Protein AF-A0A421G1N0-F1 (afdb_monomer_lite)

InterPro domains:
  IPR002778 Signal recognition particle, SRP19 subunit [PF01922] (341-433)
  IPR002778 Signal recognition particle, SRP19 subunit [PTHR17453] (336-474)
  IPR003961 Fibronectin type III [PF00041] (2-80)
  IPR003961 Fibronectin type III [PS50853] (1-88)
  IPR003961 Fibronectin type III [PS50853] (94-219)
  IPR003961 Fibronectin type III [SM00060] (5-75)
  IPR003961 Fibronectin type III [SM00060] (92-202)
  IPR003961 Fibronectin type III [cd00063] (2-83)
  IPR013783 Immunoglobulin-like fold [G3DSA:2.60.40.10] (1-87)
  IPR013783 Immunoglobulin-like fold [G3DSA:2.60.40.10] (88-213)
  IPR036116 Fibronectin type III superfamily [SSF49265] (2-119)
  IPR036116 Fibronectin type III superfamily [SSF49265] (90-201)
  IPR036521 Signal recognition particle, subunit SRP19-like superfamily [G3DSA:3.30.56.30] (330-445)
  IPR036521 Signal recognition particle, subunit SRP19-like superfamily [SSF69695] (334-436)

Sequence (477 aa):
MLTVLWAPPSDDGGDTISGHVVQWDVAGGFDSLALAASTTVTVSDPTQSSYTITGLTLGTLYYVRVFAKNRGGQGTPQTSTPASLVPTITNPGKPHTLTVVPTTAAGELRVTWKAPTIPFHGLPCAGTLQAPAICPIVGALDMVFGGVGFEKYLVQYSEQSDFSNPIEFFSAGLAVTVLLTGLVSGKTYYVQVLTQNIQGLRSYFYVVTMVRKGRTKDNIAGERYDSNAVQMAEQTPSRTRPHPGNFNPADLMGMLGGGGGGGGGMPDMSQMMEMMQGMGGMPGMGGMPGMGGMPGMGGMGGMPGMPGMPGVMPPMEPMRPKIIYAYGLAEGTATNTFFTFYPNYINKKKTVQEGRRISKDQACEDPISDEMSEVCTYFKLPHVLEPAKKYPRDWLVSGRIRVRLVKDDGTPENADIPNRKVLMVKMAELIPKLQSRKLRLEKEAEEARQAASAAAAATSGTASSGGKKKGKKKGRR

Radius of gyration: 31.84 Å; chains: 1; bounding box: 90×97×84 Å

Foldseek 3Di:
DDKDFADDDPDPPPFQFQWKKKWKALDLVLDDPDPPGIDMDTGRPRQKGMADDDPDDAPGKMFMWMFTQGPVGTDDIDTDALRIDGQDQAAAAEWADWDWADDPDFQKIKIFTHDGQAAPVQDANIGDNVDRDHADDDPQFRCNRRRAHWDWKKKWKDLDPLPPPTDIDTDDDPDRMDMGGPHDGPGWMFIKMWTAGPVRHIDIDGQGDTDDDDDDDDPDDDDDDPPPSDPPPPDDDDDDDDDDDDDDPPPPDDDDDDDDDDDDDDDDPVVVVVVPPPDDDDDDDDDDDDDDDDDDDDDDDDDDDDDDDPPPPPPDDRDDPQKAFQADDDPPPDLVVFDKDFLQCQALPDDVVLPHVDDSVLGAHDDAAVLLSVLCVVQRWGKMKRQADADPSGRVGGIMMTTDQADPVRAGPGPCCNDDHSSSSSSRVCSVVDPVNVVVVVVVVVVVVVVVVVVVVVVVVPPPDDDDDDDDDDDDD

pLDDT: mean 72.84, std 24.28, range [23.95, 98.44]

Organism: NCBI:txid325452

Structure (mmCIF, N/CA/C/O backbone):
data_AF-A0A421G1N0-F1
#
_entry.id   AF-A0A421G1N0-F1
#
loop_
_atom_site.group_PDB
_atom_site.id
_atom_site.type_symbol
_atom_site.label_atom_id
_atom_site.label_alt_id
_atom_site.label_comp_id
_atom_site.label_asym_id
_atom_site.label_entity_id
_atom_site.label_seq_id
_atom_site.pdbx_PDB_ins_code
_atom_site.Cartn_x
_atom_site.Cartn_y
_atom_site.Cartn_z
_atom_site.occupancy
_atom_site.B_iso_or_equiv
_atom_site.auth_seq_id
_atom_site.auth_comp_id
_atom_site.auth_asym_id
_atom_site.auth_atom_id
_atom_site.pdbx_PDB_model_num
ATOM 1 N N . MET A 1 1 ? 15.160 -0.281 -0.864 1.00 87.25 1 MET A N 1
ATOM 2 C CA . MET A 1 1 ? 14.935 -1.444 -1.755 1.00 87.25 1 MET A CA 1
ATOM 3 C C . MET A 1 1 ? 13.923 -1.073 -2.825 1.00 87.25 1 MET A C 1
ATOM 5 O O . MET A 1 1 ? 13.168 -0.132 -2.601 1.00 87.25 1 MET A O 1
ATOM 9 N N . LEU A 1 2 ? 13.882 -1.808 -3.934 1.00 92.31 2 LEU A N 1
ATOM 10 C CA . LEU A 1 2 ? 12.792 -1.772 -4.917 1.00 92.31 2 LEU A CA 1
ATOM 11 C C . LEU A 1 2 ? 12.354 -3.208 -5.205 1.00 92.31 2 LEU A C 1
ATOM 13 O O . LEU A 1 2 ? 13.203 -4.089 -5.237 1.00 92.31 2 LEU A O 1
ATOM 17 N N . THR A 1 3 ? 11.066 -3.449 -5.433 1.00 93.81 3 THR A N 1
ATOM 18 C CA . THR A 1 3 ? 10.554 -4.781 -5.789 1.00 93.81 3 THR A CA 1
ATOM 19 C C . THR A 1 3 ? 9.889 -4.710 -7.151 1.00 93.81 3 THR A C 1
ATOM 21 O O . THR A 1 3 ? 9.022 -3.864 -7.364 1.00 93.81 3 THR A O 1
ATOM 24 N N . VAL A 1 4 ? 10.298 -5.587 -8.065 1.00 95.50 4 VAL A N 1
ATOM 25 C CA . VAL A 1 4 ? 9.695 -5.727 -9.393 1.00 95.50 4 VAL A CA 1
ATOM 26 C C . VAL A 1 4 ? 8.908 -7.032 -9.454 1.00 95.50 4 VAL A C 1
ATOM 28 O O . VAL A 1 4 ? 9.372 -8.054 -8.958 1.00 95.50 4 VAL A O 1
ATOM 31 N N . LEU A 1 5 ? 7.710 -6.980 -10.034 1.00 95.25 5 LEU A N 1
ATOM 32 C CA . LEU A 1 5 ? 6.853 -8.125 -10.344 1.00 95.25 5 LEU A CA 1
ATOM 33 C C . LEU A 1 5 ? 6.705 -8.189 -11.868 1.00 95.25 5 LEU A C 1
ATOM 35 O O . LEU A 1 5 ? 6.581 -7.149 -12.519 1.00 95.25 5 LEU A O 1
ATOM 39 N N . TRP A 1 6 ? 6.695 -9.389 -12.429 1.00 94.75 6 TRP A N 1
ATOM 40 C CA . TRP A 1 6 ? 6.470 -9.632 -13.847 1.00 94.75 6 TRP A CA 1
ATOM 41 C C . TRP A 1 6 ? 5.483 -10.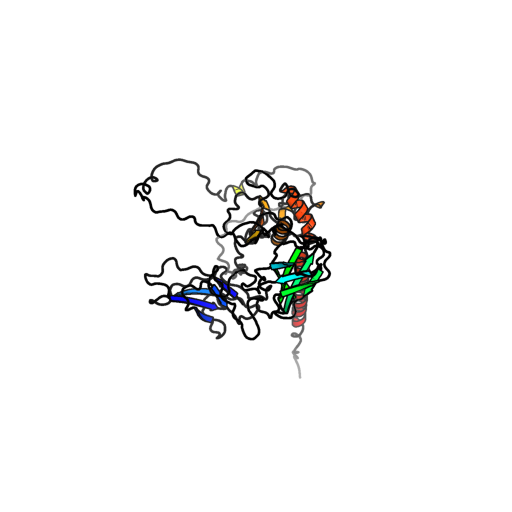784 -14.056 1.00 94.75 6 TRP A C 1
ATOM 43 O O . TRP A 1 6 ? 5.254 -11.606 -13.173 1.00 94.75 6 TRP A O 1
ATOM 53 N N . ALA A 1 7 ? 4.878 -10.820 -15.240 1.00 91.94 7 ALA A N 1
ATOM 54 C CA . ALA A 1 7 ? 4.104 -11.958 -15.721 1.00 91.94 7 ALA A CA 1
ATOM 55 C C . ALA A 1 7 ? 4.965 -12.789 -16.691 1.00 91.94 7 ALA A C 1
ATOM 57 O O . ALA A 1 7 ? 5.939 -12.254 -17.233 1.00 91.94 7 ALA A O 1
ATOM 58 N N . PRO A 1 8 ? 4.617 -14.064 -16.938 1.00 87.94 8 PRO A N 1
ATOM 59 C CA . PRO A 1 8 ? 5.240 -14.841 -18.004 1.00 87.94 8 PRO A CA 1
ATOM 60 C C . PRO A 1 8 ? 5.134 -14.123 -19.362 1.00 87.94 8 PRO A C 1
ATOM 62 O O . PRO A 1 8 ? 4.147 -13.413 -19.596 1.00 87.94 8 PRO A O 1
ATOM 65 N N . PRO A 1 9 ? 6.118 -14.290 -20.264 1.00 91.81 9 PRO A N 1
ATOM 66 C CA . PRO A 1 9 ? 6.039 -13.711 -21.599 1.00 91.81 9 PRO A CA 1
ATOM 67 C C . PRO A 1 9 ? 4.873 -14.322 -22.392 1.00 91.81 9 PRO A C 1
ATOM 69 O O . PRO A 1 9 ? 4.50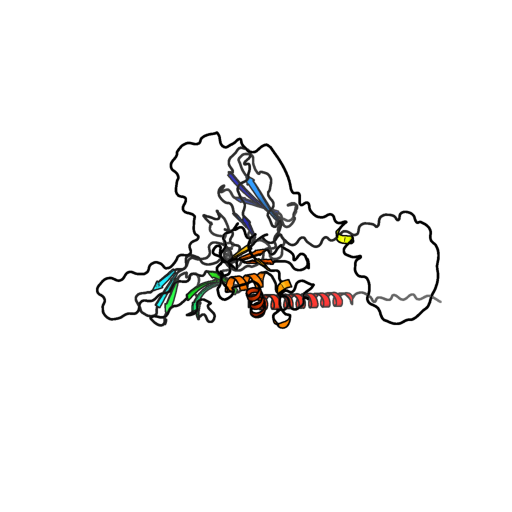2 -15.475 -22.184 1.00 91.81 9 PRO A O 1
ATOM 72 N N . SER A 1 10 ? 4.291 -13.545 -23.311 1.00 92.06 10 SER A N 1
ATOM 73 C CA . SER A 1 10 ? 3.203 -14.011 -24.188 1.00 92.06 10 SER A CA 1
ATOM 74 C C . SER A 1 10 ? 3.659 -15.024 -25.239 1.00 92.06 10 SER A C 1
ATOM 76 O O . SER A 1 10 ? 2.832 -15.733 -25.801 1.00 92.06 10 SER A O 1
ATOM 78 N N . ASP A 1 11 ? 4.959 -15.044 -25.520 1.00 91.88 11 ASP A N 1
ATOM 79 C CA . ASP A 1 11 ? 5.629 -15.952 -26.439 1.00 91.88 11 ASP A CA 1
ATOM 80 C C . ASP A 1 11 ? 6.989 -16.308 -25.824 1.00 91.88 11 ASP A C 1
ATOM 82 O O . ASP A 1 11 ? 7.748 -15.417 -25.429 1.00 91.88 11 ASP A O 1
ATOM 86 N N . ASP A 1 12 ? 7.266 -17.601 -25.689 1.00 92.62 12 ASP A N 1
ATOM 87 C CA . ASP A 1 12 ? 8.524 -18.127 -25.162 1.00 92.62 12 ASP A CA 1
ATOM 88 C C . ASP A 1 12 ? 9.519 -18.487 -26.275 1.00 92.62 12 ASP A C 1
ATOM 90 O O . ASP A 1 12 ? 10.581 -19.038 -25.995 1.00 92.62 12 ASP A O 1
ATOM 94 N N . GLY A 1 13 ? 9.209 -18.172 -27.536 1.00 92.56 13 GLY A N 1
ATOM 95 C CA . GLY A 1 13 ? 10.069 -18.466 -28.677 1.00 92.56 13 GLY A CA 1
ATOM 96 C C . GLY A 1 13 ? 10.185 -19.960 -28.989 1.00 92.56 13 GLY A C 1
ATOM 97 O O . GLY A 1 13 ? 11.120 -20.351 -29.689 1.00 92.56 13 GLY A O 1
ATOM 98 N N . GLY A 1 14 ? 9.270 -20.790 -28.475 1.00 93.94 14 GLY A N 1
ATOM 99 C CA . GLY A 1 14 ? 9.208 -22.231 -28.732 1.00 93.94 14 GLY A CA 1
ATOM 100 C C . GLY A 1 14 ? 9.988 -23.104 -27.746 1.00 93.94 14 GLY A C 1
ATOM 101 O O . GLY A 1 14 ? 9.997 -24.322 -27.918 1.00 93.94 14 GLY A O 1
ATOM 102 N N . ASP A 1 15 ? 10.611 -22.513 -26.722 1.00 95.06 15 ASP A N 1
ATOM 103 C CA . ASP A 1 15 ? 11.334 -23.219 -25.661 1.00 95.06 15 ASP A CA 1
ATOM 104 C C . ASP A 1 15 ? 10.909 -22.693 -24.284 1.00 95.06 15 ASP A C 1
ATOM 106 O O . ASP A 1 15 ? 10.960 -21.488 -24.022 1.00 95.06 15 ASP A O 1
ATOM 110 N N . THR A 1 16 ? 10.593 -23.612 -23.367 1.00 95.69 16 THR A N 1
ATOM 111 C CA . THR A 1 16 ? 10.127 -23.284 -22.015 1.00 95.69 16 THR A CA 1
ATOM 112 C C . THR A 1 16 ? 11.077 -22.329 -21.292 1.00 95.69 16 THR A C 1
ATOM 114 O O . THR A 1 16 ? 12.301 -22.511 -21.277 1.00 95.69 16 THR A O 1
ATOM 117 N N . ILE A 1 17 ? 10.500 -21.339 -20.609 1.00 96.50 17 ILE A N 1
ATOM 118 C CA . ILE A 1 17 ? 11.251 -20.404 -19.772 1.00 96.50 17 ILE A CA 1
ATOM 119 C C . ILE A 1 17 ? 12.019 -21.157 -18.679 1.00 96.50 17 ILE A C 1
ATOM 121 O O . ILE A 1 17 ? 11.466 -21.943 -17.914 1.00 96.50 17 ILE A O 1
ATOM 125 N N . SER A 1 18 ? 13.319 -20.885 -18.613 1.00 96.06 18 SER A N 1
ATOM 126 C CA . SER A 1 18 ? 14.278 -21.456 -17.659 1.00 96.06 18 SER A CA 1
ATOM 127 C C . SER A 1 18 ? 14.599 -20.518 -16.492 1.00 96.06 18 SER A C 1
ATOM 129 O O . SER A 1 18 ? 15.252 -20.926 -15.538 1.00 96.06 18 SER A O 1
ATOM 131 N N . GLY A 1 19 ? 14.172 -19.258 -16.574 1.00 96.06 19 GLY A N 1
ATOM 132 C CA . GLY A 1 19 ? 14.395 -18.248 -15.551 1.00 96.06 19 GLY A CA 1
ATOM 133 C C . GLY A 1 19 ? 14.206 -16.839 -16.096 1.00 96.06 19 GLY A C 1
ATOM 134 O O . GLY A 1 19 ? 13.784 -16.638 -17.237 1.00 96.06 19 GLY A O 1
ATOM 135 N N . HIS A 1 20 ? 14.566 -15.859 -15.279 1.00 96.88 20 HIS A N 1
ATOM 136 C CA . HIS A 1 20 ? 14.481 -14.445 -15.616 1.00 96.88 20 HIS A CA 1
ATOM 137 C C . HIS A 1 20 ? 15.794 -13.740 -15.289 1.00 96.88 20 HIS A C 1
ATOM 139 O O . HIS A 1 20 ? 16.589 -14.199 -14.471 1.00 96.88 20 HIS A O 1
ATOM 145 N N . VAL A 1 21 ? 16.037 -12.609 -15.933 1.00 97.25 21 VAL A N 1
ATOM 146 C CA . VAL A 1 21 ? 17.175 -11.742 -15.642 1.00 97.25 21 VAL A CA 1
ATOM 147 C C . VAL A 1 21 ? 16.627 -10.374 -15.278 1.00 97.25 21 VAL A C 1
ATOM 149 O O . VAL A 1 21 ? 15.918 -9.763 -16.070 1.00 97.25 21 VAL A O 1
ATOM 152 N N . VAL A 1 22 ? 16.926 -9.905 -14.071 1.00 97.25 22 VAL A N 1
ATOM 153 C CA . VAL A 1 22 ? 16.527 -8.580 -13.588 1.00 97.25 22 VAL A CA 1
ATOM 154 C C . VAL A 1 22 ? 17.731 -7.664 -13.705 1.00 97.25 22 VAL A C 1
ATOM 156 O O . VAL A 1 22 ? 18.779 -7.947 -13.124 1.00 97.25 22 VAL A O 1
ATOM 159 N N . GLN A 1 23 ? 17.581 -6.570 -14.441 1.00 96.00 23 GLN A N 1
ATOM 160 C CA . GLN A 1 23 ? 18.608 -5.548 -14.583 1.00 96.00 23 GLN A CA 1
ATOM 161 C C . GLN A 1 23 ? 18.090 -4.219 -14.049 1.00 96.00 23 GLN A C 1
ATOM 163 O O . GLN A 1 23 ? 16.935 -3.854 -14.284 1.00 96.00 23 GLN A O 1
ATOM 168 N N . TRP A 1 24 ? 18.954 -3.482 -13.363 1.00 95.19 24 TRP A N 1
ATOM 169 C CA . TRP A 1 24 ? 18.662 -2.128 -12.924 1.00 95.19 24 TRP A CA 1
ATOM 170 C C . TRP A 1 24 ? 19.817 -1.183 -13.206 1.00 95.19 24 TRP A C 1
ATOM 172 O O . TRP A 1 24 ? 20.976 -1.599 -13.249 1.00 95.19 24 TRP A O 1
ATOM 182 N N . ASP A 1 25 ? 19.461 0.080 -13.418 1.00 93.94 25 ASP A N 1
ATOM 183 C CA . ASP A 1 25 ? 20.400 1.144 -13.737 1.00 93.94 25 ASP A CA 1
ATOM 184 C C . ASP A 1 25 ? 19.960 2.500 -13.166 1.00 93.94 25 ASP A C 1
ATOM 186 O O . ASP A 1 25 ? 18.777 2.709 -12.924 1.00 93.94 25 ASP A O 1
ATOM 190 N N . VAL A 1 26 ? 20.878 3.439 -12.946 1.00 90.44 26 VAL A N 1
ATOM 191 C CA . VAL A 1 26 ? 20.551 4.856 -12.680 1.00 90.44 26 VAL A CA 1
ATOM 192 C C . VAL A 1 26 ? 20.289 5.641 -13.973 1.00 90.44 26 VAL A C 1
ATOM 194 O O . VAL A 1 26 ? 19.723 6.734 -13.931 1.00 90.44 26 VAL A O 1
ATOM 197 N N . ALA A 1 27 ? 20.677 5.086 -15.126 1.00 88.56 27 ALA A N 1
ATOM 198 C CA . ALA A 1 27 ? 20.418 5.631 -16.453 1.00 88.56 27 ALA A CA 1
ATOM 199 C C . ALA A 1 27 ? 19.334 4.822 -17.183 1.00 88.56 27 ALA A C 1
ATOM 201 O O . ALA A 1 27 ? 19.416 3.602 -17.286 1.00 88.56 27 ALA A O 1
ATOM 202 N N . GLY A 1 28 ? 18.341 5.498 -17.768 1.00 88.38 28 GLY A N 1
ATOM 203 C CA . GLY A 1 28 ? 17.257 4.828 -18.503 1.00 88.38 28 GLY A CA 1
ATOM 204 C C . GLY A 1 28 ? 17.710 4.075 -19.762 1.00 88.38 28 GLY A C 1
ATOM 205 O O . GLY A 1 28 ? 16.980 3.213 -20.247 1.00 88.38 28 GLY A O 1
ATOM 206 N N . GLY A 1 29 ? 18.912 4.374 -20.269 1.00 88.25 29 GLY A N 1
ATOM 207 C CA . GLY A 1 29 ? 19.559 3.652 -21.367 1.00 88.25 29 GLY A CA 1
ATOM 208 C C . GLY A 1 29 ? 20.182 2.312 -20.961 1.00 88.25 29 GLY A C 1
ATOM 209 O O . GLY A 1 29 ? 20.498 1.512 -21.840 1.00 88.25 29 GLY A O 1
ATOM 210 N N . PHE A 1 30 ? 20.299 2.028 -19.657 1.00 91.38 30 PHE A N 1
ATOM 211 C CA . PHE A 1 30 ? 21.023 0.869 -19.116 1.00 91.38 30 PHE A CA 1
ATOM 212 C C . PHE A 1 30 ? 22.492 0.795 -19.582 1.00 91.38 30 PHE A C 1
ATOM 214 O O . PHE A 1 30 ? 23.016 -0.287 -19.850 1.00 91.38 30 PHE A O 1
ATOM 221 N N . ASP A 1 31 ? 23.129 1.957 -19.728 1.00 87.56 31 ASP A N 1
ATOM 222 C CA . ASP A 1 31 ? 24.461 2.178 -20.302 1.00 87.56 31 ASP A CA 1
ATOM 223 C C . ASP A 1 31 ? 25.395 2.950 -19.353 1.00 87.56 31 ASP A C 1
ATOM 225 O O . ASP A 1 31 ? 26.421 3.495 -19.773 1.00 87.56 31 ASP A O 1
ATOM 229 N N . SER A 1 32 ? 25.061 3.014 -18.061 1.00 83.19 32 SER A N 1
ATOM 230 C CA . SER A 1 32 ? 25.914 3.711 -17.105 1.00 83.19 32 SER A CA 1
ATOM 231 C C . SER A 1 32 ? 27.252 2.985 -16.923 1.00 83.19 32 SER A C 1
ATOM 233 O O . SER A 1 32 ? 27.335 1.769 -16.768 1.00 83.19 32 SER A O 1
ATOM 235 N N . LEU A 1 33 ? 28.338 3.761 -16.919 1.00 75.00 33 LEU A N 1
ATOM 236 C CA . LEU A 1 33 ? 29.705 3.235 -16.821 1.00 75.00 33 LEU A CA 1
ATOM 237 C C . LEU A 1 33 ? 30.193 3.070 -15.372 1.00 75.00 33 LEU A C 1
ATOM 239 O O . LEU A 1 33 ? 31.324 2.645 -15.139 1.00 75.00 33 LEU A O 1
ATOM 243 N N . ALA A 1 34 ? 29.373 3.430 -14.382 1.00 68.19 34 ALA A N 1
ATOM 244 C CA . ALA A 1 34 ? 29.735 3.290 -12.978 1.00 68.19 34 ALA A CA 1
ATOM 245 C C . ALA A 1 34 ? 29.438 1.866 -12.478 1.00 68.19 34 ALA A C 1
ATOM 247 O O . ALA A 1 34 ? 28.340 1.348 -12.650 1.00 68.19 34 ALA A O 1
ATOM 248 N N . LEU A 1 35 ? 30.405 1.260 -11.780 1.00 55.41 35 LEU A N 1
ATOM 249 C CA . LEU A 1 35 ? 30.350 -0.113 -11.245 1.00 55.41 35 LEU A CA 1
ATOM 250 C C . LEU A 1 35 ? 29.168 -0.406 -10.296 1.00 55.41 35 LEU A C 1
ATOM 252 O O . LEU A 1 35 ? 28.851 -1.567 -10.069 1.00 55.41 35 LEU A O 1
ATOM 256 N N . ALA A 1 36 ? 28.529 0.624 -9.733 1.00 55.47 36 ALA A N 1
ATOM 257 C CA . ALA A 1 36 ? 27.355 0.505 -8.859 1.00 55.47 36 ALA A CA 1
ATOM 258 C C . ALA A 1 36 ? 26.044 0.950 -9.534 1.00 55.47 36 ALA A C 1
ATOM 260 O O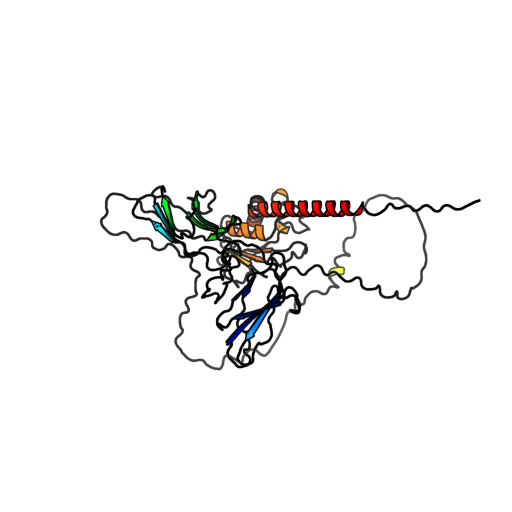 . ALA A 1 36 ? 25.002 1.022 -8.879 1.00 55.47 36 ALA A O 1
ATOM 261 N N . ALA A 1 37 ? 26.112 1.309 -10.816 1.00 63.00 37 ALA A N 1
ATOM 262 C CA . ALA A 1 37 ? 25.014 1.907 -11.542 1.00 63.00 37 ALA A CA 1
ATOM 263 C C . ALA A 1 37 ? 24.295 0.866 -12.402 1.00 63.00 37 ALA A C 1
ATOM 265 O O . ALA A 1 37 ? 23.121 0.675 -12.136 1.00 63.00 37 ALA A O 1
ATOM 266 N N . SER A 1 38 ? 24.970 0.115 -13.284 1.00 76.75 38 SER A N 1
ATOM 267 C CA . SER A 1 38 ? 24.349 -0.972 -14.066 1.00 76.75 38 SER A CA 1
ATOM 268 C C . SER A 1 38 ? 24.629 -2.351 -13.467 1.00 76.75 38 SER A C 1
ATOM 270 O O . SER A 1 38 ? 25.758 -2.843 -13.522 1.00 76.75 38 SER A O 1
ATOM 272 N N . THR A 1 39 ? 23.602 -3.008 -12.924 1.00 87.50 39 THR A N 1
ATOM 273 C CA . THR A 1 39 ? 23.745 -4.328 -12.286 1.00 87.50 39 THR A CA 1
ATOM 274 C C . THR A 1 39 ? 22.663 -5.286 -12.762 1.00 87.50 39 THR A C 1
ATOM 276 O O . THR A 1 39 ? 21.544 -4.889 -13.080 1.00 87.50 39 THR A O 1
ATOM 279 N N . THR A 1 40 ? 23.008 -6.573 -12.823 1.00 91.94 40 THR A N 1
ATOM 280 C CA . THR A 1 40 ? 22.123 -7.644 -13.281 1.00 91.94 40 THR A CA 1
ATOM 281 C C . THR A 1 40 ? 22.139 -8.821 -12.311 1.00 91.94 40 THR A C 1
ATOM 283 O O . THR A 1 40 ? 23.197 -9.202 -11.812 1.00 91.94 40 THR A O 1
ATOM 286 N N . VAL A 1 41 ? 20.978 -9.436 -12.089 1.00 94.88 41 VAL A N 1
ATOM 287 C CA . VAL A 1 41 ? 20.823 -10.698 -11.355 1.00 94.88 41 VAL A CA 1
ATOM 288 C C . VAL A 1 41 ? 20.043 -11.694 -12.203 1.00 94.88 41 VAL A C 1
ATOM 290 O O . VAL A 1 41 ? 19.033 -11.352 -12.814 1.00 94.88 41 VAL A O 1
ATOM 293 N N . THR A 1 42 ? 20.506 -12.945 -12.223 1.00 95.50 42 THR A N 1
ATOM 294 C CA . THR A 1 42 ? 19.759 -14.061 -12.816 1.00 95.50 42 THR A CA 1
ATOM 295 C C . THR A 1 42 ? 18.919 -14.743 -11.743 1.00 95.50 42 THR A C 1
ATOM 297 O O . THR A 1 42 ? 19.445 -15.199 -10.730 1.00 95.50 42 THR A O 1
ATOM 300 N N . VAL A 1 43 ? 17.619 -14.833 -11.993 1.00 94.88 43 VAL A N 1
ATOM 301 C CA . VAL A 1 43 ? 16.641 -15.588 -11.214 1.00 94.88 43 VAL A CA 1
ATOM 302 C C . VAL A 1 43 ? 16.429 -16.925 -11.920 1.00 94.88 43 VAL A C 1
ATOM 304 O O . VAL A 1 43 ? 15.755 -16.994 -12.945 1.00 94.88 43 VAL A O 1
ATOM 307 N N . SER A 1 44 ? 17.056 -17.980 -11.403 1.00 93.25 44 SER A N 1
ATOM 308 C CA . SER A 1 44 ? 17.057 -19.310 -12.034 1.00 93.25 44 SER A CA 1
ATOM 309 C C . SER A 1 44 ? 15.798 -20.137 -11.767 1.00 93.25 44 SER A C 1
ATOM 311 O O . SER A 1 44 ? 15.644 -21.198 -12.358 1.00 93.25 44 SER A O 1
ATOM 313 N N . ASP A 1 45 ? 14.920 -19.692 -10.867 1.00 91.44 45 ASP A N 1
ATOM 314 C CA . ASP A 1 45 ? 13.609 -20.309 -10.684 1.00 91.44 45 ASP A CA 1
ATOM 315 C C . ASP A 1 45 ? 12.662 -19.795 -11.786 1.00 91.44 45 ASP A C 1
ATOM 317 O O . ASP A 1 45 ? 12.340 -18.601 -11.799 1.00 91.44 45 ASP A O 1
ATOM 321 N N . PRO A 1 46 ? 12.211 -20.654 -12.719 1.00 90.50 46 PRO A N 1
ATOM 322 C CA . PRO A 1 46 ? 11.323 -20.237 -13.802 1.00 90.50 46 PRO A CA 1
ATOM 323 C C . PRO A 1 46 ? 9.923 -19.854 -13.310 1.00 90.50 46 PRO A C 1
ATOM 325 O O . PRO A 1 46 ? 9.200 -19.160 -14.022 1.00 90.50 46 PRO A O 1
ATOM 328 N N . THR A 1 47 ? 9.536 -20.291 -12.110 1.00 89.50 47 THR A N 1
ATOM 329 C CA . THR A 1 47 ? 8.225 -19.995 -11.520 1.00 89.50 47 THR A CA 1
ATOM 330 C C . THR A 1 47 ? 8.211 -18.675 -10.758 1.00 89.50 47 THR A C 1
ATOM 332 O O . THR A 1 47 ? 7.141 -18.105 -10.546 1.00 89.50 47 THR A O 1
ATOM 335 N N . GLN A 1 48 ? 9.382 -18.159 -10.372 1.00 93.19 48 GLN A N 1
ATOM 336 C CA . GLN A 1 48 ? 9.493 -16.891 -9.667 1.00 93.19 48 GLN A CA 1
ATOM 337 C C . GLN A 1 48 ? 9.078 -15.733 -10.577 1.00 93.19 48 GLN A C 1
ATOM 339 O O . GLN A 1 48 ? 9.579 -15.573 -11.692 1.00 93.19 48 GLN A O 1
ATOM 344 N N . SER A 1 49 ? 8.174 -14.905 -10.059 1.00 92.50 49 SER A N 1
ATOM 345 C CA . SER A 1 49 ? 7.560 -13.796 -10.785 1.00 92.50 49 SER A CA 1
ATOM 346 C C . SER A 1 49 ? 7.843 -12.437 -10.145 1.00 92.50 49 SER A C 1
ATOM 348 O O . SER A 1 49 ? 7.311 -11.428 -10.598 1.00 92.50 49 SER A O 1
ATOM 350 N N . SER A 1 50 ? 8.639 -12.384 -9.074 1.00 95.25 50 SER A N 1
ATOM 351 C CA . SER A 1 50 ? 9.051 -11.139 -8.427 1.00 95.25 50 SER A CA 1
ATOM 352 C C . SER A 1 50 ? 10.492 -11.170 -7.937 1.00 95.25 50 SER A C 1
ATOM 354 O O . SER A 1 50 ? 11.070 -12.235 -7.730 1.00 95.25 50 SER A O 1
ATOM 356 N N . TYR A 1 51 ? 11.086 -9.995 -7.735 1.00 94.44 51 TYR A N 1
ATOM 357 C CA . TYR A 1 51 ? 12.424 -9.857 -7.168 1.00 94.44 51 TYR A CA 1
ATOM 358 C C . TYR A 1 51 ? 12.596 -8.520 -6.443 1.00 94.44 51 TYR A C 1
ATOM 360 O O . TYR A 1 51 ? 12.302 -7.459 -7.003 1.00 94.44 51 TYR A O 1
ATOM 368 N N . THR A 1 52 ? 13.122 -8.559 -5.218 1.00 93.31 52 THR A N 1
ATOM 369 C CA . THR A 1 52 ? 13.537 -7.366 -4.470 1.00 93.31 52 THR A CA 1
ATOM 370 C C . THR A 1 52 ? 15.009 -7.050 -4.702 1.00 93.31 52 THR A C 1
ATOM 372 O O . THR A 1 52 ? 15.906 -7.786 -4.297 1.00 93.31 52 THR A O 1
ATOM 375 N N . ILE A 1 53 ? 15.252 -5.883 -5.286 1.00 93.12 53 ILE A N 1
ATOM 376 C CA . ILE A 1 53 ? 16.565 -5.277 -5.463 1.00 93.12 53 ILE A CA 1
ATOM 377 C C . ILE A 1 53 ? 16.970 -4.574 -4.161 1.00 93.12 53 ILE A C 1
ATOM 379 O O . ILE A 1 53 ? 16.302 -3.650 -3.670 1.00 93.12 53 ILE A O 1
ATOM 383 N N . THR A 1 54 ? 18.093 -5.013 -3.601 1.00 90.31 54 THR A N 1
ATOM 384 C CA . THR A 1 54 ? 18.661 -4.523 -2.340 1.00 90.31 54 THR A CA 1
ATOM 385 C C . THR A 1 54 ? 19.930 -3.703 -2.565 1.00 90.31 54 THR A C 1
ATOM 387 O O . THR A 1 54 ? 20.464 -3.670 -3.667 1.00 90.31 54 THR A O 1
ATOM 390 N N . GLY A 1 55 ? 20.429 -3.035 -1.517 1.00 85.19 55 GLY A N 1
ATOM 391 C CA . GLY A 1 55 ? 21.691 -2.281 -1.591 1.00 85.19 55 GLY A CA 1
ATOM 392 C C . GLY A 1 55 ? 21.636 -1.017 -2.458 1.00 85.19 55 GLY A C 1
ATOM 393 O O . GLY A 1 55 ? 22.673 -0.506 -2.856 1.00 85.19 55 GLY A O 1
ATOM 394 N N . LEU A 1 56 ? 20.433 -0.524 -2.763 1.00 87.31 56 LEU A N 1
ATOM 395 C CA . LEU A 1 56 ? 20.232 0.703 -3.532 1.00 87.31 56 LEU A CA 1
ATOM 396 C C . LEU A 1 56 ? 20.479 1.947 -2.675 1.00 87.31 56 LEU A C 1
ATOM 398 O O . LEU A 1 56 ? 20.091 1.985 -1.504 1.00 87.31 56 LEU A O 1
ATOM 402 N N . THR A 1 57 ? 21.041 2.985 -3.286 1.00 84.38 57 THR A N 1
ATOM 403 C CA . THR A 1 57 ? 21.279 4.275 -2.634 1.00 84.38 57 THR A CA 1
ATOM 404 C C . THR A 1 57 ? 19.963 5.034 -2.463 1.00 84.38 57 THR A C 1
ATOM 406 O O . THR A 1 57 ? 19.217 5.238 -3.421 1.00 84.38 57 THR A O 1
ATOM 409 N N . LEU A 1 58 ? 19.661 5.458 -1.231 1.00 80.38 58 LEU A N 1
ATOM 410 C CA . LEU A 1 58 ? 18.483 6.282 -0.946 1.00 80.38 58 LEU A CA 1
ATOM 411 C C . LEU A 1 58 ? 18.552 7.611 -1.705 1.00 80.38 58 LEU A C 1
ATOM 413 O O . LEU A 1 58 ? 19.611 8.224 -1.805 1.00 80.38 58 LEU A O 1
ATOM 417 N N . GLY A 1 59 ? 17.411 8.062 -2.227 1.00 74.69 59 GLY A N 1
ATOM 418 C CA . GLY A 1 59 ? 17.334 9.307 -2.999 1.00 74.69 59 GLY A CA 1
ATOM 419 C C . GLY A 1 59 ? 17.829 9.196 -4.448 1.00 74.69 59 GLY A C 1
ATOM 420 O O . GLY A 1 59 ? 17.622 10.125 -5.224 1.00 74.69 59 GLY A O 1
ATOM 421 N N . THR A 1 60 ? 18.427 8.070 -4.849 1.00 82.31 60 THR A N 1
ATOM 422 C CA . THR A 1 60 ? 18.868 7.835 -6.231 1.00 82.31 60 THR A CA 1
ATOM 423 C C . THR A 1 60 ? 17.749 7.221 -7.067 1.00 82.31 60 THR A C 1
ATOM 425 O O . THR A 1 60 ? 17.125 6.246 -6.666 1.00 82.31 60 THR A O 1
ATOM 428 N N . LEU A 1 61 ? 17.482 7.785 -8.244 1.00 87.81 61 LEU A N 1
ATOM 429 C CA . LEU A 1 61 ? 16.504 7.243 -9.185 1.00 87.81 61 LEU A CA 1
ATOM 430 C C . LEU A 1 61 ? 17.071 5.996 -9.878 1.00 87.81 61 LEU A C 1
ATOM 432 O O . LEU A 1 61 ? 18.177 6.052 -10.411 1.00 87.81 61 LEU A O 1
ATOM 436 N N . TYR A 1 62 ? 16.302 4.907 -9.905 1.00 90.88 62 TYR A N 1
ATOM 437 C CA . TYR A 1 62 ? 16.659 3.671 -10.603 1.00 90.88 62 TYR A CA 1
ATOM 438 C C . TYR A 1 62 ? 15.597 3.276 -11.627 1.00 90.88 62 TYR A C 1
ATOM 440 O O . TYR A 1 62 ? 14.399 3.379 -11.366 1.00 90.88 62 TYR A O 1
ATOM 448 N N . TYR A 1 63 ? 16.055 2.776 -12.766 1.00 94.75 63 TYR A N 1
ATOM 449 C CA . TYR A 1 63 ? 15.303 2.141 -13.840 1.00 94.75 63 TYR A CA 1
ATOM 450 C C . TYR A 1 63 ? 15.462 0.630 -13.721 1.00 94.75 63 TYR A C 1
ATOM 452 O O . TYR A 1 63 ? 16.540 0.150 -13.376 1.00 94.75 63 TYR A O 1
ATOM 460 N N . VAL A 1 64 ? 14.402 -0.127 -14.002 1.00 96.75 64 VAL A N 1
ATOM 461 C CA . VAL A 1 64 ? 14.418 -1.593 -13.900 1.00 96.75 64 VAL A CA 1
ATOM 462 C C . VAL A 1 64 ? 13.837 -2.200 -15.169 1.00 96.75 64 VAL A C 1
ATOM 464 O O . VAL A 1 64 ? 12.837 -1.716 -15.701 1.00 96.75 64 VAL A O 1
ATOM 467 N N . ARG A 1 65 ? 14.450 -3.278 -15.655 1.00 96.94 65 ARG A N 1
ATOM 468 C CA . ARG A 1 65 ? 13.899 -4.112 -16.725 1.00 96.94 65 ARG A CA 1
ATOM 469 C C . ARG A 1 65 ? 14.115 -5.589 -16.429 1.00 96.94 65 ARG A C 1
ATOM 471 O O . ARG A 1 65 ? 15.048 -5.957 -15.714 1.00 96.94 65 ARG A O 1
ATOM 478 N N . VAL A 1 66 ? 13.242 -6.423 -16.976 1.00 97.75 66 VAL A N 1
ATOM 479 C CA . VAL A 1 66 ? 13.290 -7.879 -16.814 1.00 97.75 66 VAL A CA 1
ATOM 480 C C . VAL A 1 66 ? 13.365 -8.538 -18.185 1.00 97.75 66 VAL A C 1
ATOM 482 O O . VAL A 1 66 ? 12.679 -8.119 -19.114 1.00 97.75 66 VAL A O 1
ATOM 485 N N . PHE A 1 67 ? 14.186 -9.575 -18.302 1.00 97.31 67 PHE A N 1
ATOM 486 C CA . PHE A 1 67 ? 14.288 -10.430 -19.478 1.00 97.31 67 PHE A CA 1
ATOM 487 C C . PHE A 1 67 ? 13.808 -11.830 -19.105 1.00 97.31 67 PHE A C 1
ATOM 489 O O . PHE A 1 67 ? 14.226 -12.372 -18.080 1.00 97.31 67 PHE A O 1
ATOM 496 N N . ALA A 1 68 ? 12.975 -12.441 -19.942 1.00 97.12 68 ALA A N 1
ATOM 497 C CA . ALA A 1 68 ? 12.737 -13.878 -19.865 1.00 97.12 68 ALA A CA 1
ATOM 498 C C . ALA A 1 68 ? 13.939 -14.619 -20.466 1.00 97.12 68 ALA A C 1
ATOM 500 O O . ALA A 1 68 ? 14.559 -14.128 -21.414 1.00 97.12 68 ALA A O 1
ATOM 501 N N . LYS A 1 69 ? 14.292 -15.779 -19.909 1.00 96.25 69 LYS A N 1
ATOM 502 C CA . LYS A 1 69 ? 15.429 -16.580 -20.368 1.00 96.25 69 LYS A CA 1
ATOM 503 C C . LYS A 1 69 ? 15.001 -18.012 -20.649 1.00 96.25 69 LYS A C 1
ATOM 505 O O . LYS A 1 69 ? 14.467 -18.678 -19.765 1.00 96.25 69 LYS A O 1
ATOM 510 N N . ASN A 1 70 ? 15.326 -18.525 -21.825 1.00 96.38 70 ASN A N 1
ATOM 511 C CA . ASN A 1 70 ? 15.190 -19.939 -22.186 1.00 96.38 70 ASN A CA 1
ATOM 512 C C . ASN A 1 70 ? 16.531 -20.469 -22.735 1.00 96.38 70 ASN A C 1
ATOM 514 O O . ASN A 1 70 ? 17.582 -19.843 -22.547 1.00 96.38 70 ASN A O 1
ATOM 518 N N . ARG A 1 71 ? 16.518 -21.626 -23.408 1.00 96.00 71 ARG A N 1
ATOM 519 C CA . ARG A 1 71 ? 17.719 -22.225 -24.015 1.00 96.00 71 ARG A CA 1
ATOM 520 C C . ARG A 1 71 ? 18.354 -21.336 -25.094 1.00 96.00 71 ARG A C 1
ATOM 522 O O . ARG A 1 71 ? 19.574 -21.368 -25.247 1.00 96.00 71 ARG A O 1
ATOM 529 N N . GLY A 1 72 ? 17.553 -20.533 -25.795 1.00 93.38 72 GLY A N 1
ATOM 530 C CA . GLY A 1 72 ? 18.007 -19.547 -26.779 1.00 93.38 72 GLY A CA 1
ATOM 531 C C . GLY A 1 72 ? 18.691 -18.318 -26.169 1.00 93.38 72 GLY A C 1
ATOM 532 O O . GLY A 1 72 ? 19.333 -17.559 -26.891 1.00 93.38 72 GLY A O 1
ATOM 533 N N . GLY A 1 73 ? 18.611 -18.133 -24.848 1.00 95.44 73 GLY A N 1
ATOM 534 C CA . GLY A 1 73 ? 19.223 -17.016 -24.133 1.00 95.44 73 GLY A CA 1
ATOM 535 C C . GLY A 1 73 ? 18.191 -16.041 -23.575 1.00 95.44 73 GLY A C 1
ATOM 536 O O . GLY A 1 73 ? 17.091 -16.437 -23.199 1.00 95.44 73 GLY A O 1
ATOM 537 N N . GLN A 1 74 ? 18.583 -14.773 -23.441 1.00 96.50 74 GLN A N 1
ATOM 538 C CA . GLN A 1 74 ? 17.699 -13.704 -22.971 1.00 96.50 74 GLN A CA 1
ATOM 539 C C . GLN A 1 74 ? 16.822 -13.211 -24.128 1.00 96.50 74 GLN A C 1
ATOM 541 O O . GLN A 1 74 ? 17.336 -12.916 -25.205 1.00 96.50 74 GLN A O 1
ATOM 546 N N . GLY A 1 75 ? 15.516 -13.105 -23.892 1.00 95.75 75 GLY A N 1
ATOM 547 C CA . GLY A 1 75 ? 14.571 -12.502 -24.830 1.00 95.75 75 GLY A CA 1
ATOM 548 C C . GLY A 1 75 ? 14.634 -10.972 -24.835 1.00 95.75 75 GLY A C 1
ATOM 549 O O . GLY A 1 75 ? 15.560 -10.356 -24.310 1.00 95.75 75 GLY A O 1
ATOM 550 N N . THR A 1 76 ? 13.618 -10.332 -25.411 1.00 95.44 76 THR A N 1
ATOM 551 C CA . THR A 1 76 ? 13.487 -8.868 -25.385 1.00 95.44 76 THR A CA 1
ATOM 552 C C . THR A 1 76 ? 13.231 -8.368 -23.954 1.00 95.44 76 THR A C 1
ATOM 554 O O . THR A 1 76 ? 12.413 -8.962 -23.247 1.00 95.44 76 THR A O 1
ATOM 557 N N . PRO A 1 77 ? 13.894 -7.284 -23.500 1.00 96.06 77 PRO A N 1
ATOM 558 C CA . PRO A 1 77 ? 13.623 -6.719 -22.185 1.00 96.06 77 PRO A CA 1
ATOM 559 C C . PRO A 1 77 ? 12.244 -6.074 -22.111 1.00 96.06 77 PRO A C 1
ATOM 561 O O . PRO A 1 77 ? 11.838 -5.354 -23.023 1.00 96.06 77 PRO A O 1
ATOM 564 N N . GLN A 1 78 ? 11.608 -6.211 -20.952 1.00 96.62 78 GLN A N 1
ATOM 565 C CA . GLN A 1 78 ? 10.452 -5.416 -20.567 1.00 96.62 78 GLN A CA 1
ATOM 566 C C . GLN A 1 78 ? 10.842 -4.430 -19.465 1.00 96.62 78 GLN A C 1
ATOM 568 O O . GLN A 1 78 ? 11.220 -4.831 -18.362 1.00 96.62 78 GLN A O 1
ATOM 573 N N . THR A 1 79 ? 10.743 -3.133 -19.756 1.00 95.75 79 THR A N 1
ATOM 574 C CA . THR A 1 79 ? 10.953 -2.068 -18.763 1.00 95.75 79 THR A CA 1
ATOM 575 C C . THR A 1 79 ? 9.788 -2.027 -17.776 1.00 95.75 79 THR A C 1
ATOM 577 O O . THR A 1 79 ? 8.630 -2.233 -18.150 1.00 95.75 79 THR A O 1
ATOM 580 N N . SER A 1 80 ? 10.084 -1.754 -16.506 1.00 94.00 80 SER A N 1
ATOM 581 C CA . SER A 1 80 ? 9.072 -1.668 -15.457 1.00 94.00 80 SER A CA 1
ATOM 582 C C . SER A 1 80 ? 8.050 -0.559 -15.722 1.00 94.00 80 SER A C 1
ATOM 584 O O . SER A 1 80 ? 8.297 0.412 -16.436 1.00 94.00 80 SER A O 1
ATOM 586 N N . THR A 1 81 ? 6.878 -0.682 -15.103 1.00 92.25 81 THR A N 1
ATOM 587 C CA . THR A 1 81 ? 5.903 0.408 -15.002 1.00 92.25 81 THR A CA 1
ATOM 588 C C . THR A 1 81 ? 5.611 0.658 -13.522 1.00 92.25 81 THR A C 1
ATOM 590 O O . THR A 1 81 ? 5.075 -0.241 -12.876 1.00 92.25 81 THR A O 1
ATOM 593 N N . PRO A 1 82 ? 5.941 1.843 -12.969 1.00 94.25 82 PRO A N 1
ATOM 594 C CA . PRO A 1 82 ? 6.622 2.977 -13.613 1.00 94.25 82 PRO A CA 1
ATOM 595 C C . PRO A 1 82 ? 8.044 2.645 -14.102 1.00 94.25 82 PRO A C 1
ATOM 597 O O . PRO A 1 82 ? 8.677 1.717 -13.604 1.00 94.25 82 PRO A O 1
ATOM 600 N N . ALA A 1 83 ? 8.536 3.408 -15.087 1.00 86.50 83 ALA A N 1
ATOM 601 C CA . ALA A 1 83 ? 9.842 3.174 -15.722 1.00 86.50 83 ALA A CA 1
ATOM 602 C C . ALA A 1 83 ? 11.029 3.383 -14.772 1.00 86.50 83 ALA A C 1
ATOM 604 O O . ALA A 1 83 ? 12.088 2.792 -14.967 1.00 86.50 83 ALA A O 1
ATOM 605 N N . SER A 1 84 ? 10.845 4.208 -13.741 1.00 89.69 84 SER A N 1
ATOM 606 C CA . SER A 1 84 ? 11.834 4.435 -12.699 1.00 89.69 84 SER A CA 1
ATOM 607 C C . SER A 1 84 ? 11.198 4.758 -11.352 1.00 89.69 84 SER A C 1
ATOM 609 O O . SER A 1 84 ? 10.059 5.232 -11.277 1.00 89.69 84 SER A O 1
ATOM 611 N N . LEU A 1 85 ? 11.944 4.481 -10.282 1.00 89.44 85 LEU A N 1
ATOM 612 C CA . LEU A 1 85 ? 11.569 4.755 -8.897 1.00 89.44 85 LEU A CA 1
ATOM 613 C C . LEU A 1 85 ? 12.786 5.170 -8.070 1.00 89.44 85 LEU A C 1
ATOM 615 O O . LEU A 1 85 ? 13.899 4.692 -8.280 1.00 89.44 85 LEU A O 1
ATOM 619 N N . VAL A 1 86 ? 12.547 6.042 -7.092 1.00 85.44 86 VAL A N 1
ATOM 620 C CA . VAL A 1 86 ? 13.518 6.369 -6.044 1.00 85.44 86 VAL A CA 1
ATOM 621 C C . VAL A 1 86 ? 13.222 5.474 -4.837 1.00 85.44 86 VAL A C 1
ATOM 623 O O . VAL A 1 86 ? 12.090 5.495 -4.348 1.00 85.44 86 VAL A O 1
ATOM 626 N N . PRO A 1 87 ? 14.185 4.681 -4.334 1.00 85.25 87 PRO A N 1
ATOM 627 C CA . PRO A 1 87 ? 13.982 3.869 -3.152 1.00 85.25 87 PRO A CA 1
ATOM 628 C C . PRO A 1 87 ? 13.862 4.779 -1.929 1.00 85.25 87 PRO A C 1
ATOM 630 O O . PRO A 1 87 ? 14.684 5.670 -1.702 1.00 85.25 87 PRO A O 1
ATOM 633 N N . THR A 1 88 ? 12.846 4.516 -1.117 1.00 83.12 88 THR A N 1
ATOM 634 C CA . THR A 1 88 ? 12.583 5.217 0.139 1.00 83.12 88 THR A CA 1
ATOM 635 C C . THR A 1 88 ? 12.505 4.225 1.291 1.00 83.12 88 THR A C 1
ATOM 637 O O . THR A 1 88 ? 12.292 3.024 1.095 1.00 83.12 88 THR A O 1
ATOM 640 N N . ILE A 1 89 ? 12.690 4.732 2.509 1.00 80.31 89 ILE A N 1
ATOM 641 C CA . ILE A 1 89 ? 12.303 3.994 3.710 1.00 80.31 89 ILE A CA 1
ATOM 642 C C . ILE A 1 89 ? 10.778 4.006 3.762 1.00 80.31 89 ILE A C 1
ATOM 644 O O . ILE A 1 89 ? 10.152 5.058 3.622 1.00 80.31 89 ILE A O 1
ATOM 648 N N . THR A 1 90 ? 10.188 2.830 3.936 1.00 84.06 90 THR A N 1
ATOM 649 C CA . THR A 1 90 ? 8.732 2.657 3.933 1.00 84.06 90 THR A CA 1
ATOM 650 C C . THR A 1 90 ? 8.269 1.977 5.209 1.00 84.06 90 THR A C 1
ATOM 652 O O . THR A 1 90 ? 9.075 1.529 6.030 1.00 84.06 90 THR A O 1
ATOM 655 N N . ASN A 1 91 ? 6.954 1.927 5.402 1.00 88.62 91 ASN A N 1
ATOM 656 C CA . ASN A 1 91 ? 6.374 1.185 6.506 1.00 88.62 91 ASN A CA 1
ATOM 657 C C . ASN A 1 91 ? 6.773 -0.300 6.410 1.00 88.62 91 ASN A C 1
ATOM 659 O O . ASN A 1 91 ? 7.004 -0.812 5.310 1.00 88.62 91 ASN A O 1
ATOM 663 N N . PRO A 1 92 ? 6.838 -1.016 7.542 1.00 92.62 92 PRO A N 1
ATOM 664 C CA . PRO A 1 92 ? 7.073 -2.449 7.511 1.00 92.62 92 PRO A CA 1
ATOM 665 C C . PRO A 1 92 ? 5.919 -3.200 6.841 1.00 92.62 92 PRO A C 1
ATOM 667 O O . PRO A 1 92 ? 4.815 -2.680 6.684 1.00 92.62 92 PRO A O 1
ATOM 670 N N . GLY A 1 93 ? 6.148 -4.453 6.473 1.00 90.00 93 GLY A N 1
ATOM 671 C CA . GLY A 1 93 ? 5.088 -5.379 6.109 1.00 90.00 93 GLY A CA 1
ATOM 672 C C . GLY A 1 93 ? 4.079 -5.550 7.246 1.00 90.00 93 GLY A C 1
ATOM 673 O O . GLY A 1 93 ? 4.342 -5.242 8.414 1.00 90.00 93 GLY A O 1
ATOM 674 N N . LYS A 1 94 ? 2.890 -6.034 6.898 1.00 88.44 94 LYS A N 1
ATOM 675 C CA . LYS A 1 94 ? 1.820 -6.282 7.869 1.00 88.44 94 LYS A CA 1
ATOM 676 C C . LYS A 1 94 ? 1.981 -7.685 8.460 1.00 88.44 94 LYS A C 1
ATOM 678 O O . LYS A 1 94 ? 2.278 -8.606 7.698 1.00 88.44 94 LYS A O 1
ATOM 683 N N . PRO A 1 95 ? 1.761 -7.880 9.776 1.00 89.81 95 PRO A N 1
ATOM 684 C CA . PRO A 1 95 ? 1.559 -9.217 10.325 1.00 89.81 95 PRO A CA 1
ATOM 685 C C . PRO A 1 95 ? 0.434 -9.930 9.575 1.00 89.81 95 PRO A C 1
ATOM 687 O O . PRO A 1 95 ? -0.380 -9.287 8.916 1.00 89.81 95 PRO A O 1
ATOM 690 N N . HIS A 1 96 ? 0.342 -11.245 9.702 1.00 83.94 96 HIS A N 1
ATOM 691 C CA . HIS A 1 96 ? -0.794 -11.984 9.159 1.00 83.94 96 HIS A CA 1
ATOM 692 C C . HIS A 1 96 ? -1.226 -13.098 10.106 1.00 83.94 96 HIS A C 1
ATOM 694 O O . HIS A 1 96 ? -0.530 -13.417 11.067 1.00 83.94 96 HIS A O 1
ATOM 700 N N . THR A 1 97 ? -2.392 -13.695 9.854 1.00 83.69 97 THR A N 1
ATOM 701 C CA . THR A 1 97 ? -2.901 -14.823 10.655 1.00 83.69 97 THR A CA 1
ATOM 702 C C . THR A 1 97 ? -2.998 -14.482 12.153 1.00 83.69 97 THR A C 1
ATOM 704 O O . THR A 1 97 ? -2.406 -15.149 12.996 1.00 83.69 97 THR A O 1
ATOM 707 N N . LEU A 1 98 ? -3.727 -13.414 12.487 1.00 83.75 98 LEU A N 1
ATOM 708 C CA . LEU A 1 98 ? -3.998 -13.026 13.872 1.00 83.75 98 LEU A CA 1
ATOM 709 C C . LEU A 1 98 ? -5.083 -13.930 14.473 1.00 83.75 98 LEU A C 1
ATOM 711 O O . LEU A 1 98 ? -6.190 -14.018 13.948 1.00 83.75 98 LEU A O 1
ATOM 715 N N . THR A 1 99 ? -4.766 -14.576 15.589 1.00 84.56 99 THR A N 1
ATOM 716 C CA . THR A 1 99 ? -5.675 -15.414 16.373 1.00 84.56 99 THR A CA 1
ATOM 717 C C . THR A 1 99 ? -5.759 -14.889 17.797 1.00 84.56 99 THR A C 1
ATOM 719 O O . THR A 1 99 ? -4.733 -14.708 18.456 1.00 84.56 99 THR A O 1
ATOM 722 N N . VAL A 1 100 ? -6.980 -14.683 18.282 1.00 83.75 100 VAL A N 1
ATOM 723 C CA . VAL A 1 100 ? -7.260 -14.242 19.650 1.00 83.75 100 VAL A CA 1
ATOM 724 C C . VAL A 1 100 ? -8.110 -15.311 20.313 1.00 83.75 100 VAL A C 1
ATOM 726 O O . VAL A 1 100 ? -9.216 -15.593 19.858 1.00 83.75 100 VAL A O 1
ATOM 729 N N . VAL A 1 101 ? -7.590 -15.934 21.368 1.00 82.62 101 VAL A N 1
ATOM 730 C CA . VAL A 1 101 ? -8.273 -17.034 22.058 1.00 82.62 101 VAL A CA 1
ATOM 731 C C . VAL A 1 101 ? -8.336 -16.793 23.565 1.00 82.62 101 VAL A C 1
ATOM 733 O O . VAL A 1 101 ? -7.393 -16.257 24.153 1.00 82.62 101 VAL A O 1
ATOM 736 N N . PRO A 1 102 ? -9.425 -17.203 24.233 1.00 78.19 102 PRO A N 1
ATOM 737 C CA . PRO A 1 102 ? -9.484 -17.194 25.684 1.00 78.19 102 PRO A CA 1
ATOM 738 C C . PRO A 1 102 ? -8.510 -18.214 26.273 1.00 78.19 102 PRO A C 1
ATOM 740 O O . PRO A 1 102 ? -8.301 -19.281 25.699 1.00 78.19 102 PRO A O 1
ATOM 743 N N . THR A 1 103 ? -7.951 -17.930 27.448 1.00 80.88 103 THR A N 1
ATOM 744 C CA . THR A 1 103 ? -7.168 -18.925 28.202 1.00 80.88 103 THR A CA 1
ATOM 745 C C . THR A 1 103 ? -8.078 -19.786 29.090 1.00 80.88 103 THR A C 1
ATOM 747 O O . THR A 1 103 ? -9.274 -19.932 28.823 1.00 80.88 103 THR A O 1
ATOM 750 N N . THR A 1 104 ? -7.557 -20.352 30.180 1.00 79.19 104 THR A N 1
ATOM 751 C CA . THR A 1 104 ? -8.336 -20.996 31.255 1.00 79.19 104 THR A CA 1
ATOM 752 C C . THR A 1 104 ? -8.602 -20.059 32.444 1.00 79.19 104 THR A C 1
ATOM 754 O O . THR A 1 104 ? -9.575 -20.270 33.169 1.00 79.19 104 THR A O 1
ATOM 757 N N . ALA A 1 105 ? -7.813 -18.992 32.626 1.00 79.06 105 ALA A N 1
ATOM 758 C CA . ALA A 1 105 ? -7.979 -18.002 33.698 1.00 79.06 105 ALA A CA 1
ATOM 759 C C . ALA A 1 105 ? -8.841 -16.819 33.242 1.00 79.06 105 ALA A C 1
ATOM 761 O O . ALA A 1 105 ? -8.677 -16.354 32.123 1.00 79.06 105 ALA A O 1
ATOM 762 N N . ALA A 1 106 ? -9.792 -16.360 34.059 1.00 75.88 106 ALA A N 1
ATOM 763 C CA . ALA A 1 106 ? -10.706 -15.279 33.677 1.00 75.88 106 ALA A CA 1
ATOM 764 C C . ALA A 1 106 ? -9.960 -13.949 33.461 1.00 75.88 106 ALA A C 1
ATOM 766 O O . ALA A 1 106 ? -8.969 -13.684 34.131 1.00 75.88 106 ALA A O 1
ATOM 767 N N . GLY A 1 107 ? -10.453 -13.115 32.540 1.00 80.25 107 GLY A N 1
ATOM 768 C CA . GLY A 1 107 ? -9.843 -11.811 32.251 1.00 80.25 107 GLY A CA 1
ATOM 769 C C . GLY A 1 107 ? -8.541 -11.869 31.448 1.00 80.25 107 GLY A C 1
ATOM 770 O O . GLY A 1 107 ? -7.779 -10.906 31.437 1.00 80.25 107 GLY A O 1
ATOM 771 N N . GLU A 1 108 ? -8.290 -12.987 30.766 1.00 85.44 108 GLU A N 1
ATOM 772 C CA . GLU A 1 108 ? -7.112 -13.167 29.921 1.00 85.44 108 GLU A CA 1
ATOM 773 C C . GLU A 1 108 ? -7.461 -13.511 28.471 1.00 85.44 108 GLU A C 1
ATOM 775 O O . GLU A 1 108 ? -8.404 -14.267 28.203 1.00 85.44 108 GLU A O 1
ATOM 780 N N . LEU A 1 109 ? -6.648 -13.023 27.537 1.00 85.50 109 LEU A N 1
ATOM 781 C CA . LEU A 1 109 ? -6.691 -13.402 26.125 1.00 85.50 109 LEU A CA 1
ATOM 782 C C . LEU A 1 109 ? -5.281 -13.699 25.626 1.00 85.50 109 LEU A C 1
ATOM 784 O O . LEU A 1 109 ? -4.363 -12.906 25.824 1.00 85.50 109 LEU A O 1
ATOM 788 N N . ARG A 1 110 ? -5.107 -14.827 24.939 1.00 87.75 110 ARG A N 1
ATOM 789 C CA . ARG A 1 110 ? -3.880 -15.130 24.203 1.00 87.75 110 ARG A CA 1
ATOM 790 C C . ARG A 1 110 ? -4.026 -14.621 22.778 1.00 87.75 110 ARG A C 1
ATOM 792 O O . ARG A 1 110 ? -4.931 -15.036 22.058 1.00 87.75 110 ARG A O 1
ATOM 799 N N . VAL A 1 111 ? -3.117 -13.739 22.394 1.00 89.56 111 VAL A N 1
ATOM 800 C CA . VAL A 1 111 ? -3.035 -13.134 21.068 1.00 89.56 111 VAL A CA 1
ATOM 801 C C . VAL A 1 111 ? -1.809 -13.708 20.379 1.00 89.56 111 VAL A C 1
ATOM 803 O O . VAL A 1 111 ? -0.701 -13.559 20.886 1.00 89.56 111 VAL A O 1
ATOM 806 N N . THR A 1 112 ? -1.996 -14.357 19.238 1.00 90.19 112 THR A N 1
ATOM 807 C CA . THR A 1 112 ? -0.922 -14.959 18.437 1.00 90.19 112 THR A CA 1
ATOM 808 C C . THR A 1 112 ? -1.048 -14.485 16.999 1.00 90.19 112 THR A C 1
ATOM 810 O O . THR A 1 112 ? -2.156 -14.379 16.483 1.00 90.19 112 THR A O 1
ATOM 813 N N . TRP A 1 113 ? 0.070 -14.186 16.348 1.00 91.25 113 TRP A N 1
ATOM 814 C CA . TRP A 1 113 ? 0.117 -13.777 14.945 1.00 91.25 113 TRP A CA 1
ATOM 815 C C . TRP A 1 113 ? 1.284 -14.450 14.224 1.00 91.25 113 TRP A C 1
ATOM 817 O O . TRP A 1 113 ? 2.098 -15.148 14.829 1.00 91.25 113 TRP A O 1
ATOM 827 N N . LYS A 1 114 ? 1.373 -14.241 12.913 1.00 89.56 114 LYS A N 1
ATOM 828 C CA . LYS A 1 114 ? 2.565 -14.522 12.114 1.00 89.56 114 LYS A CA 1
ATOM 829 C C . LYS A 1 114 ? 3.231 -13.213 11.706 1.00 89.56 114 LYS A C 1
ATOM 831 O O . LYS A 1 114 ? 2.560 -12.206 11.465 1.00 89.56 114 LYS A O 1
ATOM 836 N N . ALA A 1 115 ? 4.560 -13.241 11.669 1.00 89.44 115 ALA A N 1
ATOM 837 C CA . ALA A 1 115 ? 5.382 -12.122 11.230 1.00 89.44 115 ALA A CA 1
ATOM 838 C C . ALA A 1 115 ? 5.042 -11.712 9.785 1.00 89.44 115 ALA A C 1
ATOM 840 O O . ALA A 1 115 ? 4.535 -12.540 9.025 1.00 89.44 115 ALA A O 1
ATOM 841 N N . PRO A 1 116 ? 5.325 -10.463 9.384 1.00 89.56 116 PRO A N 1
ATOM 842 C CA . PRO A 1 116 ? 5.192 -10.060 7.997 1.00 89.56 116 PRO A CA 1
ATOM 843 C C . PRO A 1 116 ? 6.033 -10.934 7.072 1.00 89.56 116 PRO A C 1
ATOM 845 O O . PRO A 1 116 ? 7.196 -11.210 7.349 1.00 89.56 116 PRO A O 1
ATOM 848 N N . THR A 1 117 ? 5.441 -11.327 5.951 1.00 86.88 117 THR A N 1
ATOM 849 C CA . THR A 1 117 ? 6.110 -12.077 4.875 1.00 86.88 117 THR A CA 1
ATOM 850 C C . THR A 1 117 ? 6.138 -11.298 3.565 1.00 86.88 117 THR A C 1
ATOM 852 O O . THR A 1 117 ? 6.946 -11.586 2.688 1.00 86.88 117 THR A O 1
ATOM 855 N N . ILE A 1 118 ? 5.290 -10.273 3.449 1.00 89.25 118 ILE A N 1
ATOM 856 C CA . ILE A 1 118 ? 5.191 -9.398 2.286 1.00 89.25 118 ILE A CA 1
ATOM 857 C C . ILE A 1 118 ? 5.445 -7.953 2.745 1.00 89.25 118 ILE A C 1
ATOM 859 O O . ILE A 1 118 ? 4.830 -7.509 3.723 1.00 89.25 118 ILE A O 1
ATOM 863 N N . PRO A 1 119 ? 6.331 -7.204 2.063 1.00 91.00 119 PRO A N 1
ATOM 864 C CA . PRO A 1 119 ? 6.536 -5.783 2.303 1.00 91.00 119 PRO A CA 1
ATOM 865 C C . PRO A 1 119 ? 5.255 -4.953 2.195 1.00 91.00 119 PRO A C 1
ATOM 867 O O . PRO A 1 119 ? 4.261 -5.360 1.594 1.00 91.00 119 PRO A O 1
ATOM 870 N N . PHE A 1 120 ? 5.302 -3.719 2.696 1.00 89.31 120 PHE A N 1
ATOM 871 C CA . PHE A 1 120 ? 4.145 -2.819 2.711 1.00 89.31 120 PHE A CA 1
ATOM 872 C C . PHE A 1 120 ? 3.505 -2.565 1.338 1.00 89.31 120 PHE A C 1
ATOM 874 O O . PHE A 1 120 ? 2.290 -2.413 1.249 1.00 89.31 120 PHE A O 1
ATOM 881 N N . HIS A 1 121 ? 4.301 -2.562 0.265 1.00 84.94 121 HIS A N 1
ATOM 882 C CA . HIS A 1 121 ? 3.810 -2.378 -1.104 1.00 84.94 121 HIS A CA 1
ATOM 883 C C . HIS A 1 121 ? 3.043 -3.596 -1.661 1.00 84.94 121 HIS A C 1
ATOM 885 O O . HIS A 1 121 ? 2.572 -3.541 -2.791 1.00 84.94 121 HIS A O 1
ATOM 891 N N . GLY A 1 122 ? 2.937 -4.700 -0.911 1.00 88.50 122 GLY A N 1
ATOM 892 C CA . GLY A 1 122 ? 2.099 -5.853 -1.261 1.00 88.50 122 GLY A CA 1
ATOM 893 C C . GLY A 1 122 ? 2.682 -6.801 -2.312 1.00 88.50 122 GLY A C 1
ATOM 894 O O . GLY A 1 122 ? 2.014 -7.751 -2.700 1.00 88.50 122 GLY A O 1
ATOM 895 N N . LEU A 1 123 ? 3.924 -6.581 -2.757 1.00 90.56 123 LEU A N 1
ATOM 896 C CA . LEU A 1 123 ? 4.594 -7.470 -3.712 1.00 90.56 123 LEU A CA 1
ATOM 897 C C . LEU A 1 123 ? 5.538 -8.403 -2.956 1.00 90.56 123 LEU A C 1
ATOM 899 O O . LEU A 1 123 ? 6.325 -7.902 -2.151 1.00 90.56 123 LEU A O 1
ATOM 903 N N . PRO A 1 124 ? 5.510 -9.718 -3.209 1.00 91.88 124 PRO A N 1
ATOM 904 C CA . PRO A 1 124 ? 6.420 -10.649 -2.567 1.00 91.88 124 PRO A CA 1
ATOM 905 C C . PRO A 1 124 ? 7.853 -10.359 -2.998 1.00 91.88 124 PRO A C 1
ATOM 907 O O . PRO A 1 124 ? 8.103 -9.996 -4.148 1.00 91.88 124 PRO A O 1
ATOM 910 N N . CYS A 1 125 ? 8.806 -10.529 -2.087 1.00 90.69 125 CYS A N 1
ATOM 911 C CA . CYS A 1 125 ? 10.205 -10.247 -2.394 1.00 90.69 125 CYS A CA 1
ATOM 912 C C . CYS A 1 125 ? 10.812 -11.224 -3.411 1.00 90.69 125 CYS A C 1
ATOM 914 O O . CYS A 1 125 ? 11.722 -10.867 -4.158 1.00 90.69 125 CYS A O 1
ATOM 916 N N . ALA A 1 126 ? 10.309 -12.456 -3.412 1.00 90.00 126 ALA A N 1
ATOM 917 C CA . ALA A 1 126 ? 10.630 -13.526 -4.343 1.00 90.00 126 ALA A CA 1
ATOM 918 C C . ALA A 1 126 ? 9.464 -14.534 -4.369 1.00 90.00 126 ALA A C 1
ATOM 920 O O . ALA A 1 126 ? 8.516 -14.422 -3.585 1.00 90.00 126 ALA A O 1
ATOM 921 N N . GLY A 1 127 ? 9.543 -15.543 -5.235 1.00 88.06 127 GLY A N 1
ATOM 922 C CA . GLY A 1 127 ? 8.468 -16.515 -5.444 1.00 88.06 127 GLY A CA 1
ATOM 923 C C . GLY A 1 127 ? 7.316 -15.946 -6.276 1.00 88.06 127 GLY A C 1
ATOM 924 O O . GLY A 1 127 ? 7.543 -15.218 -7.245 1.00 88.06 127 GLY A O 1
ATOM 925 N N . THR A 1 128 ? 6.085 -16.304 -5.909 1.00 83.50 128 THR A N 1
ATOM 926 C CA . THR A 1 128 ? 4.852 -15.891 -6.605 1.00 83.50 128 THR A CA 1
ATOM 927 C C . THR A 1 128 ? 3.901 -15.169 -5.655 1.00 83.50 128 THR A C 1
ATOM 929 O O . THR A 1 128 ? 4.088 -15.186 -4.439 1.00 83.50 128 THR A O 1
ATOM 932 N N . LEU A 1 129 ? 2.839 -14.558 -6.189 1.00 77.25 129 LEU A N 1
ATOM 933 C CA . LEU A 1 129 ? 1.782 -13.960 -5.362 1.00 77.25 129 LEU A CA 1
ATOM 934 C C . LEU A 1 129 ? 1.071 -15.003 -4.482 1.00 77.25 129 LEU A C 1
ATOM 936 O O . LEU A 1 129 ? 0.668 -14.691 -3.367 1.00 77.25 129 LEU A O 1
ATOM 940 N N . GLN A 1 130 ? 0.935 -16.240 -4.966 1.00 82.00 130 GLN A N 1
ATOM 941 C CA . GLN A 1 130 ? 0.254 -17.334 -4.264 1.00 82.00 130 GLN A CA 1
ATOM 942 C C . GLN A 1 130 ? 1.177 -18.085 -3.296 1.00 82.00 130 GLN A C 1
ATOM 944 O O . GLN A 1 130 ? 0.707 -18.700 -2.340 1.00 82.00 130 GLN A O 1
ATOM 949 N N . ALA A 1 131 ? 2.485 -18.046 -3.545 1.00 83.25 131 ALA A N 1
ATOM 950 C CA . ALA A 1 131 ? 3.514 -18.671 -2.726 1.00 83.25 131 ALA A CA 1
ATOM 951 C C . ALA A 1 131 ? 4.693 -17.693 -2.559 1.00 83.25 131 ALA A C 1
ATOM 953 O O . ALA A 1 131 ? 5.712 -17.830 -3.246 1.00 83.25 131 ALA A O 1
ATOM 954 N N . PRO A 1 132 ? 4.547 -16.677 -1.687 1.00 86.94 132 PRO A N 1
ATOM 955 C CA . PRO A 1 132 ? 5.594 -15.697 -1.440 1.00 86.94 132 PRO A CA 1
ATOM 956 C C . PRO A 1 132 ? 6.787 -16.362 -0.748 1.00 86.94 132 PRO A C 1
ATOM 958 O O . PRO A 1 132 ? 6.631 -17.044 0.268 1.00 86.94 132 PRO A O 1
ATOM 961 N N . ALA A 1 133 ? 7.988 -16.151 -1.281 1.00 87.12 133 ALA A N 1
ATOM 962 C CA . ALA A 1 133 ? 9.221 -16.558 -0.618 1.00 87.12 133 ALA A CA 1
ATOM 963 C C . ALA A 1 133 ? 9.673 -15.498 0.401 1.00 87.12 133 ALA A C 1
ATOM 965 O O . ALA A 1 133 ? 9.268 -14.334 0.344 1.00 87.12 133 ALA A O 1
ATOM 966 N N . ILE A 1 134 ? 10.527 -15.915 1.340 1.00 84.25 134 ILE A N 1
ATOM 967 C CA . ILE A 1 134 ? 11.058 -15.044 2.396 1.00 84.25 134 ILE A CA 1
ATOM 968 C C . ILE A 1 134 ? 11.853 -13.893 1.769 1.00 84.25 134 ILE A C 1
ATOM 970 O O . ILE A 1 134 ? 12.624 -14.085 0.827 1.00 84.25 134 ILE A O 1
ATOM 974 N N . CYS A 1 135 ? 11.670 -12.690 2.309 1.00 88.19 135 CYS A N 1
ATOM 975 C CA . CYS A 1 135 ? 12.414 -11.517 1.882 1.00 88.19 135 CYS A CA 1
ATOM 976 C C . CYS A 1 135 ? 13.917 -11.640 2.160 1.00 88.19 135 CYS A C 1
ATOM 978 O O . CYS A 1 135 ? 14.318 -12.224 3.167 1.00 88.19 135 CYS A O 1
ATOM 980 N N . PRO A 1 136 ? 14.771 -11.079 1.287 1.00 87.50 136 PRO A N 1
ATOM 981 C CA . PRO A 1 136 ? 16.206 -11.122 1.503 1.00 87.50 136 PRO A CA 1
ATOM 982 C C . PRO A 1 136 ? 16.581 -10.351 2.772 1.00 87.50 136 PRO A C 1
ATOM 984 O O . PRO A 1 136 ? 16.065 -9.262 3.037 1.00 87.50 136 PRO A O 1
ATOM 987 N N . ILE A 1 137 ? 17.527 -10.911 3.523 1.00 85.56 137 ILE A N 1
ATOM 988 C CA . ILE A 1 137 ? 18.157 -10.261 4.670 1.00 85.56 137 ILE A CA 1
ATOM 989 C C . ILE A 1 137 ? 19.540 -9.789 4.223 1.00 85.56 137 ILE A C 1
ATOM 991 O O . ILE A 1 137 ? 20.368 -10.594 3.796 1.00 85.56 137 ILE A O 1
ATOM 995 N N . VAL A 1 138 ? 19.795 -8.484 4.304 1.00 79.75 138 VAL A N 1
ATOM 996 C CA . VAL A 1 138 ? 21.089 -7.883 3.952 1.00 79.75 138 VAL A CA 1
ATOM 997 C C . VAL A 1 138 ? 21.733 -7.340 5.219 1.00 79.75 138 VAL A C 1
ATOM 999 O O . VAL A 1 138 ? 21.324 -6.310 5.756 1.00 79.75 138 VAL A O 1
ATOM 1002 N N . GLY A 1 139 ? 22.734 -8.060 5.727 1.00 79.75 139 GLY A N 1
ATOM 1003 C CA . GLY A 1 139 ? 23.299 -7.787 7.048 1.00 79.75 139 GLY A CA 1
ATOM 1004 C C . GLY A 1 139 ? 22.248 -8.002 8.141 1.00 79.75 139 GLY A C 1
ATOM 1005 O O . GLY A 1 139 ? 21.695 -9.088 8.253 1.00 79.75 139 GLY A O 1
ATOM 1006 N N . ALA A 1 140 ? 21.956 -6.963 8.927 1.00 71.94 140 ALA A N 1
ATOM 1007 C CA . ALA A 1 140 ? 20.897 -6.976 9.946 1.00 71.94 140 ALA A CA 1
ATOM 1008 C C . ALA A 1 140 ? 19.550 -6.414 9.442 1.00 71.94 140 ALA A C 1
ATOM 1010 O O . ALA A 1 140 ? 18.623 -6.223 10.231 1.00 71.94 140 ALA A O 1
ATOM 1011 N N . LEU A 1 141 ? 19.443 -6.091 8.147 1.00 78.50 141 LEU A N 1
ATOM 1012 C CA . LEU A 1 141 ? 18.246 -5.496 7.558 1.00 78.50 141 LEU A CA 1
ATOM 1013 C C . LEU A 1 141 ? 17.405 -6.573 6.879 1.00 78.50 141 LEU A C 1
ATOM 1015 O O . LEU A 1 141 ? 17.802 -7.115 5.850 1.00 78.50 141 LEU A O 1
ATOM 1019 N N . ASP A 1 142 ? 16.221 -6.831 7.423 1.00 84.38 142 ASP A N 1
ATOM 1020 C CA . ASP A 1 142 ? 15.198 -7.626 6.754 1.00 84.38 142 ASP A CA 1
ATOM 1021 C C . ASP A 1 142 ? 14.308 -6.695 5.922 1.00 84.38 142 ASP A C 1
ATOM 1023 O O . ASP A 1 142 ? 13.657 -5.771 6.425 1.00 84.38 142 ASP A O 1
ATOM 1027 N N . MET A 1 143 ? 14.328 -6.922 4.609 1.00 88.19 143 MET A N 1
ATOM 1028 C CA . MET A 1 143 ? 13.641 -6.087 3.632 1.00 88.19 143 MET A CA 1
ATOM 1029 C C . MET A 1 143 ? 12.127 -6.036 3.855 1.00 88.19 143 MET A C 1
ATOM 1031 O O . MET A 1 143 ? 11.501 -5.029 3.508 1.00 88.19 143 MET A O 1
ATOM 1035 N N . VAL A 1 144 ? 11.533 -7.038 4.513 1.00 91.56 144 VAL A N 1
ATOM 1036 C CA . VAL A 1 144 ? 10.099 -7.023 4.820 1.00 91.56 144 VAL A CA 1
ATOM 1037 C C . VAL A 1 144 ? 9.705 -5.833 5.704 1.00 91.56 144 VAL A C 1
ATOM 1039 O O . VAL A 1 144 ? 8.561 -5.393 5.644 1.00 91.56 144 VAL A O 1
ATOM 1042 N N . PHE A 1 145 ? 10.636 -5.236 6.460 1.00 91.06 145 PHE A N 1
ATOM 1043 C CA . PHE A 1 145 ? 10.368 -4.104 7.359 1.00 91.06 145 PHE A CA 1
ATOM 1044 C C . PHE A 1 145 ? 10.576 -2.715 6.728 1.00 91.06 145 PHE A C 1
ATOM 1046 O O . PHE A 1 145 ? 10.697 -1.712 7.437 1.00 91.06 145 PHE A O 1
ATOM 1053 N N . GLY A 1 146 ? 10.564 -2.640 5.393 1.00 86.31 146 GLY A N 1
ATOM 1054 C CA . GLY A 1 146 ? 10.615 -1.371 4.659 1.00 86.31 146 GLY A CA 1
ATOM 1055 C C . GLY A 1 146 ? 12.036 -0.865 4.408 1.00 86.31 146 GLY A C 1
ATOM 1056 O O . GLY A 1 146 ? 12.247 0.339 4.251 1.00 86.31 146 GLY A O 1
ATOM 1057 N N . GLY A 1 147 ? 13.009 -1.783 4.368 1.00 80.50 147 GLY A N 1
ATOM 1058 C CA . GLY A 1 147 ? 14.421 -1.483 4.108 1.00 80.50 147 GLY A CA 1
ATOM 1059 C C . GLY A 1 147 ? 15.209 -0.979 5.321 1.00 80.50 147 GLY A C 1
ATOM 1060 O O . GLY A 1 147 ? 16.318 -0.478 5.154 1.00 80.50 147 GLY A O 1
ATOM 1061 N N . VAL A 1 148 ? 14.651 -1.109 6.524 1.00 83.88 148 VAL A N 1
ATOM 1062 C CA . VAL A 1 148 ? 15.294 -0.797 7.810 1.00 83.88 148 VAL A CA 1
ATOM 1063 C C . VAL A 1 148 ? 15.043 -1.937 8.805 1.00 83.88 148 VAL A C 1
ATOM 1065 O O . VAL A 1 148 ? 14.270 -2.846 8.521 1.00 83.88 148 VAL A O 1
ATOM 1068 N N . GLY A 1 149 ? 15.700 -1.914 9.966 1.00 83.44 149 GLY A N 1
ATOM 1069 C CA . GLY A 1 149 ? 15.549 -2.963 10.979 1.00 83.44 149 GLY A CA 1
ATOM 1070 C C . GLY A 1 149 ? 14.147 -3.034 11.599 1.00 83.44 149 GLY A C 1
ATOM 1071 O O . GLY A 1 149 ? 13.449 -2.025 11.726 1.00 83.44 149 GLY A O 1
ATOM 1072 N N . PHE A 1 150 ? 13.761 -4.231 12.037 1.00 88.50 150 PHE A N 1
ATOM 1073 C CA . PHE A 1 150 ? 12.610 -4.449 12.914 1.00 88.50 150 PHE A CA 1
ATOM 1074 C C . PHE A 1 150 ? 12.857 -3.833 14.296 1.00 88.50 150 PHE A C 1
ATOM 1076 O O . PHE A 1 150 ? 13.956 -3.957 14.833 1.00 88.50 150 PHE A O 1
ATOM 1083 N N . GLU A 1 151 ? 11.837 -3.206 14.885 1.00 87.69 151 GLU A N 1
ATOM 1084 C CA . GLU A 1 151 ? 11.901 -2.728 16.271 1.00 87.69 151 GLU A CA 1
ATOM 1085 C C . GLU A 1 151 ? 11.064 -3.611 17.202 1.00 87.69 151 GLU A C 1
ATOM 1087 O O . GLU A 1 151 ? 11.594 -4.174 18.159 1.00 87.69 151 GLU A O 1
ATOM 1092 N N . LYS A 1 152 ? 9.753 -3.719 16.945 1.00 88.56 152 LYS A N 1
ATOM 1093 C CA . LYS A 1 152 ? 8.804 -4.425 17.824 1.00 88.56 152 LYS A CA 1
ATOM 1094 C C . LYS A 1 152 ? 7.460 -4.682 17.150 1.00 88.56 152 LYS A C 1
ATOM 1096 O O . LYS A 1 152 ? 7.096 -3.997 16.190 1.00 88.56 152 LYS A O 1
ATOM 1101 N N . TYR A 1 153 ? 6.677 -5.595 17.726 1.00 91.81 153 TYR A N 1
ATOM 1102 C CA . TYR A 1 153 ? 5.234 -5.617 17.509 1.00 91.81 153 TYR A CA 1
ATOM 1103 C C . TYR A 1 153 ? 4.509 -4.833 18.604 1.00 91.81 153 TYR A C 1
ATOM 1105 O O . TYR A 1 153 ? 4.887 -4.874 19.778 1.00 91.81 153 TYR A O 1
ATOM 1113 N N . LEU A 1 154 ? 3.443 -4.137 18.213 1.00 89.56 154 LEU A N 1
ATOM 1114 C CA . LEU A 1 154 ? 2.486 -3.522 19.124 1.00 89.56 154 LEU A CA 1
ATOM 1115 C C . LEU A 1 154 ? 1.181 -4.300 19.040 1.00 89.56 154 LEU A C 1
ATOM 1117 O O . LEU A 1 154 ? 0.628 -4.463 17.957 1.00 89.56 154 LEU A O 1
ATOM 1121 N N . VAL A 1 155 ? 0.670 -4.744 20.175 1.00 90.25 155 VAL A N 1
ATOM 1122 C CA . VAL A 1 155 ? -0.677 -5.283 20.310 1.00 90.25 155 VAL A CA 1
ATOM 1123 C C . VAL A 1 155 ? -1.540 -4.177 20.894 1.00 90.25 155 VAL A C 1
ATOM 1125 O O . VAL A 1 155 ? -1.283 -3.700 21.994 1.00 90.25 155 VAL A O 1
ATOM 1128 N N . GLN A 1 156 ? -2.559 -3.758 20.159 1.00 89.00 156 GLN A N 1
ATOM 1129 C CA . GLN A 1 156 ? -3.543 -2.797 20.636 1.00 89.00 156 GLN A CA 1
ATOM 1130 C C . GLN A 1 156 ? -4.864 -3.505 20.878 1.00 89.00 156 GLN A C 1
ATOM 1132 O O . GLN A 1 156 ? -5.270 -4.342 20.072 1.00 89.00 156 GLN A O 1
ATOM 1137 N N . TYR A 1 157 ? -5.556 -3.146 21.954 1.00 87.31 157 TYR A N 1
ATOM 1138 C CA . TYR A 1 157 ? -6.917 -3.607 22.185 1.00 87.31 157 TYR A CA 1
ATOM 1139 C C . TYR A 1 157 ? -7.831 -2.488 22.681 1.00 87.31 157 TYR A C 1
ATOM 1141 O O . TYR A 1 157 ? -7.385 -1.552 23.337 1.00 87.31 157 TYR A O 1
ATOM 1149 N N . SER A 1 158 ? -9.117 -2.559 22.348 1.00 85.25 158 SER A N 1
ATOM 1150 C CA . SER A 1 158 ? -10.113 -1.553 22.732 1.00 85.25 158 SER A CA 1
ATOM 1151 C C . SER A 1 158 ? -11.492 -2.182 22.898 1.00 85.25 158 SER A C 1
ATOM 1153 O O . SER A 1 158 ? -11.785 -3.200 22.285 1.00 85.25 158 SER A O 1
ATOM 1155 N N . GLU A 1 159 ? -12.368 -1.578 23.698 1.00 80.75 159 GLU A N 1
ATOM 1156 C CA . GLU A 1 159 ? -13.797 -1.940 23.720 1.00 80.75 159 GLU A CA 1
ATOM 1157 C C . GLU A 1 159 ? -14.545 -1.387 22.490 1.00 80.75 159 GLU A C 1
ATOM 1159 O O . GLU A 1 159 ? -15.674 -1.784 22.212 1.00 80.75 159 GLU A O 1
ATOM 1164 N N . GLN A 1 160 ? -13.915 -0.485 21.731 1.00 74.38 160 GLN A N 1
ATOM 1165 C CA . GLN A 1 160 ? -14.495 0.168 20.562 1.00 74.38 160 GLN A CA 1
ATOM 1166 C C . GLN A 1 160 ? -13.854 -0.362 19.279 1.00 74.38 160 GLN A C 1
ATOM 1168 O O . GLN A 1 160 ? -12.633 -0.483 19.176 1.00 74.38 160 GLN A O 1
ATOM 1173 N N . SER A 1 161 ? -14.679 -0.655 18.274 1.00 73.69 161 SER A N 1
ATOM 1174 C CA . SER A 1 161 ? -14.217 -1.239 17.008 1.00 73.69 161 SER A CA 1
ATOM 1175 C C . SER A 1 161 ? -13.361 -0.303 16.160 1.00 73.69 161 SER A C 1
ATOM 1177 O O . SER A 1 161 ? -12.696 -0.756 15.233 1.00 73.69 161 SER A O 1
ATOM 1179 N N . ASP A 1 162 ? -13.430 0.999 16.427 1.00 70.44 162 ASP A N 1
ATOM 1180 C CA . ASP A 1 162 ? -12.668 2.040 15.739 1.00 70.44 162 ASP A CA 1
ATOM 1181 C C . ASP A 1 162 ? -11.330 2.351 16.426 1.00 70.44 162 ASP A C 1
ATOM 1183 O O . ASP A 1 162 ? -10.575 3.182 15.927 1.00 70.44 162 ASP A O 1
ATOM 1187 N N . PHE A 1 163 ? -11.034 1.689 17.554 1.00 72.44 163 PHE A N 1
ATOM 1188 C CA . PHE A 1 163 ? -9.852 1.942 18.374 1.00 72.44 163 PHE A CA 1
ATOM 1189 C C . PHE A 1 163 ? -9.682 3.429 18.725 1.00 72.44 163 PHE A C 1
ATOM 1191 O O . PHE A 1 163 ? -8.552 3.909 18.787 1.00 72.44 163 PHE A O 1
ATOM 1198 N N . SER A 1 164 ? -10.771 4.172 18.973 1.00 68.19 164 SER A N 1
ATOM 1199 C CA . SER A 1 164 ? -10.656 5.609 19.282 1.00 68.19 164 SER A CA 1
ATOM 1200 C C . SER A 1 164 ? -9.864 5.887 20.570 1.00 68.19 164 SER A C 1
ATOM 1202 O O . SER A 1 164 ? -9.274 6.954 20.712 1.00 68.19 164 SER A O 1
ATOM 1204 N N . ASN A 1 165 ? -9.791 4.899 21.472 1.00 75.44 165 ASN A N 1
ATOM 1205 C CA . ASN A 1 165 ? -8.923 4.881 22.649 1.00 75.44 165 ASN A CA 1
ATOM 1206 C C . ASN A 1 165 ? -8.395 3.454 22.884 1.00 75.44 165 ASN A C 1
ATOM 1208 O O . ASN A 1 165 ? -9.018 2.670 23.610 1.00 75.44 165 ASN A O 1
ATOM 1212 N N . PRO A 1 166 ? -7.298 3.060 22.223 1.00 85.00 166 PRO A N 1
ATOM 1213 C CA . PRO A 1 166 ? -6.730 1.737 22.388 1.00 85.00 166 PRO A CA 1
ATOM 1214 C C . PRO A 1 166 ? -5.814 1.695 23.611 1.00 85.00 166 PRO A C 1
ATOM 1216 O O . PRO A 1 166 ? -5.094 2.649 23.903 1.00 85.00 166 PRO A O 1
ATOM 1219 N N . ILE A 1 167 ? -5.788 0.555 24.291 1.00 86.06 167 ILE A N 1
ATOM 1220 C CA . ILE A 1 167 ? -4.704 0.216 25.208 1.00 86.06 167 ILE A CA 1
ATOM 1221 C C . ILE A 1 167 ? -3.610 -0.457 24.382 1.00 86.06 167 ILE A C 1
ATOM 1223 O O . ILE A 1 167 ? -3.885 -1.400 23.635 1.00 86.06 167 ILE A O 1
ATOM 1227 N N . GLU A 1 168 ? -2.377 0.035 24.500 1.00 85.25 168 GLU A N 1
ATOM 1228 C CA . GLU A 1 168 ? -1.220 -0.514 23.793 1.00 85.25 168 GLU A CA 1
ATOM 1229 C C . GLU A 1 168 ? -0.384 -1.422 24.700 1.00 85.25 168 GLU A C 1
ATOM 1231 O O . GLU A 1 168 ? -0.113 -1.110 25.860 1.00 85.25 168 GLU A O 1
ATOM 1236 N N . PHE A 1 169 ? 0.083 -2.526 24.129 1.00 84.75 169 PHE A N 1
ATOM 1237 C CA . PHE A 1 169 ? 1.056 -3.434 24.714 1.00 84.75 169 PHE A CA 1
ATOM 1238 C C . PHE A 1 169 ? 2.136 -3.752 23.675 1.00 84.75 169 PHE A C 1
ATOM 1240 O O . PHE A 1 169 ? 1.854 -3.813 22.481 1.00 84.75 169 PHE A O 1
ATOM 1247 N N . PHE A 1 170 ? 3.375 -3.990 24.100 1.00 81.06 170 PHE A N 1
ATOM 1248 C CA . PHE A 1 170 ? 4.483 -4.302 23.191 1.00 81.06 170 PHE A CA 1
ATOM 1249 C C . PHE A 1 170 ? 4.929 -5.751 23.365 1.00 81.06 170 PHE A C 1
ATOM 1251 O O . PHE A 1 170 ? 5.071 -6.227 24.490 1.00 81.06 170 PHE A O 1
ATOM 1258 N N . SER A 1 171 ? 5.192 -6.455 22.263 1.00 79.88 171 SER A N 1
ATOM 1259 C CA . SER A 1 171 ? 5.846 -7.762 22.342 1.00 79.88 171 SER A CA 1
ATOM 1260 C C . SER A 1 171 ? 7.326 -7.592 22.688 1.00 79.88 171 SER A C 1
ATOM 1262 O O . SER A 1 171 ? 7.995 -6.684 22.191 1.00 79.88 171 SER A O 1
ATOM 1264 N N . ALA A 1 172 ? 7.875 -8.500 23.491 1.00 72.00 172 ALA A N 1
ATOM 1265 C CA . ALA A 1 172 ? 9.314 -8.549 23.716 1.00 72.00 172 ALA A CA 1
ATOM 1266 C C . ALA A 1 172 ? 10.024 -9.122 22.475 1.00 72.00 172 ALA A C 1
ATOM 1268 O O . ALA A 1 172 ? 9.822 -10.284 22.116 1.00 72.00 172 ALA A O 1
ATOM 1269 N N . GLY A 1 173 ? 10.855 -8.309 21.817 1.00 75.25 173 GLY A N 1
ATOM 1270 C CA . GLY A 1 173 ? 11.643 -8.721 20.653 1.00 75.25 173 GLY A CA 1
ATOM 1271 C C . GLY A 1 173 ? 10.788 -9.316 19.528 1.00 75.25 173 GLY A C 1
ATOM 1272 O O . GLY A 1 173 ? 9.762 -8.754 19.148 1.00 75.25 173 GLY A O 1
ATOM 1273 N N . LEU A 1 174 ? 11.210 -10.474 19.012 1.00 82.00 174 LEU A N 1
ATOM 1274 C CA . LEU A 1 174 ? 10.561 -11.190 17.904 1.00 82.00 174 LEU A CA 1
ATOM 1275 C C . LEU A 1 174 ? 9.367 -12.062 18.335 1.00 82.00 174 LEU A C 1
ATOM 1277 O O . LEU A 1 174 ? 8.856 -12.836 17.525 1.00 82.00 174 LEU A O 1
ATOM 1281 N N . ALA A 1 175 ? 8.925 -11.984 19.594 1.00 86.62 175 ALA A N 1
ATOM 1282 C CA . ALA A 1 175 ? 7.799 -12.782 20.064 1.00 86.62 175 ALA A CA 1
ATOM 1283 C C . ALA A 1 175 ? 6.526 -12.463 19.262 1.00 86.62 175 ALA A C 1
ATOM 1285 O O . ALA A 1 175 ? 6.087 -11.317 19.210 1.00 86.62 175 ALA A O 1
ATOM 1286 N N . VAL A 1 176 ? 5.912 -13.497 18.680 1.00 92.31 176 VAL A N 1
ATOM 1287 C CA . VAL A 1 176 ? 4.662 -13.401 17.902 1.00 92.31 176 VAL A CA 1
ATOM 1288 C C . VAL A 1 176 ? 3.429 -13.847 18.695 1.00 92.31 176 VAL A C 1
ATOM 1290 O O . VAL A 1 176 ? 2.409 -14.268 18.148 1.00 92.31 176 VAL A O 1
ATOM 1293 N N . THR A 1 177 ? 3.544 -13.860 20.020 1.00 91.94 177 THR A N 1
ATOM 1294 C CA . THR A 1 177 ? 2.456 -14.204 20.935 1.00 91.94 177 THR A CA 1
ATOM 1295 C C . THR A 1 177 ? 2.557 -13.368 22.197 1.00 91.94 177 THR A C 1
ATOM 1297 O O . THR A 1 177 ? 3.642 -13.206 22.753 1.00 91.94 177 THR A O 1
ATOM 1300 N N . VAL A 1 178 ? 1.414 -12.866 22.656 1.00 91.62 178 VAL A N 1
ATOM 1301 C CA . VAL A 1 178 ? 1.257 -12.074 23.877 1.00 91.62 178 VAL A CA 1
ATOM 1302 C C . VAL A 1 178 ? 0.050 -12.580 24.661 1.00 91.62 178 VAL A C 1
ATOM 1304 O O . VAL A 1 178 ? -0.939 -13.045 24.092 1.00 91.62 178 VAL A O 1
ATOM 1307 N N . LEU A 1 179 ? 0.138 -12.479 25.986 1.00 90.00 179 LEU A N 1
ATOM 1308 C CA . LEU A 1 179 ? -0.982 -12.679 26.893 1.00 90.00 179 LEU A CA 1
ATOM 1309 C C . LEU A 1 179 ? -1.487 -11.311 27.363 1.00 90.00 179 LEU A C 1
ATOM 1311 O O . LEU A 1 179 ? -0.769 -10.592 28.050 1.00 90.00 179 LEU A O 1
ATOM 1315 N N . LEU A 1 180 ? -2.716 -10.962 26.994 1.00 88.00 180 LEU A N 1
ATOM 1316 C CA . LEU A 1 180 ? -3.430 -9.829 27.574 1.00 88.00 180 LEU A CA 1
ATOM 1317 C C . LEU A 1 180 ? -4.054 -10.280 28.893 1.00 88.00 180 LEU A C 1
ATOM 1319 O O . LEU A 1 180 ? -4.694 -11.331 28.938 1.00 88.00 180 LEU A O 1
ATOM 1323 N N . THR A 1 181 ? -3.887 -9.490 29.948 1.00 88.56 181 THR A N 1
ATOM 1324 C CA . THR A 1 181 ? -4.349 -9.795 31.310 1.00 88.56 181 THR A CA 1
ATOM 1325 C C . THR A 1 181 ? -5.133 -8.622 31.891 1.00 88.56 181 THR A C 1
ATOM 1327 O O . THR A 1 181 ? -4.991 -7.493 31.427 1.00 88.56 181 THR A O 1
ATOM 1330 N N . GLY A 1 182 ? -5.919 -8.861 32.943 1.00 85.62 182 GLY A N 1
ATOM 1331 C CA . GLY A 1 182 ? -6.670 -7.797 33.625 1.00 85.62 182 GLY A CA 1
ATOM 1332 C C . GLY A 1 182 ? -7.889 -7.298 32.842 1.00 85.62 182 GLY A C 1
ATOM 1333 O O . GLY A 1 182 ? -8.389 -6.209 33.106 1.00 85.62 182 GLY A O 1
ATOM 1334 N N . LEU A 1 183 ? -8.370 -8.083 31.877 1.00 85.19 183 LEU A N 1
ATOM 1335 C CA . LEU A 1 183 ? -9.568 -7.770 31.105 1.00 85.19 183 LEU A CA 1
ATOM 1336 C C . LEU A 1 183 ? -10.827 -8.041 31.934 1.00 85.19 183 LEU A C 1
ATOM 1338 O O . LEU A 1 183 ? -10.884 -8.986 32.726 1.00 85.19 183 LEU A O 1
ATOM 1342 N N . VAL A 1 184 ? -11.872 -7.243 31.722 1.00 82.69 184 VAL A N 1
ATOM 1343 C CA . VAL A 1 184 ? -13.146 -7.434 32.422 1.00 82.69 184 VAL A CA 1
ATOM 1344 C C . VAL A 1 184 ? -13.887 -8.616 31.800 1.00 82.69 184 VAL A C 1
ATOM 1346 O O . VAL A 1 184 ? -14.135 -8.658 30.595 1.00 82.69 184 VAL A O 1
ATOM 1349 N N . SER A 1 185 ? -14.254 -9.595 32.628 1.00 75.31 185 SER A N 1
ATOM 1350 C CA . SER A 1 185 ? -15.017 -10.758 32.169 1.00 75.31 185 SER A CA 1
ATOM 1351 C C . SER A 1 185 ? -16.374 -10.334 31.598 1.00 75.31 185 SER A C 1
ATOM 1353 O O . SER A 1 185 ? -17.077 -9.531 32.201 1.00 75.31 185 SER A O 1
ATOM 1355 N N . GLY A 1 186 ? -16.759 -10.912 30.458 1.00 70.31 186 GLY A N 1
ATOM 1356 C CA . GLY A 1 186 ? -18.031 -10.620 29.787 1.00 70.31 186 GLY A CA 1
ATOM 1357 C C . GLY A 1 186 ? -18.027 -9.360 28.916 1.00 70.31 186 GLY A C 1
ATOM 1358 O O . GLY A 1 186 ? -19.031 -9.088 28.265 1.00 70.31 186 GLY A O 1
ATOM 1359 N N . LYS A 1 187 ? -16.918 -8.611 28.859 1.00 76.06 187 LYS A N 1
ATOM 1360 C CA . LYS A 1 187 ? -16.754 -7.512 27.905 1.00 76.06 187 LYS A CA 1
ATOM 1361 C C . LYS A 1 187 ? -16.155 -7.985 26.582 1.00 76.06 187 LYS A C 1
ATOM 1363 O O . LYS A 1 187 ? -15.328 -8.898 26.547 1.00 76.06 187 LYS A O 1
ATOM 1368 N N . THR A 1 188 ? -16.558 -7.318 25.505 1.00 75.31 188 THR A N 1
ATOM 1369 C CA . THR A 1 188 ? -15.987 -7.505 24.170 1.00 75.31 188 THR A CA 1
ATOM 1370 C C . THR A 1 188 ? -14.813 -6.562 23.965 1.00 75.31 188 THR A C 1
ATOM 1372 O O . THR A 1 188 ? -14.914 -5.368 24.233 1.00 75.31 188 THR A O 1
ATOM 1375 N N . TYR A 1 189 ? -13.723 -7.108 23.430 1.00 79.06 189 TYR A N 1
ATOM 1376 C CA . TYR A 1 189 ? -12.542 -6.356 23.038 1.00 79.06 189 TYR A CA 1
ATOM 1377 C C . TYR A 1 189 ? -12.222 -6.610 21.565 1.00 79.06 189 TYR A C 1
ATOM 1379 O O . TYR A 1 189 ? -12.306 -7.739 21.082 1.00 79.06 189 TYR A O 1
ATOM 1387 N N . TYR A 1 190 ? -11.831 -5.550 20.874 1.00 80.56 190 TYR A N 1
ATOM 1388 C CA . TYR A 1 190 ? -11.246 -5.540 19.542 1.00 80.56 190 TYR A CA 1
ATOM 1389 C C . TYR A 1 190 ? -9.735 -5.528 19.701 1.00 80.56 190 TYR A C 1
ATOM 1391 O O . TYR A 1 190 ? -9.227 -4.767 20.518 1.00 80.56 190 TYR A O 1
ATOM 1399 N N . VAL A 1 191 ? -9.020 -6.361 18.946 1.00 83.00 191 VAL A N 1
ATOM 1400 C CA . VAL A 1 191 ? -7.561 -6.492 19.041 1.00 83.00 191 VAL A CA 1
ATOM 1401 C C . VAL A 1 191 ? -6.949 -6.303 17.660 1.00 83.00 191 VAL A C 1
ATOM 1403 O O . VAL A 1 191 ? -7.453 -6.842 16.678 1.00 83.00 191 VAL A O 1
ATOM 1406 N N . GLN A 1 192 ? -5.852 -5.560 17.580 1.00 83.62 192 GLN A N 1
ATOM 1407 C CA . GLN A 1 192 ? -5.045 -5.448 16.371 1.00 83.62 192 GLN A CA 1
ATOM 1408 C C . GLN A 1 192 ? -3.561 -5.562 16.692 1.00 83.62 192 GLN A C 1
ATOM 1410 O O . GLN A 1 192 ? -3.128 -5.281 17.811 1.00 83.62 192 GLN A O 1
ATOM 1415 N N . VAL A 1 193 ? -2.781 -5.978 15.696 1.00 88.50 193 VAL A N 1
ATOM 1416 C CA . VAL A 1 193 ? -1.328 -6.100 15.822 1.00 88.50 193 VAL A CA 1
ATOM 1417 C C . VAL A 1 193 ? -0.660 -5.241 14.763 1.00 88.50 193 VAL A C 1
ATOM 1419 O O . VAL A 1 193 ? -1.008 -5.287 13.581 1.00 88.50 193 VAL A O 1
ATOM 1422 N N . LEU A 1 194 ? 0.315 -4.455 15.199 1.00 88.69 194 LEU A N 1
ATOM 1423 C CA . LEU A 1 194 ? 1.128 -3.596 14.363 1.00 88.69 194 LEU A CA 1
ATOM 1424 C C . LEU A 1 194 ? 2.566 -4.088 14.375 1.00 88.69 194 LEU A C 1
ATOM 1426 O O . LEU A 1 194 ? 3.080 -4.508 15.407 1.00 88.69 194 LEU A O 1
ATOM 1430 N N . THR A 1 195 ? 3.229 -3.971 13.234 1.00 90.56 195 THR A N 1
ATOM 1431 C CA . THR A 1 195 ? 4.689 -4.041 13.157 1.00 90.56 195 THR A CA 1
ATOM 1432 C C . THR A 1 195 ? 5.234 -2.626 13.163 1.00 90.56 195 THR A C 1
ATOM 1434 O O . THR A 1 195 ? 4.713 -1.784 12.430 1.00 90.56 195 THR A O 1
ATOM 1437 N N . GLN A 1 196 ? 6.277 -2.373 13.951 1.00 87.69 196 GLN A N 1
ATOM 1438 C CA . GLN A 1 196 ? 7.036 -1.127 13.938 1.00 87.69 196 GLN A CA 1
ATOM 1439 C C . GLN A 1 196 ? 8.496 -1.410 13.577 1.00 87.69 196 GLN A C 1
ATOM 1441 O O . GLN A 1 196 ? 9.108 -2.351 14.091 1.00 87.69 196 GLN A O 1
ATOM 1446 N N . ASN A 1 197 ? 9.048 -0.590 12.688 1.00 89.44 197 ASN A N 1
ATOM 1447 C CA . ASN A 1 197 ? 10.470 -0.613 12.358 1.00 89.44 197 ASN A CA 1
ATOM 1448 C C . ASN A 1 197 ? 11.253 0.430 13.174 1.00 89.44 197 ASN A C 1
ATOM 1450 O O . ASN A 1 197 ? 10.651 1.291 13.808 1.00 89.44 197 ASN A O 1
ATOM 1454 N N . ILE A 1 198 ? 12.588 0.387 13.131 1.00 84.75 198 ILE A N 1
ATOM 1455 C CA . ILE A 1 198 ? 13.470 1.266 13.933 1.00 84.75 198 ILE A CA 1
ATOM 1456 C C . ILE A 1 198 ? 13.351 2.767 13.616 1.00 84.75 198 ILE A C 1
ATOM 1458 O O . ILE A 1 198 ? 13.955 3.590 14.297 1.00 84.75 198 ILE A O 1
ATOM 1462 N N . GLN A 1 199 ? 12.620 3.137 12.563 1.00 81.50 199 GLN A N 1
ATOM 1463 C CA . GLN A 1 199 ? 12.307 4.529 12.229 1.00 81.50 199 GLN A CA 1
ATOM 1464 C C . GLN A 1 199 ? 10.952 4.967 12.807 1.00 81.50 199 GLN A C 1
ATOM 1466 O O . GLN A 1 199 ? 10.494 6.076 12.547 1.00 81.50 199 GLN A O 1
ATOM 1471 N N . GLY A 1 200 ? 10.279 4.100 13.566 1.00 82.31 200 GLY A N 1
ATOM 1472 C CA . GLY A 1 200 ? 8.965 4.364 14.138 1.00 82.31 200 GLY A CA 1
ATOM 1473 C C . GLY A 1 200 ? 7.798 4.188 13.164 1.00 82.31 200 GLY A C 1
ATOM 1474 O O . GLY A 1 200 ? 6.653 4.394 13.565 1.00 82.31 200 GLY A O 1
ATOM 1475 N N . LEU A 1 201 ? 8.044 3.784 11.912 1.00 77.75 201 LEU A N 1
ATOM 1476 C CA . LEU A 1 201 ? 6.982 3.569 10.926 1.00 77.75 201 LEU A CA 1
ATOM 1477 C C . LEU A 1 201 ? 6.216 2.287 11.242 1.00 77.75 201 LEU A C 1
ATOM 1479 O O . LEU A 1 201 ? 6.810 1.270 11.610 1.00 77.75 201 LEU A O 1
ATOM 1483 N N . ARG A 1 202 ? 4.890 2.333 11.074 1.00 83.12 202 ARG A N 1
ATOM 1484 C CA . ARG A 1 202 ? 3.980 1.270 11.513 1.00 83.12 202 ARG A CA 1
ATOM 1485 C C . ARG A 1 202 ? 3.100 0.750 10.388 1.00 83.12 202 ARG A C 1
ATOM 1487 O O . ARG A 1 202 ? 2.592 1.518 9.575 1.00 83.12 202 ARG A O 1
ATOM 1494 N N . SER A 1 203 ? 2.845 -0.551 10.424 1.00 81.25 203 SER A N 1
ATOM 1495 C CA . SER A 1 203 ? 1.830 -1.208 9.600 1.00 81.25 203 SER A CA 1
ATOM 1496 C C . SER A 1 203 ? 0.967 -2.106 10.456 1.00 81.25 203 SER A C 1
ATOM 1498 O O . SER A 1 203 ? 1.489 -2.918 11.216 1.00 81.25 203 SER A O 1
ATOM 1500 N N . TYR A 1 204 ? -0.347 -1.967 10.319 1.00 75.69 204 TYR A N 1
ATOM 1501 C CA . TYR A 1 204 ? -1.318 -2.722 11.099 1.00 75.69 204 TYR A CA 1
ATOM 1502 C C . TYR A 1 204 ? -1.962 -3.833 10.273 1.00 75.69 204 TYR A C 1
ATOM 1504 O O . TYR A 1 204 ? -2.213 -3.691 9.071 1.00 75.69 204 TYR A O 1
ATOM 1512 N N . PHE A 1 205 ? -2.238 -4.937 10.954 1.00 70.38 205 PHE A N 1
ATOM 1513 C CA . PHE A 1 205 ? -3.091 -6.016 10.487 1.00 70.38 205 PHE A CA 1
ATOM 1514 C C . PHE A 1 205 ? -4.277 -6.135 11.441 1.00 70.38 205 PHE A C 1
ATOM 1516 O O . PHE A 1 205 ? -4.096 -6.222 12.659 1.00 70.38 205 PHE A O 1
ATOM 1523 N N . TYR A 1 206 ? -5.486 -6.108 10.883 1.00 64.12 206 TYR A N 1
ATOM 1524 C CA . TYR A 1 206 ? -6.726 -6.138 11.649 1.00 64.12 206 TYR A CA 1
ATOM 1525 C C . TYR A 1 206 ? -7.400 -7.504 11.501 1.00 64.12 206 TYR A C 1
ATOM 1527 O O . TYR A 1 206 ? -7.583 -8.000 10.392 1.00 64.12 206 TYR A O 1
ATOM 1535 N N . VAL A 1 207 ? -7.803 -8.100 12.621 1.00 56.47 207 VAL A N 1
ATOM 1536 C CA . VAL A 1 207 ? -8.791 -9.185 12.660 1.00 56.47 207 VAL A CA 1
ATOM 1537 C C . VAL A 1 207 ? -9.733 -8.871 13.808 1.00 56.47 207 VAL A C 1
ATOM 1539 O O . VAL A 1 207 ? -9.302 -8.699 14.944 1.00 56.47 207 VAL A O 1
ATOM 1542 N N . VAL A 1 208 ? -11.025 -8.762 13.508 1.00 51.53 208 VAL A N 1
ATOM 1543 C CA . VAL A 1 208 ? -12.054 -8.508 14.517 1.00 51.53 208 VAL A CA 1
ATOM 1544 C C . VAL A 1 208 ? -12.544 -9.852 15.041 1.00 51.53 208 VAL A C 1
ATOM 1546 O O . VAL A 1 208 ? -13.177 -10.608 14.307 1.00 51.53 208 VAL A O 1
ATOM 1549 N N . THR A 1 209 ? -12.262 -10.181 16.302 1.00 56.31 209 THR A N 1
ATOM 1550 C CA . THR A 1 209 ? -12.883 -11.338 16.968 1.00 56.31 209 THR A CA 1
ATOM 1551 C C . THR A 1 209 ? -13.018 -11.109 18.475 1.00 56.31 209 THR A C 1
ATOM 1553 O O . THR A 1 209 ? -12.078 -10.653 19.121 1.00 56.31 209 THR A O 1
ATOM 1556 N N . MET A 1 210 ? -14.203 -11.435 19.013 1.00 54.44 210 MET A N 1
ATOM 1557 C CA . MET A 1 210 ? -14.590 -11.316 20.426 1.00 54.44 210 MET A CA 1
ATOM 1558 C C . MET A 1 210 ? -14.248 -12.572 21.226 1.00 54.44 210 MET A C 1
ATOM 1560 O O . MET A 1 210 ? -14.549 -13.657 20.738 1.00 54.44 210 MET A O 1
ATOM 1564 N N . VAL A 1 211 ? -13.801 -12.448 22.488 1.00 52.31 211 VAL A N 1
ATOM 1565 C CA . VAL A 1 211 ? -14.006 -13.495 23.519 1.00 52.31 211 VAL A CA 1
ATOM 1566 C C . VAL A 1 211 ? -13.940 -12.860 24.932 1.00 52.31 211 VAL A C 1
ATOM 1568 O O . VAL A 1 211 ? -13.031 -12.081 25.191 1.00 52.31 211 VAL A O 1
ATOM 1571 N N . ARG A 1 212 ? -14.869 -13.117 25.877 1.00 50.53 212 ARG A N 1
ATOM 1572 C CA . ARG A 1 212 ? -14.931 -14.380 26.647 1.00 50.53 212 ARG A CA 1
ATOM 1573 C C . ARG A 1 212 ? -16.272 -14.799 27.272 1.00 50.53 212 ARG A C 1
ATOM 1575 O O . ARG A 1 212 ? -17.025 -13.976 27.777 1.00 50.53 212 ARG A O 1
ATOM 1582 N N . LYS A 1 213 ? -16.408 -16.132 27.410 1.00 45.16 213 LYS A N 1
ATOM 1583 C CA . LYS A 1 213 ? -17.282 -16.876 28.343 1.00 45.16 213 LYS A CA 1
ATOM 1584 C C . LYS A 1 213 ? -17.080 -16.416 29.797 1.00 45.16 213 LYS A C 1
ATOM 1586 O O . LYS A 1 213 ? -15.955 -16.459 30.301 1.00 45.16 213 LYS A O 1
ATOM 1591 N N . GLY A 1 214 ? -18.171 -16.044 30.469 1.00 39.75 214 GLY A N 1
ATOM 1592 C CA . GLY A 1 214 ? -18.238 -15.879 31.926 1.00 39.75 214 GLY A CA 1
ATOM 1593 C C . GLY A 1 214 ? -18.369 -17.231 32.643 1.00 39.75 214 GLY A C 1
ATOM 1594 O O . GLY A 1 214 ? -18.937 -18.172 32.095 1.00 39.75 214 GLY A O 1
ATOM 1595 N N . ARG A 1 215 ? -17.818 -17.366 33.856 1.00 40.50 215 ARG A N 1
ATOM 1596 C CA . ARG A 1 215 ? -18.044 -18.544 34.718 1.00 40.50 215 ARG A CA 1
ATOM 1597 C C . ARG A 1 215 ? -19.293 -18.349 35.579 1.00 40.50 215 ARG A C 1
ATOM 1599 O O . ARG A 1 215 ? -19.371 -17.347 36.281 1.00 40.50 215 ARG A O 1
ATOM 1606 N N . THR A 1 216 ? -20.122 -19.384 35.672 1.00 32.72 216 THR A N 1
ATOM 1607 C CA . THR A 1 216 ? -20.835 -19.776 36.905 1.00 32.72 216 THR A CA 1
ATOM 1608 C C . THR A 1 216 ? -20.716 -21.298 37.105 1.00 32.72 216 THR A C 1
ATOM 1610 O O . THR A 1 216 ? -20.219 -21.999 36.226 1.00 32.72 216 THR A O 1
ATOM 1613 N N . LYS A 1 217 ? -21.038 -21.775 38.317 1.00 30.17 217 LYS A N 1
ATOM 1614 C CA . LYS A 1 217 ? -20.597 -23.029 38.974 1.00 30.17 217 LYS A CA 1
ATOM 1615 C C . LYS A 1 217 ? -21.003 -24.370 38.327 1.00 30.17 217 LYS A C 1
ATOM 1617 O O . LYS A 1 217 ? -20.531 -25.397 38.806 1.00 30.17 217 LYS A O 1
ATOM 1622 N N . ASP A 1 218 ? -21.764 -24.382 37.239 1.00 33.53 218 ASP A N 1
ATOM 1623 C CA . ASP A 1 218 ? -22.331 -25.605 36.660 1.00 33.53 218 ASP A CA 1
ATOM 1624 C C . ASP A 1 218 ? -21.605 -25.995 35.368 1.00 33.53 218 ASP A C 1
ATOM 1626 O O . ASP A 1 218 ? -22.015 -25.700 34.248 1.00 33.53 218 ASP A O 1
ATOM 1630 N N . ASN A 1 219 ? -20.472 -26.676 35.522 1.00 47.53 219 ASN A N 1
ATOM 1631 C CA . ASN A 1 219 ? -19.933 -27.506 34.452 1.00 47.53 219 ASN A CA 1
ATOM 1632 C C . ASN A 1 219 ? -20.743 -28.816 34.454 1.00 47.53 219 ASN A C 1
ATOM 1634 O O . ASN A 1 219 ? -20.356 -29.717 35.181 1.00 47.53 219 ASN A O 1
ATOM 1638 N N . ILE A 1 220 ? -21.829 -28.938 33.681 1.00 36.31 220 ILE A N 1
ATOM 1639 C CA . ILE A 1 220 ? -22.314 -30.214 33.107 1.00 36.31 220 ILE A CA 1
ATOM 1640 C C . ILE A 1 220 ? -23.152 -29.885 31.854 1.00 36.31 220 ILE A C 1
ATOM 1642 O O . ILE A 1 220 ? -24.172 -29.217 31.934 1.00 36.31 220 ILE A O 1
ATOM 1646 N N . ALA A 1 221 ? -22.707 -30.423 30.715 1.00 30.83 221 ALA A N 1
ATOM 1647 C CA . ALA A 1 221 ? -23.431 -30.606 29.452 1.00 30.83 221 ALA A CA 1
ATOM 1648 C C . ALA A 1 221 ? -23.760 -29.374 28.574 1.00 30.83 221 ALA A C 1
ATOM 1650 O O . ALA A 1 221 ? -24.754 -28.686 28.750 1.00 30.83 221 ALA A O 1
ATOM 1651 N N . GLY A 1 222 ? -23.006 -29.253 27.471 1.00 37.72 222 GLY A N 1
ATOM 1652 C CA . GLY A 1 222 ? -23.662 -29.144 26.164 1.00 37.72 222 GLY A CA 1
ATOM 1653 C C . GLY A 1 222 ? -23.918 -27.763 25.562 1.00 37.72 222 GLY A C 1
ATOM 1654 O O . GLY A 1 222 ? -24.984 -27.583 24.993 1.00 37.72 222 GLY A O 1
ATOM 1655 N N . GLU A 1 223 ? -22.952 -26.838 25.544 1.00 29.17 223 GLU A N 1
ATOM 1656 C CA . GLU A 1 223 ? -23.064 -25.653 24.674 1.00 29.17 223 GLU A CA 1
ATOM 1657 C C . GLU A 1 223 ? -21.817 -25.435 23.813 1.00 29.17 223 GLU A C 1
ATOM 1659 O O . GLU A 1 223 ? -20.680 -25.383 24.293 1.00 29.17 223 GLU A O 1
ATOM 1664 N N . ARG A 1 224 ? -22.060 -25.387 22.497 1.00 29.73 224 ARG A N 1
ATOM 1665 C CA . ARG A 1 224 ? -21.064 -25.285 21.430 1.00 29.73 224 ARG A CA 1
ATOM 1666 C C . ARG A 1 224 ? -20.434 -23.895 21.420 1.00 29.73 224 ARG A C 1
ATOM 1668 O O . ARG A 1 224 ? -21.124 -22.887 21.484 1.00 29.73 224 ARG A O 1
ATOM 1675 N N . TYR A 1 225 ? -19.113 -23.877 21.257 1.00 33.94 225 TYR A N 1
ATOM 1676 C CA . TYR A 1 225 ? -18.375 -22.719 20.769 1.00 33.94 225 TYR A CA 1
ATOM 1677 C C . TYR A 1 225 ? -19.025 -22.216 19.478 1.00 33.94 225 TYR A C 1
ATOM 1679 O O . TYR A 1 225 ? -19.178 -23.000 18.537 1.00 33.94 225 TYR A O 1
ATOM 1687 N N . ASP A 1 226 ? -19.342 -20.925 19.399 1.00 32.41 226 ASP A N 1
ATOM 1688 C CA . ASP A 1 226 ? -19.561 -20.306 18.098 1.00 32.41 226 ASP A CA 1
ATOM 1689 C C . ASP A 1 226 ? -18.187 -20.140 17.440 1.00 32.41 226 ASP A C 1
ATOM 1691 O O . ASP A 1 226 ? -17.423 -19.215 17.708 1.00 32.41 226 ASP A O 1
ATOM 1695 N N . SER A 1 227 ? -17.822 -21.152 16.658 1.00 32.12 227 SER A N 1
ATOM 1696 C CA . SER A 1 227 ? -16.585 -21.212 15.881 1.00 32.12 227 SER A CA 1
ATOM 1697 C C . SER A 1 227 ? -16.632 -20.304 14.647 1.00 32.12 227 SER A C 1
ATOM 1699 O O . SER A 1 227 ? -15.649 -20.233 13.915 1.00 32.12 227 SER A O 1
ATOM 1701 N N . ASN A 1 228 ? -17.712 -19.538 14.450 1.00 28.62 228 ASN A N 1
ATOM 1702 C CA . ASN A 1 228 ? -17.847 -18.558 13.372 1.00 28.62 228 ASN A CA 1
ATOM 1703 C C . ASN A 1 228 ? -17.195 -17.205 13.700 1.00 28.62 228 ASN A C 1
ATOM 1705 O O . ASN A 1 228 ? -17.714 -16.140 13.362 1.00 28.62 228 ASN A O 1
ATOM 1709 N N . ALA A 1 229 ? -16.005 -17.236 14.300 1.00 33.19 229 ALA A N 1
ATOM 1710 C CA . ALA A 1 229 ? -15.061 -16.147 14.118 1.00 33.19 229 ALA A CA 1
ATOM 1711 C C . ALA A 1 229 ? -14.681 -16.147 12.637 1.00 33.19 229 ALA A C 1
ATOM 1713 O O . ALA A 1 229 ? -13.887 -16.975 12.193 1.00 33.19 229 ALA A O 1
ATOM 1714 N N . VAL A 1 230 ? -15.320 -15.273 11.861 1.00 28.83 230 VAL A N 1
ATOM 1715 C CA . VAL A 1 230 ? -15.038 -15.092 10.440 1.00 28.83 230 VAL A CA 1
ATOM 1716 C C . VAL A 1 230 ? -13.538 -14.840 10.286 1.00 28.83 230 VAL A C 1
ATOM 1718 O O . VAL A 1 230 ? -13.044 -13.738 10.521 1.00 28.83 230 VAL A O 1
ATOM 1721 N N . GLN A 1 231 ? -12.803 -15.869 9.862 1.00 26.84 231 GLN A N 1
ATOM 1722 C CA . GLN A 1 231 ? -11.611 -15.650 9.069 1.00 26.84 231 GLN A CA 1
ATOM 1723 C C . GLN A 1 231 ? -12.092 -14.904 7.828 1.00 26.84 231 GLN A C 1
ATOM 1725 O O . GLN A 1 231 ? -12.680 -15.508 6.935 1.00 26.84 231 GLN A O 1
ATOM 1730 N N . MET A 1 232 ? -11.836 -13.601 7.735 1.00 28.38 232 MET A N 1
ATOM 1731 C CA . MET A 1 232 ? -11.723 -12.988 6.414 1.00 28.38 232 MET A CA 1
ATOM 1732 C C . MET A 1 232 ? -10.360 -13.386 5.850 1.00 28.38 232 MET A C 1
ATOM 1734 O O . MET A 1 232 ? -9.439 -12.583 5.745 1.00 28.38 232 MET A O 1
ATOM 1738 N N . ALA A 1 233 ? -10.224 -14.685 5.574 1.00 27.30 233 ALA A N 1
ATOM 1739 C CA . ALA A 1 233 ? -9.320 -15.161 4.552 1.00 27.30 233 ALA A CA 1
ATOM 1740 C C . ALA A 1 233 ? -9.914 -14.716 3.213 1.00 27.30 233 ALA A C 1
ATOM 1742 O O . ALA A 1 233 ? -11.133 -14.755 3.025 1.00 27.30 233 ALA A O 1
ATOM 1743 N N . GLU A 1 234 ? -9.055 -14.257 2.311 1.00 29.05 234 GLU A N 1
ATOM 1744 C CA . GLU A 1 234 ? -9.402 -14.003 0.919 1.00 29.05 234 GLU A CA 1
ATOM 1745 C C . GLU A 1 234 ? -10.277 -15.143 0.388 1.00 29.05 234 GLU A C 1
ATOM 1747 O O . GLU A 1 234 ? -9.912 -16.320 0.461 1.00 29.05 234 GLU A O 1
ATOM 1752 N N . GLN A 1 235 ? -11.462 -14.799 -0.118 1.00 23.95 235 GLN A N 1
ATOM 1753 C CA . GLN A 1 235 ? -12.300 -15.748 -0.832 1.00 23.95 235 GLN A CA 1
ATOM 1754 C C . GLN A 1 235 ? -11.547 -16.178 -2.092 1.00 23.95 235 GLN A C 1
ATOM 1756 O O . GLN A 1 235 ? -11.516 -15.469 -3.095 1.00 23.95 235 GLN A O 1
ATOM 1761 N N . THR A 1 236 ? -10.938 -17.359 -2.041 1.00 27.69 236 THR A N 1
ATOM 1762 C CA . THR A 1 236 ? -10.602 -18.106 -3.248 1.00 27.69 236 THR A CA 1
ATOM 1763 C C . THR A 1 236 ? -11.915 -18.621 -3.842 1.00 27.69 236 THR A C 1
ATOM 1765 O O . THR A 1 236 ? -12.691 -19.267 -3.133 1.00 27.69 236 THR A O 1
ATOM 1768 N N . PRO A 1 237 ? -12.226 -18.342 -5.119 1.00 27.27 237 PRO A N 1
ATOM 1769 C CA . PRO A 1 237 ? -13.436 -18.869 -5.730 1.00 27.27 237 PRO A CA 1
ATOM 1770 C C . PRO A 1 237 ? -13.320 -20.393 -5.837 1.00 27.27 237 PRO A C 1
ATOM 1772 O O . PRO A 1 237 ? -12.428 -20.924 -6.504 1.00 27.27 237 PRO A O 1
ATOM 1775 N N . SER A 1 238 ? -14.233 -21.108 -5.176 1.00 25.72 238 SER A N 1
ATOM 1776 C CA . SER A 1 238 ? -14.378 -22.553 -5.322 1.00 25.72 238 SER A CA 1
ATOM 1777 C C . SER A 1 238 ? -14.745 -22.869 -6.771 1.00 25.72 238 SER A C 1
ATOM 1779 O O . SER A 1 238 ? -15.855 -22.586 -7.225 1.00 25.72 238 SER A O 1
ATOM 1781 N N . ARG A 1 239 ? -13.810 -23.461 -7.510 1.00 28.48 239 ARG A N 1
ATOM 1782 C CA . ARG A 1 239 ? -14.056 -23.970 -8.856 1.00 28.48 239 ARG A CA 1
ATOM 1783 C C . ARG A 1 239 ? -14.755 -25.324 -8.718 1.00 28.48 239 ARG A C 1
ATOM 1785 O O . ARG A 1 239 ? -14.110 -26.342 -8.472 1.00 28.48 239 ARG A O 1
ATOM 1792 N N . THR A 1 240 ? -16.078 -25.341 -8.842 1.00 28.69 240 THR A N 1
ATOM 1793 C CA . THR A 1 240 ? -16.808 -26.575 -9.141 1.00 28.69 240 THR A CA 1
ATOM 1794 C C . THR A 1 240 ? -16.289 -27.116 -10.477 1.00 28.69 240 THR A C 1
ATOM 1796 O O . THR A 1 240 ? -16.209 -26.396 -11.472 1.00 28.69 240 THR A O 1
ATOM 1799 N N . ARG A 1 241 ? -15.848 -28.379 -10.493 1.00 28.42 241 ARG A N 1
ATOM 1800 C CA . ARG A 1 241 ? -15.504 -29.092 -11.731 1.00 28.42 241 ARG A CA 1
ATOM 1801 C C . ARG A 1 241 ? -16.780 -29.311 -12.550 1.00 28.42 241 ARG A C 1
ATOM 1803 O O . ARG A 1 241 ? -17.722 -29.874 -11.994 1.00 28.42 241 ARG A O 1
ATOM 1810 N N . PRO A 1 242 ? -16.801 -29.024 -13.859 1.00 27.05 242 PRO A N 1
ATOM 1811 C CA . PRO A 1 242 ? -17.697 -29.718 -14.767 1.00 27.05 242 PRO A CA 1
ATOM 1812 C C . PRO A 1 242 ? -17.064 -31.056 -15.172 1.00 27.05 242 PRO A C 1
ATOM 1814 O O . PRO A 1 242 ? -15.875 -31.131 -15.492 1.00 27.05 242 PRO A O 1
ATOM 1817 N N . HIS A 1 243 ? -17.865 -32.118 -15.144 1.00 27.56 243 HIS A N 1
ATOM 1818 C CA . HIS A 1 243 ? -17.565 -33.381 -15.818 1.00 27.56 243 HIS A CA 1
ATOM 1819 C C . HIS A 1 243 ? -17.594 -33.188 -17.353 1.00 27.56 243 HIS A C 1
ATOM 1821 O O . HIS A 1 243 ? -18.202 -32.229 -17.831 1.00 27.56 243 HIS A O 1
ATOM 1827 N N . PRO A 1 244 ? -16.936 -34.066 -18.133 1.00 31.72 244 PRO A N 1
ATOM 1828 C CA . PRO A 1 244 ? -16.741 -33.878 -19.563 1.00 31.72 244 PRO A CA 1
ATOM 1829 C C . PRO A 1 244 ? -18.001 -34.296 -20.327 1.00 31.72 244 PRO A C 1
ATOM 1831 O O . PRO A 1 244 ? -18.493 -35.409 -20.163 1.00 31.72 244 PRO A O 1
ATOM 1834 N N . GLY A 1 245 ? -18.515 -33.415 -21.180 1.00 27.14 245 GLY A N 1
ATOM 1835 C CA . GLY A 1 245 ? -19.650 -33.724 -22.042 1.00 27.14 245 GLY A CA 1
ATOM 1836 C C . GLY A 1 245 ? -19.757 -32.737 -23.197 1.00 27.14 245 GLY A C 1
ATOM 1837 O O . GLY A 1 245 ? -20.176 -31.606 -22.996 1.00 27.14 245 GLY A O 1
ATOM 1838 N N . ASN A 1 246 ? -19.362 -33.206 -24.381 1.00 28.14 246 ASN A N 1
ATOM 1839 C CA . ASN A 1 246 ? -19.668 -32.703 -25.723 1.00 28.14 246 ASN A CA 1
ATOM 1840 C C . ASN A 1 246 ? -19.439 -31.212 -26.028 1.00 28.14 246 ASN A C 1
ATOM 1842 O O . ASN A 1 246 ? -20.348 -30.389 -25.975 1.00 28.14 246 ASN A O 1
ATOM 1846 N N . PHE A 1 247 ? -18.238 -30.916 -26.531 1.00 29.23 247 PHE A N 1
ATOM 1847 C CA . PHE A 1 247 ? -18.011 -29.792 -27.439 1.00 29.23 247 PHE A CA 1
ATOM 1848 C C . PHE A 1 247 ? -18.664 -30.083 -28.801 1.00 29.23 247 PHE A C 1
ATOM 1850 O O . PHE A 1 247 ? -18.345 -31.089 -29.434 1.00 29.23 247 PHE A O 1
ATOM 1857 N N . ASN A 1 248 ? -19.546 -29.191 -29.257 1.00 31.08 248 ASN A N 1
ATOM 1858 C CA . ASN A 1 248 ? -20.039 -29.144 -30.634 1.00 31.08 248 ASN A CA 1
ATOM 1859 C C . ASN A 1 248 ? -19.294 -28.015 -31.386 1.00 31.08 248 ASN A C 1
ATOM 1861 O O . ASN A 1 248 ? -19.332 -26.881 -30.910 1.00 31.08 248 ASN A O 1
ATOM 1865 N N . PRO A 1 249 ? -18.617 -28.255 -32.527 1.00 32.34 249 PRO A N 1
ATOM 1866 C CA . PRO A 1 249 ? -17.785 -27.245 -33.199 1.00 32.34 249 PRO A CA 1
ATOM 1867 C C . PRO A 1 249 ? -18.539 -26.134 -33.963 1.00 32.34 249 PRO A C 1
ATOM 1869 O O . PRO A 1 249 ? -17.934 -25.465 -34.798 1.00 32.34 249 PRO A O 1
ATOM 1872 N N . ALA A 1 250 ? -19.838 -25.931 -33.732 1.00 32.62 250 ALA A N 1
ATOM 1873 C CA . ALA A 1 250 ? -20.677 -25.053 -34.557 1.00 32.62 250 ALA A CA 1
ATOM 1874 C C . ALA A 1 250 ? -20.863 -23.611 -34.033 1.00 32.62 250 ALA A C 1
ATOM 1876 O O . ALA A 1 250 ? -21.381 -22.778 -34.769 1.00 32.62 250 ALA A O 1
ATOM 1877 N N . ASP A 1 251 ? -20.388 -23.264 -32.833 1.00 35.09 251 ASP A N 1
ATOM 1878 C CA . ASP A 1 251 ? -20.621 -21.925 -32.251 1.00 35.09 251 ASP A CA 1
ATOM 1879 C C . ASP A 1 251 ? -19.541 -20.873 -32.599 1.00 35.09 251 ASP A C 1
ATOM 1881 O O . ASP A 1 251 ? -19.506 -19.795 -32.007 1.00 35.09 251 ASP A O 1
ATOM 1885 N N . LEU A 1 252 ? -18.657 -21.143 -33.573 1.00 33.75 252 LEU A N 1
ATOM 1886 C CA . LEU A 1 252 ? -17.546 -20.241 -33.947 1.00 33.75 252 LEU A CA 1
ATOM 1887 C C . LEU A 1 252 ? -17.752 -19.451 -35.257 1.00 33.75 252 LEU A C 1
ATOM 1889 O O . LEU A 1 252 ? -16.843 -18.760 -35.705 1.00 33.75 252 LEU A O 1
ATOM 1893 N N . MET A 1 253 ? -18.925 -19.484 -35.888 1.00 32.06 253 MET A N 1
ATOM 1894 C CA . MET A 1 253 ? -19.163 -18.737 -37.135 1.00 32.06 253 MET A CA 1
ATOM 1895 C C . MET A 1 253 ? -20.579 -18.175 -37.168 1.00 32.06 253 MET A C 1
ATOM 1897 O O . MET A 1 253 ? -21.516 -18.820 -37.625 1.00 32.06 253 MET A O 1
ATOM 1901 N N . GLY A 1 254 ? -20.731 -16.946 -36.680 1.00 32.66 254 GLY A N 1
ATOM 1902 C CA . GLY A 1 254 ? -22.027 -16.281 -36.686 1.00 32.66 254 GLY A CA 1
ATOM 1903 C C . GLY A 1 254 ? -22.012 -14.804 -36.327 1.00 32.66 254 GLY A C 1
ATOM 1904 O O . GLY A 1 254 ? -23.008 -14.347 -35.795 1.00 32.66 254 GLY A O 1
ATOM 1905 N N . MET A 1 255 ? -20.932 -14.052 -36.577 1.00 27.98 255 MET A N 1
ATOM 1906 C CA . MET A 1 255 ? -20.953 -12.581 -36.467 1.00 27.98 255 MET A CA 1
ATOM 1907 C C . MET A 1 255 ? -19.996 -11.911 -37.468 1.00 27.98 255 MET A C 1
ATOM 1909 O O . MET A 1 255 ? -19.030 -11.250 -37.098 1.00 27.98 255 MET A O 1
ATOM 1913 N N . LEU A 1 256 ? -20.289 -12.065 -38.761 1.00 31.08 256 LEU A N 1
ATOM 1914 C CA . LEU A 1 256 ? -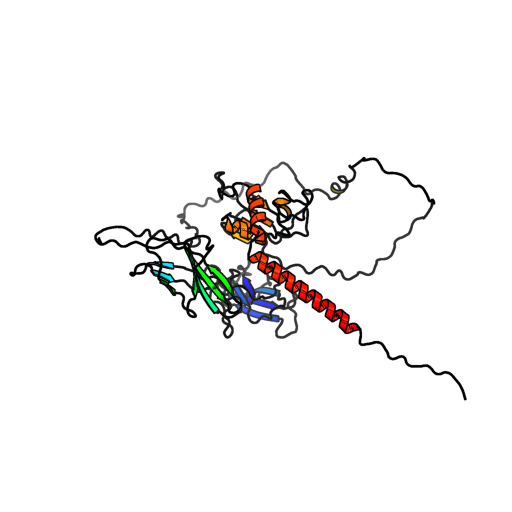19.910 -11.104 -39.800 1.00 31.08 256 LEU A CA 1
ATOM 1915 C C . LEU A 1 256 ? -21.158 -10.799 -40.638 1.00 31.08 256 LEU A C 1
ATOM 1917 O O . LEU A 1 256 ? -21.642 -11.675 -41.349 1.00 31.08 256 LEU A O 1
ATOM 1921 N N . GLY A 1 257 ? -21.657 -9.560 -40.566 1.00 26.11 257 GLY A N 1
ATOM 1922 C CA . GLY A 1 257 ? -22.584 -9.013 -41.563 1.00 26.11 257 GLY A CA 1
ATOM 1923 C C . GLY A 1 257 ? -23.720 -8.133 -41.030 1.00 26.11 257 GLY A C 1
ATOM 1924 O O . GLY A 1 257 ? -24.758 -8.650 -40.644 1.00 26.11 257 GLY A O 1
ATOM 1925 N N . GLY A 1 258 ? -23.537 -6.808 -41.143 1.00 26.92 258 GLY A N 1
ATOM 1926 C CA . GLY A 1 258 ? -24.592 -5.774 -41.182 1.00 26.92 258 GLY A CA 1
ATOM 1927 C C . GLY A 1 258 ? -25.125 -5.311 -39.817 1.00 26.92 258 GLY A C 1
ATOM 1928 O O . GLY A 1 258 ? -25.462 -6.122 -38.975 1.00 26.92 258 GLY A O 1
ATOM 1929 N N . GLY A 1 259 ? -25.259 -4.028 -39.482 1.00 25.42 259 GLY A N 1
ATOM 1930 C CA . GLY A 1 259 ? -25.154 -2.783 -40.239 1.00 25.42 259 GLY A CA 1
ATOM 1931 C C . GLY A 1 259 ? -26.122 -1.751 -39.631 1.00 25.42 259 GLY A C 1
ATOM 1932 O O . GLY A 1 259 ? -27.313 -2.022 -39.555 1.00 25.42 259 GLY A O 1
ATOM 1933 N N . GLY A 1 260 ? -25.603 -0.577 -39.239 1.00 25.06 260 GLY A N 1
ATOM 1934 C CA . GLY A 1 260 ? -26.356 0.640 -38.870 1.00 25.06 260 GLY A CA 1
ATOM 1935 C C . GLY A 1 260 ? -26.672 0.784 -37.372 1.00 25.06 260 GLY A C 1
ATOM 1936 O O . GLY A 1 260 ? -27.158 -0.144 -36.750 1.00 25.06 260 GLY A O 1
ATOM 1937 N N . GLY A 1 261 ? -26.445 1.902 -36.684 1.00 25.88 261 GLY A N 1
ATOM 1938 C CA . GLY A 1 261 ? -25.929 3.226 -37.024 1.00 25.88 261 GLY A CA 1
ATOM 1939 C C . GLY A 1 261 ? -26.018 4.100 -35.759 1.00 25.88 261 GLY A C 1
ATOM 1940 O O . GLY A 1 261 ? -26.908 3.895 -34.939 1.00 25.88 261 GLY A O 1
ATOM 1941 N N . GLY A 1 262 ? -25.089 5.043 -35.574 1.00 27.27 262 GLY A N 1
ATOM 1942 C CA . GLY A 1 262 ? -25.112 5.981 -34.442 1.00 27.27 262 GLY A CA 1
ATOM 1943 C C . GLY A 1 262 ? -23.719 6.363 -33.951 1.00 27.27 262 GLY A C 1
ATOM 1944 O O . GLY A 1 262 ? -23.289 5.927 -32.889 1.00 27.27 262 GLY A O 1
ATOM 1945 N N . GLY A 1 263 ? -22.993 7.136 -34.761 1.00 29.12 263 GLY A N 1
ATOM 1946 C CA . GLY A 1 263 ? -21.666 7.647 -34.434 1.00 29.12 263 GLY A CA 1
ATOM 1947 C C . GLY A 1 263 ? -21.685 8.717 -33.338 1.00 29.12 263 GLY A C 1
ATOM 1948 O O . GLY A 1 263 ? -22.576 9.559 -33.283 1.00 29.12 263 GLY A O 1
ATOM 1949 N N . GLY A 1 264 ? -20.648 8.696 -32.504 1.00 28.23 264 GLY A N 1
ATOM 1950 C CA . GLY A 1 264 ? -20.297 9.745 -31.551 1.00 28.23 264 GLY A CA 1
ATOM 1951 C C . GLY A 1 264 ? -18.781 9.886 -31.514 1.00 28.23 264 GLY A C 1
ATOM 1952 O O . GLY A 1 264 ? -18.127 9.394 -30.598 1.00 28.23 264 GLY A O 1
ATOM 1953 N N . GLY A 1 265 ? -18.227 10.480 -32.574 1.00 32.09 265 GLY A N 1
ATOM 1954 C CA . GLY A 1 265 ? -16.833 10.903 -32.633 1.00 32.09 265 GLY A CA 1
ATOM 1955 C C . GLY A 1 265 ? -16.557 12.037 -31.646 1.00 32.09 265 GLY A C 1
ATOM 1956 O O . GLY A 1 265 ? -17.456 12.773 -31.242 1.00 32.09 265 GLY A O 1
ATOM 1957 N N . MET A 1 266 ? -15.295 12.150 -31.243 1.00 36.88 266 MET A N 1
ATOM 1958 C CA . MET A 1 266 ? -14.783 13.260 -30.441 1.00 36.88 266 MET A CA 1
ATOM 1959 C C . MET A 1 266 ? -15.092 14.607 -31.123 1.00 36.88 266 MET A C 1
ATOM 1961 O O . MET A 1 266 ? -14.975 14.683 -32.347 1.00 36.88 266 MET A O 1
ATOM 1965 N N . PRO A 1 267 ? -15.460 15.668 -30.383 1.00 38.53 267 PRO A N 1
ATOM 1966 C CA . PRO A 1 267 ? -15.665 16.975 -30.989 1.00 38.53 267 PRO A CA 1
ATOM 1967 C C . PRO A 1 267 ? -14.336 17.606 -31.423 1.00 38.53 267 PRO A C 1
ATOM 1969 O O . PRO A 1 267 ? -13.330 17.555 -30.712 1.00 38.53 267 PRO A O 1
ATOM 1972 N N . ASP A 1 268 ? -14.388 18.201 -32.610 1.00 40.53 268 ASP A N 1
ATOM 1973 C CA . ASP A 1 268 ? -13.363 19.009 -33.260 1.00 40.53 268 ASP A CA 1
ATOM 1974 C C . ASP A 1 268 ? -13.082 20.312 -32.477 1.00 40.53 268 ASP A C 1
ATOM 1976 O O . ASP A 1 268 ? -13.988 20.950 -31.934 1.00 40.53 268 ASP A O 1
ATOM 1980 N N . MET A 1 269 ? -11.810 20.724 -32.440 1.00 45.47 269 MET A N 1
ATOM 1981 C CA . MET A 1 269 ? -11.289 21.917 -31.748 1.00 45.47 269 MET A CA 1
ATOM 1982 C C . MET A 1 269 ? -11.767 23.246 -32.360 1.00 45.47 269 MET A C 1
ATOM 1984 O O . MET A 1 269 ? -11.490 24.307 -31.803 1.00 45.47 269 MET A O 1
ATOM 1988 N N . SER A 1 270 ? -12.508 23.213 -33.469 1.00 43.41 270 SER A N 1
ATOM 1989 C CA . SER A 1 270 ? -13.134 24.391 -34.078 1.00 43.41 270 SER A CA 1
ATOM 1990 C C . SER A 1 270 ? -14.441 24.818 -33.382 1.00 43.41 270 SER A C 1
ATOM 1992 O O . SER A 1 270 ? -14.715 26.013 -33.290 1.00 43.41 270 SER A O 1
ATOM 1994 N N . GLN A 1 271 ? -15.200 23.891 -32.776 1.00 40.72 271 GLN A N 1
ATOM 1995 C CA . GLN A 1 271 ? -16.466 24.207 -32.083 1.00 40.72 271 GLN A CA 1
ATOM 1996 C C . GLN A 1 271 ? -16.286 24.776 -30.665 1.00 40.72 271 GLN A C 1
ATOM 1998 O O . GLN A 1 271 ? -17.219 25.342 -30.095 1.00 40.72 271 GLN A O 1
ATOM 2003 N N . MET A 1 272 ? -15.086 24.676 -30.084 1.00 41.16 272 MET A N 1
ATOM 2004 C CA . MET A 1 272 ? -14.797 25.239 -28.757 1.00 41.16 272 MET A CA 1
ATOM 2005 C C . MET A 1 272 ? -14.475 26.744 -28.804 1.00 41.16 272 MET A C 1
ATOM 2007 O O . MET A 1 272 ? -14.573 27.418 -27.779 1.00 41.16 272 MET A O 1
ATOM 2011 N N . MET A 1 273 ? -14.143 27.289 -29.983 1.00 43.50 273 MET A N 1
ATOM 2012 C CA . MET A 1 273 ? -13.903 28.727 -30.179 1.00 43.50 273 MET A CA 1
ATOM 2013 C C . MET A 1 273 ? -15.172 29.532 -30.493 1.00 43.50 273 MET A C 1
ATOM 2015 O O . MET A 1 273 ? -15.158 30.754 -30.364 1.00 43.50 273 MET A O 1
ATOM 2019 N N . GLU A 1 274 ? -16.281 28.877 -30.837 1.00 40.78 274 GLU A N 1
ATOM 2020 C CA . GLU A 1 274 ? -17.549 29.552 -31.151 1.00 40.78 274 GLU A CA 1
ATOM 2021 C C . GLU A 1 274 ? -18.406 29.828 -29.897 1.00 40.78 274 GLU A C 1
ATOM 2023 O O . GLU A 1 274 ? -19.210 30.756 -29.875 1.00 40.78 274 GLU A O 1
ATOM 2028 N N . MET A 1 275 ? -18.170 29.113 -28.787 1.00 36.91 275 MET A N 1
ATOM 2029 C CA . MET A 1 275 ? -18.860 29.355 -27.506 1.00 36.91 275 MET A CA 1
ATOM 2030 C C . MET A 1 275 ? -18.316 30.554 -26.701 1.00 36.91 275 MET A C 1
ATOM 2032 O O . MET A 1 275 ? -18.852 30.861 -25.637 1.00 36.91 275 MET A O 1
ATOM 2036 N N . MET A 1 276 ? -17.289 31.261 -27.191 1.00 43.44 276 MET A N 1
ATOM 2037 C CA . MET A 1 276 ? -16.744 32.473 -26.550 1.00 43.44 276 MET A CA 1
ATOM 2038 C C . MET A 1 276 ? -17.132 33.797 -27.236 1.00 43.44 276 MET A C 1
ATOM 2040 O O . MET A 1 276 ? -16.673 34.851 -26.805 1.00 43.44 276 MET A O 1
ATOM 2044 N N . GLN A 1 277 ? -18.024 33.790 -28.234 1.00 43.69 277 GLN A N 1
ATOM 2045 C CA . GLN A 1 277 ? -18.530 35.015 -28.890 1.00 43.69 277 GLN A CA 1
ATOM 2046 C C . GLN A 1 277 ? -20.003 35.339 -28.564 1.00 43.69 277 GLN A C 1
ATOM 2048 O O . GLN A 1 277 ? -20.710 35.944 -29.362 1.00 43.69 277 GLN A O 1
ATOM 2053 N N . GLY A 1 278 ? -20.480 34.959 -27.373 1.00 40.78 278 GLY A N 1
ATOM 2054 C CA . GLY A 1 278 ? -21.902 35.031 -27.009 1.00 40.78 278 GLY A CA 1
ATOM 2055 C C . GLY A 1 278 ? -22.272 35.849 -25.768 1.00 40.78 278 GLY A C 1
ATOM 2056 O O . GLY A 1 278 ? -23.341 35.611 -25.216 1.00 40.78 278 GLY A O 1
ATOM 2057 N N . MET A 1 279 ? -21.440 36.779 -25.284 1.00 37.31 279 MET A N 1
ATOM 2058 C CA . MET A 1 279 ? -21.831 37.684 -24.186 1.00 37.31 279 MET A CA 1
ATOM 2059 C C . MET A 1 279 ? -21.776 39.143 -24.631 1.00 37.31 279 MET A C 1
ATOM 2061 O O . MET A 1 279 ? -20.799 39.856 -24.418 1.00 37.31 279 MET A O 1
ATOM 2065 N N . GLY A 1 280 ? -22.867 39.578 -25.259 1.00 31.06 280 GLY A N 1
ATOM 2066 C CA . GLY A 1 280 ? -23.199 40.988 -25.383 1.00 31.06 280 GLY A CA 1
ATOM 2067 C C . GLY A 1 280 ? -23.745 41.544 -24.064 1.00 31.06 280 GLY A C 1
ATOM 2068 O O . GLY A 1 280 ? -24.589 40.924 -23.426 1.00 31.06 280 GLY A O 1
ATOM 2069 N N . GLY A 1 281 ? -23.285 42.748 -23.719 1.00 30.80 281 GLY A N 1
ATOM 2070 C CA . GLY A 1 281 ? -24.070 43.763 -23.015 1.00 30.80 281 GLY A CA 1
ATOM 2071 C C . GLY A 1 281 ? -24.088 43.732 -21.486 1.00 30.80 281 GLY A C 1
ATOM 2072 O O . GLY A 1 281 ? -24.932 43.080 -20.883 1.00 30.80 281 GLY A O 1
ATOM 2073 N N . MET A 1 282 ? -23.300 44.614 -20.864 1.00 35.78 282 MET A N 1
ATOM 2074 C CA . MET A 1 282 ? -23.783 45.391 -19.715 1.00 35.78 282 MET A CA 1
ATOM 2075 C C . MET A 1 282 ? -23.181 46.813 -19.738 1.00 35.78 282 MET A C 1
ATOM 2077 O O . MET A 1 282 ? -21.986 46.950 -20.000 1.00 35.78 282 MET A O 1
ATOM 2081 N N . PRO A 1 283 ? -23.992 47.873 -19.532 1.00 37.91 283 PRO A N 1
ATOM 2082 C CA . PRO A 1 283 ? -23.589 49.265 -19.721 1.00 37.91 283 PRO A CA 1
ATOM 2083 C C . PRO A 1 283 ? -23.122 49.935 -18.419 1.00 37.91 283 PRO A C 1
ATOM 2085 O O . PRO A 1 283 ? -23.651 49.655 -17.346 1.00 37.91 283 PRO A O 1
ATOM 2088 N N . GLY A 1 284 ? -22.229 50.921 -18.548 1.00 32.81 284 GLY A N 1
ATOM 2089 C CA . GLY A 1 284 ? -22.124 52.021 -17.583 1.00 32.81 284 GLY A CA 1
ATOM 2090 C C . GLY A 1 284 ? -20.775 52.175 -16.885 1.00 32.81 284 GLY A C 1
ATOM 2091 O O . GLY A 1 284 ? -20.555 51.584 -15.839 1.00 32.81 284 GLY A O 1
ATOM 2092 N N . MET A 1 285 ? -19.923 53.028 -17.457 1.00 36.62 285 MET A N 1
ATOM 2093 C CA . MET A 1 285 ? -18.941 53.938 -16.830 1.00 36.62 285 MET A CA 1
ATOM 2094 C C . MET A 1 285 ? -18.086 54.446 -18.001 1.00 36.62 285 MET A C 1
ATOM 2096 O O . MET A 1 285 ? -17.442 53.662 -18.682 1.00 36.62 285 MET A O 1
ATOM 2100 N N . GLY A 1 286 ? -18.208 55.689 -18.454 1.00 29.55 286 GLY A N 1
ATOM 2101 C CA . GLY A 1 286 ? -17.893 56.905 -17.706 1.00 29.55 286 GLY A CA 1
ATOM 2102 C C . GLY A 1 286 ? -16.570 57.414 -18.284 1.00 29.55 286 GLY A C 1
ATOM 2103 O O . GLY A 1 286 ? -15.548 56.770 -18.099 1.00 29.55 286 GLY A O 1
ATOM 2104 N N . GLY A 1 287 ? -16.632 58.461 -19.109 1.00 29.05 287 GLY A N 1
ATOM 2105 C CA . GLY A 1 287 ? -15.635 58.768 -20.137 1.00 29.05 287 GLY A CA 1
ATOM 2106 C C . GLY A 1 287 ? -14.221 59.122 -19.669 1.00 29.05 287 GLY A C 1
ATOM 2107 O O . GLY A 1 287 ? -14.017 59.584 -18.555 1.00 29.05 287 GLY A O 1
ATOM 2108 N N . MET A 1 288 ? -13.269 59.039 -20.602 1.00 37.75 288 MET A N 1
ATOM 2109 C CA . MET A 1 288 ? -12.430 60.190 -20.956 1.00 37.75 288 MET A CA 1
ATOM 2110 C C . MET A 1 288 ? -11.737 59.993 -22.323 1.00 37.75 288 MET A C 1
ATOM 2112 O O . MET A 1 288 ? -11.452 58.855 -22.696 1.00 37.75 288 MET A O 1
ATOM 2116 N N . PRO A 1 289 ? -11.505 61.080 -23.087 1.00 36.59 289 PRO A N 1
ATOM 2117 C CA . PRO A 1 289 ? -11.066 61.049 -24.481 1.00 36.59 289 PRO A CA 1
ATOM 2118 C C . PRO A 1 289 ? -9.566 61.347 -24.638 1.00 36.59 289 PRO A C 1
ATOM 2120 O O . PRO A 1 289 ? -9.009 62.144 -23.885 1.00 36.59 289 PRO A O 1
ATOM 2123 N N . GLY A 1 290 ? -8.941 60.828 -25.698 1.00 31.27 290 GLY A N 1
ATOM 2124 C CA . GLY A 1 290 ? -7.738 61.460 -26.247 1.00 31.27 290 GLY A CA 1
ATOM 2125 C C . GLY A 1 290 ? -6.715 60.525 -26.882 1.00 31.27 290 GLY A C 1
ATOM 2126 O O . GLY A 1 290 ? -6.260 59.583 -26.251 1.00 31.27 290 GLY A O 1
ATOM 2127 N N . MET A 1 291 ? -6.292 60.924 -28.088 1.00 35.28 291 MET A N 1
ATOM 2128 C CA . MET A 1 291 ? -5.147 60.450 -28.885 1.00 35.28 291 MET A CA 1
ATOM 2129 C C . MET A 1 291 ? -5.379 59.113 -29.611 1.00 35.28 291 MET A C 1
ATOM 2131 O O . MET A 1 291 ? -5.538 58.077 -28.991 1.00 35.28 291 MET A O 1
ATOM 2135 N N . GLY A 1 292 ? -5.451 59.027 -30.941 1.00 29.19 292 GLY A N 1
ATOM 2136 C CA . GLY A 1 292 ? -4.912 59.887 -31.995 1.00 29.19 292 GLY A CA 1
ATOM 2137 C C . GLY A 1 292 ? -3.864 59.093 -32.781 1.00 29.19 292 GLY A C 1
ATOM 2138 O O . GLY A 1 292 ? -2.830 58.758 -32.218 1.00 29.19 292 GLY A O 1
ATOM 2139 N N . GLY A 1 293 ? -4.129 58.808 -34.063 1.00 29.66 293 GLY A N 1
ATOM 2140 C CA . GLY A 1 293 ? -3.118 58.336 -35.024 1.00 29.66 293 GLY A CA 1
ATOM 2141 C C . GLY A 1 293 ? -3.358 56.956 -35.658 1.00 29.66 293 GLY A C 1
ATOM 2142 O O . GLY A 1 293 ? -2.864 55.944 -35.179 1.00 29.66 293 GLY A O 1
ATOM 2143 N N . MET A 1 294 ? -4.052 56.934 -36.798 1.00 35.28 294 MET A N 1
ATOM 2144 C CA . MET A 1 294 ? -3.739 56.050 -37.945 1.00 35.28 294 MET A CA 1
ATOM 2145 C C . MET A 1 294 ? -2.474 56.600 -38.665 1.00 35.28 294 MET A C 1
ATOM 2147 O O . MET A 1 294 ? -2.119 57.738 -38.345 1.00 35.28 294 MET A O 1
ATOM 2151 N N . PRO A 1 295 ? -1.841 55.971 -39.692 1.00 41.38 295 PRO A N 1
ATOM 2152 C CA . PRO A 1 295 ? -2.010 54.645 -40.327 1.00 41.38 295 PRO A CA 1
ATOM 2153 C C . PRO A 1 295 ? -0.672 53.913 -40.683 1.00 41.38 295 PRO A C 1
ATOM 2155 O O . PRO A 1 295 ? 0.394 54.511 -40.730 1.00 41.38 295 PRO A O 1
ATOM 2158 N N . GLY A 1 296 ? -0.759 52.642 -41.105 1.00 30.97 296 GLY A N 1
ATOM 2159 C CA . GLY A 1 296 ? 0.088 52.107 -42.190 1.00 30.97 296 GLY A CA 1
ATOM 2160 C C . GLY A 1 296 ? 1.382 51.355 -41.837 1.00 30.97 296 GLY A C 1
ATOM 2161 O O . GLY A 1 296 ? 2.410 51.959 -41.576 1.00 30.97 296 GLY A O 1
ATOM 2162 N N . MET A 1 297 ? 1.347 50.029 -41.990 1.00 35.66 297 MET A N 1
ATOM 2163 C CA . MET A 1 297 ? 2.424 49.163 -42.510 1.00 35.66 297 MET A CA 1
ATOM 2164 C C . MET A 1 297 ? 1.742 47.811 -42.790 1.00 35.66 297 MET A C 1
ATOM 2166 O O . MET A 1 297 ? 1.136 47.230 -41.901 1.00 35.66 297 MET A O 1
ATOM 2170 N N . GLY A 1 298 ? 1.611 47.337 -44.029 1.00 30.19 298 GLY A N 1
ATOM 2171 C CA . GLY A 1 298 ? 2.701 47.164 -44.982 1.00 30.19 298 GLY A CA 1
ATOM 2172 C C . GLY A 1 298 ? 3.382 45.844 -44.638 1.00 30.19 298 GLY A C 1
ATOM 2173 O O . GLY A 1 298 ? 4.062 45.761 -43.623 1.00 30.19 298 GLY A O 1
ATOM 2174 N N . GLY A 1 299 ? 3.116 44.804 -45.430 1.00 40.19 299 GLY A N 1
ATOM 2175 C CA . GLY A 1 299 ? 3.535 43.437 -45.142 1.00 40.19 299 GLY A CA 1
ATOM 2176 C C . GLY A 1 299 ? 5.033 43.287 -44.859 1.00 40.19 299 GLY A C 1
ATOM 2177 O O . GLY A 1 299 ? 5.879 43.806 -45.579 1.00 40.19 299 GLY A O 1
ATOM 2178 N N . MET A 1 300 ? 5.333 42.495 -43.835 1.00 36.44 300 MET A N 1
ATOM 2179 C CA . MET A 1 300 ? 6.592 41.777 -43.654 1.00 36.44 300 MET A CA 1
ATOM 2180 C C . MET A 1 300 ? 6.171 40.310 -43.500 1.00 36.44 300 MET A C 1
ATOM 2182 O O . MET A 1 300 ? 5.348 39.988 -42.652 1.00 36.44 300 MET A O 1
ATOM 2186 N N . GLY A 1 301 ? 6.533 39.401 -44.403 1.00 29.84 301 GLY A N 1
ATOM 2187 C CA . GLY A 1 301 ? 7.920 39.114 -44.747 1.00 29.84 301 GLY A CA 1
ATOM 2188 C C . GLY A 1 301 ? 8.461 38.224 -43.635 1.00 29.84 301 GLY A C 1
ATOM 2189 O O . GLY A 1 301 ? 8.706 38.713 -42.538 1.00 29.84 301 GLY A O 1
ATOM 2190 N N . GLY A 1 302 ? 8.534 36.917 -43.903 1.00 40.97 302 GLY A N 1
ATOM 2191 C CA . GLY A 1 302 ? 8.831 35.884 -42.914 1.00 40.97 302 GLY A CA 1
ATOM 2192 C C . GLY A 1 302 ? 10.036 36.223 -42.043 1.00 40.97 302 GLY A C 1
ATOM 2193 O O . GLY A 1 302 ? 11.109 36.550 -42.550 1.00 40.97 302 GLY A O 1
ATOM 2194 N N . MET A 1 303 ? 9.847 36.129 -40.727 1.00 33.88 303 MET A N 1
ATOM 2195 C CA . MET A 1 303 ? 10.949 36.198 -39.779 1.00 33.88 303 MET A CA 1
ATOM 2196 C C . MET A 1 303 ? 11.569 34.809 -39.561 1.00 33.88 303 MET A C 1
ATOM 2198 O O . MET A 1 303 ? 10.841 33.812 -39.537 1.00 33.88 303 MET A O 1
ATOM 2202 N N . PRO A 1 304 ? 12.904 34.730 -39.416 1.00 35.19 304 PRO A N 1
ATOM 2203 C CA . PRO A 1 304 ? 13.654 33.481 -39.351 1.00 35.19 304 PRO A CA 1
ATOM 2204 C C . PRO A 1 304 ? 13.455 32.782 -38.006 1.00 35.19 304 PRO A C 1
ATOM 2206 O O . PRO A 1 304 ? 13.242 33.430 -36.982 1.00 35.19 304 PRO A O 1
ATOM 2209 N N . GLY A 1 305 ? 13.570 31.452 -38.020 1.00 31.84 305 GLY A N 1
ATOM 2210 C CA . GLY A 1 305 ? 13.452 30.602 -36.840 1.00 31.84 305 GLY A CA 1
ATOM 2211 C C . GLY A 1 305 ? 14.287 31.100 -35.660 1.00 31.84 305 GLY A C 1
ATOM 2212 O O . GLY A 1 305 ? 15.498 31.294 -35.767 1.00 31.84 305 GLY A O 1
ATOM 2213 N N . MET A 1 306 ? 13.623 31.277 -34.517 1.00 34.50 306 MET A N 1
ATOM 2214 C CA . MET A 1 306 ? 14.300 31.412 -33.233 1.00 34.50 306 MET A CA 1
ATOM 2215 C C . MET A 1 306 ? 15.092 30.125 -32.942 1.00 34.50 306 MET A C 1
ATOM 2217 O O . MET A 1 306 ? 14.549 29.031 -33.122 1.00 34.50 306 MET A O 1
ATOM 2221 N N . PRO A 1 307 ? 16.349 30.220 -32.469 1.00 37.03 307 PRO A N 1
ATOM 2222 C CA . PRO A 1 307 ? 17.093 29.063 -31.991 1.00 37.03 307 PRO A CA 1
ATOM 2223 C C . PRO A 1 307 ? 16.336 28.433 -30.823 1.00 37.03 307 PRO A C 1
ATOM 2225 O O . PRO A 1 307 ? 15.958 29.128 -29.878 1.00 37.03 307 PRO A O 1
ATOM 2228 N N . GLY A 1 308 ? 16.101 27.124 -30.906 1.00 32.56 308 GLY A N 1
ATOM 2229 C CA . GLY A 1 308 ? 15.405 26.363 -29.879 1.00 32.56 308 GLY A CA 1
ATOM 2230 C C . GLY A 1 308 ? 16.043 26.573 -28.511 1.00 32.56 308 GLY A C 1
ATOM 2231 O O . GLY A 1 308 ? 17.184 26.177 -28.278 1.00 32.56 308 GLY A O 1
ATOM 2232 N N . MET A 1 309 ? 15.288 27.167 -27.588 1.00 34.50 309 MET A N 1
ATOM 2233 C CA . MET A 1 309 ? 15.558 26.950 -26.176 1.00 34.50 309 MET A CA 1
ATOM 2234 C C . MET A 1 309 ? 15.320 25.462 -25.901 1.00 34.50 309 MET A C 1
ATOM 2236 O O . MET A 1 309 ? 14.268 24.951 -26.300 1.00 34.50 309 MET A O 1
ATOM 2240 N N . PRO A 1 310 ? 16.262 24.743 -25.265 1.00 36.62 310 PRO A N 1
ATOM 2241 C CA . PRO A 1 310 ? 16.032 23.364 -24.879 1.00 36.62 310 PRO A CA 1
ATOM 2242 C C . PRO A 1 310 ? 14.818 23.347 -23.955 1.00 36.62 310 PRO A C 1
ATOM 2244 O O . PRO A 1 310 ? 14.846 23.887 -22.849 1.00 36.62 310 PRO A O 1
ATOM 2247 N N . GLY A 1 311 ? 13.725 22.780 -24.464 1.00 33.06 311 GLY A N 1
ATOM 2248 C CA . GLY A 1 311 ? 12.513 22.550 -23.707 1.00 33.06 311 GLY A CA 1
ATOM 2249 C C . GLY A 1 311 ? 12.860 21.638 -22.547 1.00 33.06 311 GLY A C 1
ATOM 2250 O O . GLY A 1 311 ? 12.981 20.427 -22.717 1.00 33.06 311 GLY A O 1
ATOM 2251 N N . VAL A 1 312 ? 13.028 22.224 -21.366 1.00 35.59 312 VAL A N 1
ATOM 2252 C CA . VAL A 1 312 ? 12.964 21.482 -20.116 1.00 35.59 312 VAL A CA 1
ATOM 2253 C C . VAL A 1 312 ? 11.513 21.030 -20.010 1.00 35.59 312 VAL A C 1
ATOM 2255 O O . VAL A 1 312 ? 10.654 21.749 -19.499 1.00 35.59 312 VAL A O 1
ATOM 2258 N N . MET A 1 313 ? 11.212 19.865 -20.587 1.00 36.00 313 MET A N 1
ATOM 2259 C CA . MET A 1 313 ? 9.983 19.165 -20.253 1.00 36.00 313 MET A CA 1
ATOM 2260 C C . MET A 1 313 ? 10.019 18.964 -18.736 1.00 36.00 313 MET A C 1
ATOM 2262 O O . MET A 1 313 ? 11.036 18.482 -18.225 1.00 36.00 313 MET A O 1
ATOM 2266 N N . PRO A 1 314 ? 8.969 19.356 -17.995 1.00 37.50 314 PRO A N 1
ATOM 2267 C CA . PRO A 1 314 ? 8.915 19.041 -16.580 1.00 37.50 314 PRO A CA 1
ATOM 2268 C C . PRO A 1 314 ? 9.082 17.521 -16.424 1.00 37.50 314 PRO A C 1
ATOM 2270 O O . PRO A 1 314 ? 8.567 16.771 -17.261 1.00 37.50 314 PRO A O 1
ATOM 2273 N N . PRO A 1 315 ? 9.833 17.059 -15.409 1.00 39.75 315 PRO A N 1
ATOM 2274 C CA . PRO A 1 315 ? 10.111 15.642 -15.230 1.00 39.75 315 PRO A CA 1
ATOM 2275 C C . PRO A 1 315 ? 8.792 14.869 -15.221 1.00 39.75 315 PRO A C 1
ATOM 2277 O O . PRO A 1 315 ? 7.866 15.224 -14.490 1.00 39.75 315 PRO A O 1
ATOM 2280 N N . MET A 1 316 ? 8.693 13.844 -16.074 1.00 38.28 316 MET A N 1
ATOM 2281 C CA . MET A 1 316 ? 7.558 12.928 -16.065 1.00 38.28 316 MET A CA 1
ATOM 2282 C C . MET A 1 316 ? 7.461 12.315 -14.668 1.00 38.28 316 MET A C 1
ATOM 2284 O O . MET A 1 316 ? 8.307 11.521 -14.262 1.00 38.28 316 MET A O 1
ATOM 2288 N N . GLU A 1 317 ? 6.436 12.729 -13.929 1.00 37.75 317 GLU A N 1
ATOM 2289 C CA . GLU A 1 317 ? 6.080 12.172 -12.629 1.00 37.75 317 GLU A CA 1
ATOM 2290 C C . GLU A 1 317 ? 5.962 10.639 -12.771 1.00 37.75 317 GLU A C 1
ATOM 2292 O O . GLU A 1 317 ? 5.317 10.175 -13.721 1.00 37.75 317 GLU A O 1
ATOM 2297 N N . PRO A 1 318 ? 6.580 9.829 -11.886 1.00 40.78 318 PRO A N 1
ATOM 2298 C CA . PRO A 1 318 ? 6.527 8.373 -11.998 1.00 40.78 318 PRO A CA 1
ATOM 2299 C C . PRO A 1 318 ? 5.063 7.923 -12.048 1.00 40.78 318 PRO A C 1
ATOM 2301 O O . PRO A 1 318 ? 4.251 8.373 -11.237 1.00 40.78 318 PRO A O 1
ATOM 2304 N N . MET A 1 319 ? 4.711 7.066 -13.019 1.00 40.59 319 MET A N 1
ATOM 2305 C CA . MET A 1 319 ? 3.350 6.543 -13.188 1.00 40.59 319 MET A CA 1
ATOM 2306 C C . MET A 1 319 ? 2.866 5.890 -11.886 1.00 40.59 319 MET A C 1
ATOM 2308 O O . MET A 1 319 ? 3.145 4.724 -11.614 1.00 40.59 319 MET A O 1
ATOM 2312 N N . ARG A 1 320 ? 2.116 6.655 -11.087 1.00 42.28 320 ARG A N 1
ATOM 2313 C CA . ARG A 1 320 ? 1.343 6.146 -9.952 1.00 42.28 320 ARG A CA 1
ATOM 2314 C C . ARG A 1 320 ? 0.410 5.036 -10.475 1.00 42.28 320 ARG A C 1
ATOM 2316 O O . ARG A 1 320 ? -0.064 5.162 -11.611 1.00 42.28 320 ARG A O 1
ATOM 2323 N N . PRO A 1 321 ? 0.120 3.970 -9.702 1.00 46.84 321 PRO A N 1
ATOM 2324 C CA . PRO A 1 321 ? -0.844 2.947 -10.113 1.00 46.84 321 PRO A CA 1
ATOM 2325 C C . PRO A 1 321 ? -2.123 3.617 -10.628 1.00 46.84 321 PRO A C 1
ATOM 2327 O O . PRO A 1 321 ? -2.646 4.535 -9.993 1.00 46.84 321 PRO A O 1
ATOM 2330 N N . LYS A 1 322 ? -2.600 3.212 -11.817 1.00 60.84 322 LYS A N 1
ATOM 2331 C CA . LYS A 1 322 ? -3.734 3.885 -12.482 1.00 60.84 322 LYS A CA 1
ATOM 2332 C C . LYS A 1 322 ? -4.975 3.914 -11.584 1.00 60.84 322 LYS A C 1
ATOM 2334 O O . LYS A 1 322 ? -5.730 4.884 -11.634 1.00 60.84 322 LYS A O 1
ATOM 2339 N N . ILE A 1 323 ? -5.166 2.856 -10.794 1.00 75.38 323 ILE A N 1
ATOM 2340 C CA . ILE A 1 323 ? -6.282 2.640 -9.875 1.00 75.38 323 ILE A CA 1
ATOM 2341 C C . ILE A 1 323 ? -5.746 1.850 -8.670 1.00 75.38 323 ILE A C 1
ATOM 2343 O O . ILE A 1 323 ? -5.061 0.849 -8.852 1.00 75.38 323 ILE A O 1
ATOM 2347 N N . ILE A 1 324 ? -6.058 2.295 -7.458 1.00 74.06 324 ILE A N 1
ATOM 2348 C CA . ILE A 1 324 ? -5.778 1.635 -6.179 1.00 74.06 324 ILE A CA 1
ATOM 2349 C C . ILE A 1 324 ? -7.126 1.181 -5.614 1.00 74.06 324 ILE A C 1
ATOM 2351 O O . ILE A 1 324 ? -7.996 2.014 -5.360 1.00 74.06 324 ILE A O 1
ATOM 2355 N N . TYR A 1 325 ? -7.313 -0.121 -5.416 1.00 77.44 325 TYR A N 1
ATOM 2356 C CA . TYR A 1 325 ? -8.513 -0.681 -4.789 1.00 77.44 325 TYR A CA 1
ATOM 2357 C C . TYR A 1 325 ? -8.359 -0.601 -3.270 1.00 77.44 325 TYR A C 1
ATOM 2359 O O . TYR A 1 325 ? -7.633 -1.388 -2.674 1.00 77.44 325 TYR A O 1
ATOM 2367 N N . ALA A 1 326 ? -8.969 0.415 -2.656 1.00 69.31 326 ALA A N 1
ATOM 2368 C CA . ALA A 1 326 ? -8.639 0.821 -1.291 1.00 69.31 326 ALA A CA 1
ATOM 2369 C C . ALA A 1 326 ? -9.421 0.040 -0.225 1.00 69.31 326 ALA A C 1
ATOM 2371 O O . ALA A 1 326 ? -8.828 -0.491 0.712 1.00 69.31 326 ALA A O 1
ATOM 2372 N N . TYR A 1 327 ? -10.748 -0.051 -0.361 1.00 76.88 327 TYR A N 1
ATOM 2373 C CA . TYR A 1 327 ? -11.599 -0.764 0.596 1.00 76.88 327 TYR A CA 1
ATOM 2374 C C . TYR A 1 327 ? -12.742 -1.484 -0.112 1.00 76.88 327 TYR A C 1
ATOM 2376 O O . TYR A 1 327 ? -13.348 -0.924 -1.024 1.00 76.88 327 TYR A O 1
ATOM 2384 N N . GLY A 1 328 ? -13.061 -2.701 0.342 1.00 71.25 328 GLY A N 1
ATOM 2385 C CA . GLY A 1 328 ? -14.292 -3.418 -0.008 1.00 71.25 328 GLY A CA 1
ATOM 2386 C C . GLY A 1 328 ? -14.446 -3.822 -1.479 1.00 71.25 328 GLY A C 1
ATOM 2387 O O . GLY A 1 328 ? -15.562 -4.122 -1.894 1.00 71.25 328 GLY A O 1
ATOM 2388 N N . LEU A 1 329 ? -13.369 -3.807 -2.273 1.00 76.62 329 LEU A N 1
ATOM 2389 C CA . LEU A 1 329 ? -13.379 -4.139 -3.701 1.00 76.62 329 LEU A CA 1
ATOM 2390 C C . LEU A 1 329 ? -12.219 -5.071 -4.044 1.00 76.62 329 LEU A C 1
ATOM 2392 O O . LEU A 1 329 ? -11.093 -4.839 -3.608 1.00 76.62 329 LEU A O 1
ATOM 2396 N N . ALA A 1 330 ? -12.488 -6.079 -4.871 1.00 68.31 330 ALA A N 1
ATOM 2397 C CA . ALA A 1 330 ? -11.443 -6.894 -5.477 1.00 68.31 330 ALA A CA 1
ATOM 2398 C C . ALA A 1 330 ? -10.744 -6.118 -6.604 1.00 68.31 330 ALA A C 1
ATOM 2400 O O . ALA A 1 330 ? -11.361 -5.274 -7.267 1.00 68.31 330 ALA A O 1
ATOM 2401 N N . GLU A 1 331 ? -9.474 -6.425 -6.857 1.00 76.31 331 GLU A N 1
ATOM 2402 C CA . GLU A 1 331 ? -8.764 -5.871 -8.006 1.00 76.31 331 GLU A CA 1
ATOM 2403 C C . GLU A 1 331 ? -9.482 -6.229 -9.318 1.00 76.31 331 GLU A C 1
ATOM 2405 O O . GLU A 1 331 ? -10.032 -7.316 -9.480 1.00 76.31 331 GLU A O 1
ATOM 2410 N N . GLY A 1 332 ? -9.539 -5.274 -10.245 1.00 76.00 332 GLY A N 1
ATOM 2411 C CA . GLY A 1 332 ? -10.267 -5.419 -11.507 1.00 76.00 332 GLY A CA 1
ATOM 2412 C C . GLY A 1 332 ? -11.777 -5.174 -11.416 1.00 76.00 332 GLY A C 1
ATOM 2413 O O . GLY A 1 332 ? -12.444 -5.209 -12.450 1.00 76.00 332 GLY A O 1
ATOM 2414 N N . THR A 1 333 ? -12.334 -4.884 -10.229 1.00 81.56 333 THR A N 1
ATOM 2415 C CA . THR A 1 333 ? -13.764 -4.551 -10.100 1.00 81.56 333 THR A CA 1
ATOM 2416 C C . THR A 1 333 ? -14.126 -3.376 -11.009 1.00 81.56 333 THR A C 1
ATOM 2418 O O . THR A 1 333 ? -13.539 -2.297 -10.921 1.00 81.56 333 THR A O 1
ATOM 2421 N N . ALA A 1 334 ? -15.132 -3.560 -11.866 1.00 85.38 334 ALA A N 1
ATOM 2422 C CA . ALA A 1 334 ? -15.617 -2.497 -12.734 1.00 85.38 334 ALA A CA 1
ATOM 2423 C C . ALA A 1 334 ? -16.248 -1.372 -11.898 1.00 85.38 334 ALA A C 1
ATOM 2425 O O . ALA A 1 334 ? -17.275 -1.553 -11.251 1.00 85.38 334 ALA A O 1
ATOM 2426 N N . THR A 1 335 ? -15.655 -0.179 -11.938 1.00 90.69 335 THR A N 1
ATOM 2427 C CA . THR A 1 335 ? -16.113 0.974 -11.142 1.00 90.69 335 THR A CA 1
ATOM 2428 C C . THR A 1 335 ? -16.915 1.984 -11.952 1.00 90.69 335 THR A C 1
ATOM 2430 O O . THR A 1 335 ? -17.228 3.063 -11.456 1.00 90.69 335 THR A O 1
ATOM 2433 N N . ASN A 1 336 ? -17.271 1.672 -13.201 1.00 86.62 336 ASN A N 1
ATOM 2434 C CA . ASN A 1 336 ? -17.912 2.609 -14.132 1.00 86.62 336 ASN A CA 1
ATOM 2435 C C . ASN A 1 336 ? -19.240 3.181 -13.615 1.00 86.62 336 ASN A C 1
ATOM 2437 O O . ASN A 1 336 ? -19.556 4.330 -13.920 1.00 86.62 336 ASN A O 1
ATOM 2441 N N . THR A 1 337 ? -19.947 2.423 -12.782 1.00 88.00 337 THR A N 1
ATOM 2442 C CA . THR A 1 337 ? -21.210 2.798 -12.132 1.00 88.00 337 THR A CA 1
ATOM 2443 C C . THR A 1 337 ? -21.016 3.585 -10.830 1.00 88.00 337 THR A C 1
ATOM 2445 O O . THR A 1 337 ? -21.969 4.150 -10.301 1.00 88.00 337 THR A O 1
ATOM 2448 N N . PHE A 1 338 ? -19.790 3.667 -10.303 1.00 95.00 338 PHE A N 1
ATOM 2449 C CA . PHE A 1 338 ? -19.515 4.289 -9.009 1.00 95.00 338 PHE A CA 1
ATOM 2450 C C . PHE A 1 338 ? -19.480 5.811 -9.123 1.00 95.00 338 PHE A C 1
ATOM 2452 O O . PHE A 1 338 ? -19.032 6.382 -10.131 1.00 95.00 338 PHE A O 1
ATOM 2459 N N . PHE A 1 339 ? -19.858 6.479 -8.033 1.00 97.19 339 PHE A N 1
ATOM 2460 C CA . PHE A 1 339 ? -19.849 7.931 -7.950 1.00 97.19 339 PHE A CA 1
ATOM 2461 C C . PHE A 1 339 ? -18.424 8.467 -7.905 1.00 97.19 339 PHE A C 1
ATOM 2463 O O . PHE A 1 339 ? -17.617 8.057 -7.079 1.00 97.19 339 PHE A O 1
ATOM 2470 N N . THR A 1 340 ? -18.129 9.426 -8.779 1.00 96.81 340 THR A N 1
ATOM 2471 C CA . THR A 1 340 ? -16.815 10.074 -8.845 1.00 96.81 340 THR A CA 1
ATOM 2472 C C . THR A 1 340 ? -16.776 11.321 -7.965 1.00 96.81 340 THR A C 1
ATOM 2474 O O . THR A 1 340 ? -17.710 12.136 -8.004 1.00 96.81 340 THR A O 1
ATOM 2477 N N . PHE A 1 341 ? -15.678 11.492 -7.225 1.00 98.06 341 PHE A N 1
ATOM 2478 C CA . PHE A 1 341 ? -15.403 12.670 -6.404 1.00 98.06 341 PHE A CA 1
ATOM 2479 C C . PHE A 1 341 ? -13.986 13.182 -6.658 1.00 98.06 341 PHE A C 1
ATOM 2481 O O . PHE A 1 341 ? -13.021 12.424 -6.588 1.00 98.06 341 PHE A O 1
ATOM 2488 N N . TYR A 1 342 ? -13.882 14.479 -6.937 1.00 97.88 342 TYR A N 1
ATOM 2489 C CA . TYR A 1 342 ? -12.612 15.188 -7.075 1.00 97.88 342 TYR A CA 1
ATOM 2490 C C . TYR A 1 342 ? -12.373 16.079 -5.853 1.00 97.88 342 TYR A C 1
ATOM 2492 O O . TYR A 1 342 ? -13.355 16.594 -5.307 1.00 97.88 342 TYR A O 1
ATOM 2500 N N . PRO A 1 343 ? -11.110 16.357 -5.482 1.00 97.75 343 PRO A N 1
ATOM 2501 C CA . PRO A 1 343 ? -10.808 17.247 -4.362 1.00 97.75 343 PRO A CA 1
ATOM 2502 C C . PRO A 1 343 ? -11.470 18.631 -4.476 1.00 97.75 343 PRO A C 1
ATOM 2504 O O . PRO A 1 343 ? -12.007 19.145 -3.494 1.00 97.75 343 PRO A O 1
ATOM 2507 N N . ASN A 1 344 ? -11.565 19.198 -5.690 1.00 97.44 344 ASN A N 1
ATOM 2508 C CA . ASN A 1 344 ? -12.243 20.483 -5.934 1.00 97.44 344 ASN A CA 1
ATOM 2509 C C . ASN A 1 344 ? -13.687 20.523 -5.424 1.00 97.44 344 ASN A C 1
ATOM 2511 O O . ASN A 1 344 ? -14.171 21.598 -5.082 1.00 97.44 344 ASN A O 1
ATOM 2515 N N . TYR A 1 345 ? -14.387 19.384 -5.364 1.00 98.31 345 TYR A N 1
ATOM 2516 C CA . TYR A 1 345 ? -15.797 19.352 -4.967 1.00 98.31 345 TYR A CA 1
ATOM 2517 C C . TYR A 1 345 ? -16.005 19.838 -3.534 1.00 98.31 345 TYR A C 1
ATOM 2519 O O . TYR A 1 345 ? -17.053 20.419 -3.242 1.00 98.31 345 TYR A O 1
ATOM 2527 N N . ILE A 1 346 ? -15.005 19.644 -2.675 1.00 98.19 346 ILE A N 1
ATOM 2528 C CA . ILE A 1 346 ? -15.054 19.985 -1.252 1.00 98.19 346 ILE A CA 1
ATOM 2529 C C . ILE A 1 346 ? -13.981 21.005 -0.847 1.00 98.19 346 ILE A C 1
ATOM 2531 O O . ILE A 1 346 ? -13.838 21.287 0.338 1.00 98.19 346 ILE A O 1
ATOM 2535 N N . ASN A 1 347 ? -13.249 21.580 -1.811 1.00 97.69 347 ASN A N 1
ATOM 2536 C CA . ASN A 1 347 ? -12.202 22.563 -1.536 1.00 97.69 347 ASN A CA 1
ATOM 2537 C C . ASN A 1 347 ? -12.795 23.965 -1.303 1.00 97.69 347 ASN A C 1
ATOM 2539 O O . ASN A 1 347 ? -13.376 24.569 -2.207 1.00 97.69 347 ASN A O 1
ATOM 2543 N N . LYS A 1 348 ? -12.589 24.511 -0.102 1.00 98.00 348 LYS A N 1
ATOM 2544 C CA . LYS A 1 348 ? -13.055 25.831 0.354 1.00 98.00 348 LYS A CA 1
ATOM 2545 C C . LYS A 1 348 ? -12.483 27.002 -0.449 1.00 98.00 348 LYS A C 1
ATOM 2547 O O . LYS A 1 348 ? -13.136 28.044 -0.547 1.00 98.00 348 LYS A O 1
ATOM 2552 N N . LYS A 1 349 ? -11.292 26.834 -1.030 1.00 96.06 349 LYS A N 1
ATOM 2553 C CA . LYS A 1 349 ? -10.614 27.850 -1.848 1.00 96.06 349 LYS A CA 1
ATOM 2554 C C . LYS A 1 349 ? -11.157 27.925 -3.276 1.00 96.06 349 LYS A C 1
ATOM 2556 O O . LYS A 1 349 ? -10.882 28.900 -3.962 1.00 96.06 349 LYS A O 1
ATOM 2561 N N . LYS A 1 350 ? -11.947 26.937 -3.714 1.00 95.31 350 LYS A N 1
ATOM 2562 C CA . LYS A 1 350 ? -12.565 26.914 -5.046 1.00 95.31 350 LYS A CA 1
ATOM 2563 C C . LYS A 1 350 ? -13.967 27.526 -5.013 1.00 95.31 350 LYS A C 1
ATOM 2565 O O . LYS A 1 350 ? -14.752 27.327 -4.079 1.00 95.31 350 LYS A O 1
ATOM 2570 N N . THR A 1 351 ? -14.321 28.265 -6.052 1.00 96.31 351 THR A N 1
ATOM 2571 C CA . THR A 1 351 ? -15.685 28.739 -6.310 1.00 96.31 351 THR A CA 1
ATOM 2572 C C . THR A 1 351 ? -16.570 27.609 -6.847 1.00 96.31 351 THR A C 1
ATOM 2574 O O . THR A 1 351 ? -16.108 26.517 -7.184 1.00 96.31 351 THR A O 1
ATOM 2577 N N . VAL A 1 352 ? -17.880 27.861 -6.941 1.00 94.19 352 VAL A N 1
ATOM 2578 C CA . VAL A 1 352 ? -18.819 26.911 -7.564 1.00 94.19 352 VAL A CA 1
ATOM 2579 C C . VAL A 1 352 ? -18.488 26.706 -9.050 1.00 94.19 352 VAL A C 1
ATOM 2581 O O . VAL A 1 352 ? -18.547 25.577 -9.537 1.00 94.19 352 VAL A O 1
ATOM 2584 N N . GLN A 1 353 ? -18.074 27.772 -9.748 1.00 93.75 353 GLN A N 1
ATOM 2585 C CA . GLN A 1 353 ? -17.649 27.728 -11.153 1.00 93.75 353 GLN A CA 1
ATOM 2586 C C . GLN A 1 353 ? -16.377 26.882 -11.332 1.00 93.75 353 GLN A C 1
ATOM 2588 O O . GLN A 1 353 ? -16.303 26.058 -12.242 1.00 93.75 353 GLN A O 1
ATOM 2593 N N . GLU A 1 354 ? -15.434 26.977 -10.393 1.00 91.31 354 GLU A N 1
ATOM 2594 C CA . GLU A 1 354 ? -14.201 26.169 -10.362 1.00 91.31 354 GLU A CA 1
ATOM 2595 C C . GLU A 1 354 ? -14.420 24.720 -9.882 1.00 91.31 354 GLU A C 1
ATOM 2597 O O . GLU A 1 354 ? -13.485 23.914 -9.817 1.00 91.31 354 GLU A O 1
ATOM 2602 N N . GLY A 1 355 ? -15.663 24.344 -9.566 1.00 94.31 355 GLY A N 1
ATOM 2603 C CA . GLY A 1 355 ? -16.052 22.960 -9.321 1.00 94.31 355 GLY A CA 1
ATOM 2604 C C . GLY A 1 355 ? -16.449 22.609 -7.896 1.00 94.31 355 GLY A C 1
ATOM 2605 O O . GLY A 1 355 ? -16.779 21.442 -7.677 1.00 94.31 355 GLY A O 1
ATOM 2606 N N . ARG A 1 356 ? -16.474 23.555 -6.950 1.00 97.19 356 ARG A N 1
ATOM 2607 C CA . ARG A 1 356 ? -16.993 23.292 -5.598 1.00 97.19 356 ARG A CA 1
ATOM 2608 C C . ARG A 1 356 ? -18.468 22.875 -5.659 1.00 97.19 356 ARG A C 1
ATOM 2610 O O . ARG A 1 356 ? -19.266 23.464 -6.389 1.00 97.19 356 ARG A O 1
ATOM 2617 N N . ARG A 1 357 ? -18.832 21.832 -4.905 1.00 97.50 357 ARG A N 1
ATOM 2618 C CA . ARG A 1 357 ? -20.168 21.197 -4.906 1.00 97.50 357 ARG A CA 1
ATOM 2619 C C . ARG A 1 357 ? -20.924 21.309 -3.582 1.00 97.50 357 ARG A C 1
ATOM 2621 O O . ARG A 1 357 ? -22.094 20.942 -3.535 1.00 97.50 357 ARG A O 1
ATOM 2628 N N . ILE A 1 358 ? -20.285 21.826 -2.537 1.00 97.44 358 ILE A N 1
ATOM 2629 C CA . ILE A 1 358 ? -20.890 22.092 -1.221 1.00 97.44 358 ILE A CA 1
ATOM 2630 C C . ILE A 1 358 ? -20.713 23.564 -0.821 1.00 97.44 358 ILE A C 1
ATOM 2632 O O . ILE A 1 358 ? -19.965 24.300 -1.474 1.00 97.44 358 ILE A O 1
ATOM 2636 N N . SER A 1 359 ? -21.421 24.033 0.213 1.00 97.06 359 SER A N 1
ATOM 2637 C CA . SER A 1 359 ? -21.297 25.426 0.673 1.00 97.06 359 SER A CA 1
ATOM 2638 C C . SER A 1 359 ? -19.876 25.723 1.170 1.00 97.06 359 SER A C 1
ATOM 2640 O O . SER A 1 359 ? -19.105 24.812 1.468 1.00 97.06 359 SER A O 1
ATOM 2642 N N . LYS A 1 360 ? -19.494 27.006 1.211 1.00 97.00 360 LYS A N 1
ATOM 2643 C CA . LYS A 1 360 ? -18.113 27.392 1.549 1.00 97.00 360 LYS A CA 1
ATOM 2644 C C . LYS A 1 360 ? -17.818 27.077 3.015 1.00 97.00 360 LYS A C 1
ATOM 2646 O O . LYS A 1 360 ? -16.699 26.702 3.342 1.00 97.00 360 LYS A O 1
ATOM 2651 N N . ASP A 1 361 ? -18.841 27.175 3.856 1.00 97.06 361 ASP A N 1
ATOM 2652 C CA . ASP A 1 361 ? -18.762 26.922 5.295 1.00 97.06 361 ASP A CA 1
ATOM 2653 C C . ASP A 1 361 ? -18.662 25.430 5.618 1.00 97.06 361 ASP A C 1
ATOM 2655 O O . ASP A 1 361 ? -18.082 25.058 6.630 1.00 97.06 361 ASP A O 1
ATOM 2659 N N . GLN A 1 362 ? -19.181 24.571 4.736 1.00 95.94 362 GLN A N 1
ATOM 2660 C CA . GLN A 1 362 ? -19.080 23.116 4.862 1.00 95.94 362 GLN A CA 1
ATOM 2661 C C . GLN A 1 362 ? -17.835 22.536 4.183 1.00 95.94 362 GLN A C 1
ATOM 2663 O O . GLN A 1 362 ? -17.622 21.336 4.269 1.00 95.94 362 GLN A O 1
ATOM 2668 N N . ALA A 1 363 ? -17.051 23.344 3.468 1.00 97.69 363 ALA A N 1
ATOM 2669 C CA . ALA A 1 363 ? -15.881 22.906 2.714 1.00 97.69 363 ALA A CA 1
ATOM 2670 C C . ALA A 1 363 ? -14.592 22.977 3.550 1.00 97.69 363 ALA A C 1
ATOM 2672 O O . ALA A 1 363 ? -14.479 23.792 4.467 1.00 97.69 363 ALA A O 1
ATOM 2673 N N . CYS A 1 364 ? -13.585 22.178 3.187 1.00 96.69 364 CYS A N 1
ATOM 2674 C CA . CYS A 1 364 ? -12.268 22.186 3.829 1.00 96.69 364 CYS A CA 1
ATOM 2675 C C . CYS A 1 364 ? -11.198 22.770 2.905 1.00 96.69 364 CYS A C 1
ATOM 2677 O O . CYS A 1 364 ? -11.337 22.771 1.684 1.00 96.69 364 CYS A O 1
ATOM 2679 N N . GLU A 1 365 ? -10.117 23.290 3.473 1.00 95.00 365 GLU A N 1
ATOM 2680 C CA . GLU A 1 365 ? -9.015 23.832 2.676 1.00 95.00 365 GLU A CA 1
ATOM 2681 C C . GLU A 1 365 ? -8.159 22.706 2.097 1.00 95.00 365 GLU A C 1
ATOM 2683 O O . GLU A 1 365 ? -7.886 21.730 2.789 1.00 95.00 365 GLU A O 1
ATOM 2688 N N . ASP A 1 366 ? -7.757 22.832 0.833 1.00 92.62 366 ASP A N 1
ATOM 2689 C CA . ASP A 1 366 ? -6.770 21.974 0.155 1.00 92.62 366 ASP A CA 1
ATOM 2690 C C . ASP A 1 366 ? -6.862 20.469 0.482 1.00 92.62 366 ASP A C 1
ATOM 2692 O O . ASP A 1 366 ? -5.916 19.883 1.013 1.00 92.62 366 ASP A O 1
ATOM 2696 N N . PRO A 1 367 ? -8.020 19.828 0.234 1.00 95.44 367 PRO A N 1
ATOM 2697 C CA . PRO A 1 367 ? -8.140 18.377 0.308 1.00 95.44 367 PRO A CA 1
ATOM 2698 C C . PRO A 1 367 ? -7.301 17.705 -0.785 1.00 95.44 367 PRO A C 1
ATOM 2700 O O . PRO A 1 367 ? -7.166 18.247 -1.887 1.00 95.44 367 PRO A O 1
ATOM 2703 N N . ILE A 1 368 ? -6.830 16.486 -0.519 1.00 93.31 368 ILE A N 1
ATOM 2704 C CA . ILE A 1 368 ? -6.247 15.594 -1.537 1.00 93.31 368 ILE A CA 1
ATOM 2705 C C . ILE A 1 368 ? -7.030 14.280 -1.638 1.00 93.31 368 ILE A C 1
ATOM 2707 O O . ILE A 1 368 ? -7.746 13.891 -0.716 1.00 93.31 368 ILE A O 1
ATOM 2711 N N . SER A 1 369 ? -6.912 13.579 -2.767 1.00 93.38 369 SER A N 1
ATOM 2712 C CA . SER A 1 369 ? -7.671 12.345 -3.024 1.00 93.38 369 SER A CA 1
ATOM 2713 C C . SER A 1 369 ? -7.398 11.229 -2.013 1.00 93.38 369 SER A C 1
ATOM 2715 O O . SER A 1 369 ? -8.304 10.461 -1.697 1.00 93.38 369 SER A O 1
ATOM 2717 N N . ASP A 1 370 ? -6.177 11.157 -1.491 1.00 85.19 370 ASP A N 1
ATOM 2718 C CA . ASP A 1 370 ? -5.746 10.165 -0.506 1.00 85.19 370 ASP A CA 1
ATOM 2719 C C . ASP A 1 370 ? -6.465 10.373 0.837 1.00 85.19 370 ASP A C 1
ATOM 2721 O O . ASP A 1 370 ? -6.998 9.427 1.407 1.00 85.19 370 ASP A O 1
ATOM 2725 N N . GLU A 1 371 ? -6.611 11.627 1.279 1.00 88.25 371 GLU A N 1
ATOM 2726 C CA . GLU A 1 371 ? -7.396 11.984 2.471 1.00 88.25 371 GLU A CA 1
ATOM 2727 C C . GLU A 1 371 ? -8.881 11.637 2.285 1.00 88.25 371 GLU A C 1
ATOM 2729 O O . GLU A 1 371 ? -9.539 11.128 3.192 1.00 88.25 371 GLU A O 1
ATOM 2734 N N . MET A 1 372 ? -9.423 11.864 1.083 1.00 95.44 372 MET A N 1
ATOM 2735 C CA . MET A 1 372 ? -10.800 11.475 0.761 1.00 95.44 372 MET A CA 1
ATOM 2736 C C . MET A 1 372 ? -10.984 9.945 0.790 1.00 95.44 372 MET A C 1
ATOM 2738 O O . MET A 1 372 ? -12.040 9.463 1.205 1.00 95.44 372 MET A O 1
ATOM 2742 N N . SER A 1 373 ? -9.971 9.184 0.362 1.00 87.38 373 SER A N 1
ATOM 2743 C CA . SER A 1 373 ? -9.944 7.715 0.417 1.00 87.38 373 SER A CA 1
ATOM 2744 C C . SER A 1 373 ? -9.866 7.201 1.861 1.00 87.38 373 SER A C 1
ATOM 2746 O O . SER A 1 373 ? -10.597 6.279 2.231 1.00 87.38 373 SER A O 1
ATOM 2748 N N . GLU A 1 374 ? -9.077 7.847 2.720 1.00 78.06 374 GLU A N 1
ATOM 2749 C CA . GLU A 1 374 ? -9.016 7.532 4.153 1.00 78.06 374 GLU A CA 1
ATOM 2750 C C . GLU A 1 374 ? -10.385 7.713 4.826 1.00 78.06 374 GLU A C 1
ATOM 2752 O O . GLU A 1 374 ? -10.861 6.811 5.519 1.00 78.06 374 GLU A O 1
ATOM 2757 N N . VAL A 1 375 ? -11.092 8.812 4.531 1.00 83.75 375 VAL A N 1
ATOM 2758 C CA . VAL A 1 375 ? -12.455 9.026 5.048 1.00 83.75 375 VAL A CA 1
ATOM 2759 C C . VAL A 1 375 ? -13.449 7.987 4.510 1.00 83.75 375 VAL A C 1
ATOM 2761 O O . VAL A 1 375 ? -14.304 7.511 5.258 1.00 83.75 375 VAL A O 1
ATOM 2764 N N . CYS A 1 376 ? -13.352 7.581 3.240 1.00 84.44 376 CYS A N 1
ATOM 2765 C CA . CYS A 1 376 ? -14.196 6.496 2.717 1.00 84.44 376 CYS A CA 1
ATOM 2766 C C . CYS A 1 376 ? -13.927 5.165 3.428 1.00 84.44 376 CYS A C 1
ATOM 2768 O O . CYS A 1 376 ? -14.869 4.432 3.727 1.00 84.44 376 CYS A O 1
ATOM 2770 N N . THR A 1 377 ? -12.658 4.875 3.724 1.00 76.88 377 THR A N 1
ATOM 2771 C CA . THR A 1 377 ? -12.248 3.686 4.485 1.00 76.88 377 THR A CA 1
ATOM 2772 C C . THR A 1 377 ? -12.828 3.717 5.898 1.00 76.88 377 THR A C 1
ATOM 2774 O O . THR A 1 377 ? -13.383 2.716 6.346 1.00 76.88 377 THR A O 1
ATOM 2777 N N . TYR A 1 378 ? -12.790 4.876 6.564 1.00 74.06 378 TYR A N 1
ATOM 2778 C CA . TYR A 1 378 ? -13.394 5.074 7.885 1.00 74.06 378 TYR A CA 1
ATOM 2779 C C . TYR A 1 378 ? -14.894 4.741 7.894 1.00 74.06 378 TYR A C 1
ATOM 2781 O O . TYR A 1 378 ? -15.364 3.999 8.756 1.00 74.06 378 TYR A O 1
ATOM 2789 N N . PHE A 1 379 ? -15.640 5.199 6.884 1.00 82.25 379 PHE A N 1
ATOM 2790 C CA . PHE A 1 379 ? -17.066 4.882 6.736 1.00 82.25 379 PHE A CA 1
ATOM 2791 C C . PHE A 1 379 ? -17.350 3.507 6.118 1.00 82.25 379 PHE A C 1
ATOM 2793 O O . PHE A 1 379 ? -18.513 3.197 5.853 1.00 82.25 379 PHE A O 1
ATOM 2800 N N . LYS A 1 380 ? -16.325 2.677 5.884 1.00 83.25 380 LYS A N 1
ATOM 2801 C CA . LYS A 1 380 ? -16.455 1.349 5.264 1.00 83.25 380 LYS A CA 1
ATOM 2802 C C . LYS A 1 380 ? -17.175 1.387 3.909 1.00 83.25 380 LYS A C 1
ATOM 2804 O O . LYS A 1 380 ? -17.938 0.487 3.573 1.00 83.25 380 LYS A O 1
ATOM 2809 N N . LEU A 1 381 ? -16.940 2.435 3.123 1.00 86.12 381 LEU A N 1
ATOM 2810 C CA . LEU A 1 381 ? -17.526 2.581 1.793 1.00 86.12 381 LEU A CA 1
ATOM 2811 C C . LEU A 1 381 ? -16.607 1.953 0.738 1.00 86.12 381 LEU A C 1
ATOM 2813 O O . LEU A 1 381 ? -15.433 2.339 0.664 1.00 86.12 381 LEU A O 1
ATOM 2817 N N . PRO A 1 382 ? -17.095 1.022 -0.104 1.00 91.81 382 PRO A N 1
ATOM 2818 C CA . PRO A 1 382 ? -16.280 0.438 -1.160 1.00 91.81 382 PRO A CA 1
ATOM 2819 C C . PRO A 1 382 ? -15.818 1.498 -2.161 1.00 91.81 382 PRO A C 1
ATOM 2821 O O . PRO A 1 382 ? -16.638 2.226 -2.730 1.00 91.81 382 PRO A O 1
ATOM 2824 N N . HIS A 1 383 ? -14.508 1.617 -2.377 1.00 95.69 383 HIS A N 1
ATOM 2825 C CA . HIS A 1 383 ? -13.973 2.660 -3.252 1.00 95.69 383 HIS A CA 1
ATOM 2826 C C . HIS A 1 383 ? -12.599 2.343 -3.842 1.00 95.69 383 HIS A C 1
ATOM 2828 O O . HIS A 1 383 ? -11.820 1.546 -3.313 1.00 95.69 383 HIS A O 1
ATOM 2834 N N . VAL A 1 384 ? -12.304 3.039 -4.939 1.00 90.62 384 VAL A N 1
ATOM 2835 C CA . VAL A 1 384 ? -10.975 3.101 -5.547 1.00 90.62 384 VAL A CA 1
ATOM 2836 C C . VAL A 1 384 ? -10.414 4.517 -5.484 1.00 90.62 384 VAL A C 1
ATOM 2838 O O . VAL A 1 384 ? -11.165 5.495 -5.560 1.00 90.62 384 VAL A O 1
ATOM 2841 N N . LEU A 1 385 ? -9.092 4.614 -5.406 1.00 90.38 385 LEU A N 1
ATOM 2842 C CA . LEU A 1 385 ? -8.313 5.837 -5.549 1.00 90.38 385 LEU A CA 1
ATOM 2843 C C . LEU A 1 385 ? -7.599 5.815 -6.906 1.00 90.38 385 LEU A C 1
ATOM 2845 O O . LEU A 1 385 ? -6.882 4.879 -7.228 1.00 90.38 385 LEU A O 1
ATOM 2849 N N . GLU A 1 386 ? -7.789 6.845 -7.721 1.00 88.06 386 GLU A N 1
ATOM 2850 C CA . GLU A 1 386 ? -7.179 6.969 -9.048 1.00 88.06 386 GLU A CA 1
ATOM 2851 C C . GLU A 1 386 ? -6.218 8.172 -9.049 1.00 88.06 386 GLU A C 1
ATOM 2853 O O . GLU A 1 386 ? -6.582 9.257 -9.518 1.00 88.06 386 GLU A O 1
ATOM 2858 N N . PRO A 1 387 ? -4.997 8.023 -8.501 1.00 79.12 387 PRO A N 1
ATOM 2859 C CA . PRO A 1 387 ? -4.110 9.149 -8.197 1.00 79.12 387 PRO A CA 1
ATOM 2860 C C . PRO A 1 387 ? -3.565 9.838 -9.460 1.00 79.12 387 PRO A C 1
ATOM 2862 O O . PRO A 1 387 ? -3.205 11.010 -9.426 1.00 79.12 387 PRO A O 1
ATOM 2865 N N . ALA A 1 388 ? -3.542 9.131 -10.594 1.00 78.00 388 ALA A N 1
ATOM 2866 C CA . ALA A 1 388 ? -3.073 9.653 -11.878 1.00 78.00 388 ALA A CA 1
ATOM 2867 C C . ALA A 1 388 ? -4.137 10.459 -12.651 1.00 78.00 388 ALA A C 1
ATOM 2869 O O . ALA A 1 388 ? -3.835 11.064 -13.682 1.00 78.00 388 ALA A O 1
ATOM 2870 N N . LYS A 1 389 ? -5.404 10.445 -12.218 1.00 85.06 389 LYS A N 1
ATOM 2871 C CA . LYS A 1 389 ? -6.467 11.190 -12.905 1.00 85.06 389 LYS A CA 1
ATOM 2872 C C . LYS A 1 389 ? -6.410 12.664 -12.538 1.00 85.06 389 LYS A C 1
ATOM 2874 O O . LYS A 1 389 ? -6.032 13.016 -11.434 1.00 85.06 389 LYS A O 1
ATOM 2879 N N . LYS A 1 390 ? -6.828 13.521 -13.465 1.00 86.00 390 LYS A N 1
ATOM 2880 C CA . LYS A 1 390 ? -6.893 14.972 -13.269 1.00 86.00 390 LYS A CA 1
ATOM 2881 C C . LYS A 1 390 ? -8.334 15.447 -13.327 1.00 86.00 390 LYS A C 1
ATOM 2883 O O . LYS A 1 390 ? -9.172 14.814 -13.988 1.00 86.00 390 LYS A O 1
ATOM 2888 N N . TYR A 1 391 ? -8.641 16.533 -12.628 1.00 89.88 391 TYR A N 1
ATOM 2889 C CA . TYR A 1 391 ? -9.959 17.145 -12.734 1.00 89.88 391 TYR A CA 1
ATOM 2890 C C . TYR A 1 391 ? -10.085 17.886 -14.077 1.00 89.88 391 TYR A C 1
ATOM 2892 O O . TYR A 1 391 ? -9.271 18.760 -14.355 1.00 89.88 391 TYR A O 1
ATOM 2900 N N . PRO A 1 392 ? -11.091 17.597 -14.931 1.00 87.88 392 PRO A N 1
ATOM 2901 C CA . PRO A 1 392 ? -11.153 18.190 -16.273 1.00 87.88 392 PRO A CA 1
ATOM 2902 C C . PRO A 1 392 ? -11.240 19.722 -16.308 1.00 87.88 392 PRO A C 1
ATOM 2904 O O . PRO A 1 392 ? -10.831 20.329 -17.287 1.00 87.88 392 PRO A O 1
ATOM 2907 N N . ARG A 1 393 ? -11.774 20.349 -15.249 1.00 85.44 393 ARG A N 1
ATOM 2908 C CA . ARG A 1 393 ? -11.865 21.816 -15.119 1.00 85.44 393 ARG A CA 1
ATOM 2909 C C . ARG A 1 393 ? -10.675 22.445 -14.387 1.00 85.44 393 ARG A C 1
ATOM 2911 O O . ARG A 1 393 ? -10.592 23.663 -14.328 1.00 85.44 393 ARG A O 1
ATOM 2918 N N . ASP A 1 394 ? -9.794 21.633 -13.810 1.00 86.62 394 ASP A N 1
ATOM 2919 C CA . ASP A 1 394 ? -8.613 22.082 -13.072 1.00 86.62 394 ASP A CA 1
ATOM 2920 C C . ASP A 1 394 ? -7.548 20.985 -13.141 1.00 86.62 394 ASP A C 1
ATOM 2922 O O . ASP A 1 394 ? -7.438 20.115 -12.276 1.00 86.62 394 ASP A O 1
ATOM 2926 N N . TRP A 1 395 ? -6.804 20.977 -14.242 1.00 83.44 395 TRP A N 1
ATOM 2927 C CA . TRP A 1 395 ? -5.855 19.911 -14.552 1.00 83.44 395 TRP A CA 1
ATOM 2928 C C . TRP A 1 395 ? -4.634 19.889 -13.614 1.00 83.44 395 TRP A C 1
ATOM 2930 O O . TRP A 1 395 ? -3.880 18.913 -13.627 1.00 83.44 395 TRP A O 1
ATOM 2940 N N . LEU A 1 396 ? -4.443 20.941 -12.808 1.00 80.44 396 LEU A N 1
ATOM 2941 C CA . LEU A 1 396 ? -3.422 21.013 -11.760 1.00 80.44 396 LEU A CA 1
ATOM 2942 C C . LEU A 1 396 ? -3.796 20.168 -10.540 1.00 80.44 396 LEU A C 1
ATOM 2944 O O . LEU A 1 396 ? -2.913 19.727 -9.807 1.00 80.44 396 LEU A O 1
ATOM 2948 N N . VAL A 1 397 ? -5.089 19.907 -10.334 1.00 82.62 397 VAL A N 1
ATOM 2949 C CA . VAL A 1 397 ? -5.548 19.026 -9.262 1.00 82.62 397 VAL A CA 1
ATOM 2950 C C . VAL A 1 397 ? -5.547 17.586 -9.757 1.00 82.62 397 VAL A C 1
ATOM 2952 O O . VAL A 1 397 ? -6.320 17.191 -10.640 1.00 82.62 397 VAL A O 1
ATOM 2955 N N . SER A 1 398 ? -4.648 16.804 -9.168 1.00 81.88 398 SER A N 1
ATOM 2956 C CA . SER A 1 398 ? -4.504 15.377 -9.406 1.00 81.88 398 SER A CA 1
ATOM 2957 C C . SER A 1 398 ? -5.298 14.551 -8.395 1.00 81.88 398 SER A C 1
ATOM 2959 O O . SER A 1 398 ? -5.668 15.003 -7.310 1.00 81.88 398 SER A O 1
ATOM 2961 N N . GLY A 1 399 ? -5.573 13.317 -8.792 1.00 88.38 399 GLY A N 1
ATOM 2962 C CA . GLY A 1 399 ? -6.325 12.351 -8.027 1.00 88.38 399 GLY A CA 1
ATOM 2963 C C . GLY A 1 399 ? -7.839 12.512 -8.116 1.00 88.38 399 GLY A C 1
ATOM 2964 O O . GLY A 1 399 ? -8.408 13.597 -8.263 1.00 88.38 399 GLY A O 1
ATOM 2965 N N . ARG A 1 400 ? -8.522 11.377 -7.997 1.00 94.69 400 ARG A N 1
ATOM 2966 C CA . ARG A 1 400 ? -9.951 11.296 -7.685 1.00 94.69 400 ARG A CA 1
ATOM 2967 C C . ARG A 1 400 ? -10.239 9.971 -7.005 1.00 94.69 400 ARG A C 1
ATOM 2969 O O . ARG A 1 400 ? -9.457 9.033 -7.130 1.00 94.69 400 ARG A O 1
ATOM 2976 N N . ILE A 1 401 ? -11.391 9.878 -6.363 1.00 97.25 401 ILE A N 1
ATOM 2977 C CA . ILE A 1 401 ? -11.916 8.604 -5.873 1.00 97.25 401 ILE A CA 1
ATOM 2978 C C . ILE A 1 401 ? -13.197 8.239 -6.618 1.00 97.25 401 ILE A C 1
ATOM 2980 O O . ILE A 1 401 ? -13.945 9.121 -7.069 1.00 97.25 401 ILE A O 1
ATOM 2984 N N . ARG A 1 402 ? -13.468 6.937 -6.728 1.00 96.94 402 ARG A N 1
ATOM 2985 C CA . ARG A 1 402 ? -14.785 6.429 -7.124 1.00 96.94 402 ARG A CA 1
ATOM 2986 C C . ARG A 1 402 ? -15.348 5.561 -6.013 1.00 96.94 402 ARG A C 1
ATOM 2988 O O . ARG A 1 402 ? -14.674 4.633 -5.585 1.00 96.94 402 ARG A O 1
ATOM 2995 N N . VAL A 1 403 ? -16.564 5.860 -5.569 1.00 97.75 403 VAL A N 1
ATOM 2996 C CA . VAL A 1 403 ? -17.179 5.272 -4.370 1.00 97.75 403 VAL A CA 1
ATOM 2997 C C . VAL A 1 403 ? -18.517 4.633 -4.725 1.00 97.75 403 VAL A C 1
ATOM 2999 O O . VAL A 1 403 ? -19.355 5.267 -5.382 1.00 97.75 403 VAL A O 1
ATOM 3002 N N . ARG A 1 404 ? -18.741 3.401 -4.266 1.00 96.12 404 ARG A N 1
ATOM 3003 C CA . ARG A 1 404 ? -20.063 2.773 -4.268 1.00 96.12 404 ARG A CA 1
ATOM 3004 C C . ARG A 1 404 ? -20.812 3.245 -3.028 1.00 96.12 404 ARG A C 1
ATOM 3006 O O . ARG A 1 404 ? -20.404 2.968 -1.908 1.00 96.12 404 ARG A O 1
ATOM 3013 N N . LEU A 1 405 ? -21.869 4.024 -3.238 1.00 94.19 405 LEU A N 1
ATOM 3014 C CA . LEU A 1 405 ? -22.734 4.526 -2.161 1.00 94.19 405 LEU A CA 1
ATOM 3015 C C . LEU A 1 405 ? -24.042 3.752 -2.043 1.00 94.19 405 LEU A C 1
ATOM 3017 O O . LEU A 1 405 ? -24.719 3.847 -1.027 1.00 94.19 405 LEU A O 1
ATOM 3021 N N . VAL A 1 406 ? -24.399 3.024 -3.095 1.00 92.69 406 VAL A N 1
ATOM 3022 C CA . VAL A 1 406 ? -25.647 2.284 -3.221 1.00 92.69 406 VAL A CA 1
ATOM 3023 C C . VAL A 1 406 ? -25.280 0.883 -3.685 1.00 92.69 406 VAL A C 1
ATOM 3025 O O . VAL A 1 406 ? -24.440 0.739 -4.579 1.00 92.69 406 VAL A O 1
ATOM 3028 N N . LYS A 1 407 ? -25.860 -0.123 -3.040 1.00 89.12 407 LYS A N 1
ATOM 3029 C CA . LYS A 1 407 ? -25.722 -1.532 -3.404 1.00 89.12 407 LYS A CA 1
ATOM 3030 C C . LYS A 1 407 ? -26.545 -1.843 -4.650 1.00 89.12 407 LYS A C 1
ATOM 3032 O O . LYS A 1 407 ? -27.373 -1.044 -5.084 1.00 89.12 407 LYS A O 1
ATOM 3037 N N . ASP A 1 408 ? -26.357 -3.040 -5.188 1.00 86.75 408 ASP A N 1
ATOM 3038 C CA . ASP A 1 408 ? -27.098 -3.496 -6.367 1.00 86.75 408 ASP A CA 1
ATOM 3039 C C . ASP A 1 408 ? -28.615 -3.611 -6.100 1.00 86.75 408 ASP A C 1
ATOM 3041 O O . ASP A 1 408 ? -29.414 -3.495 -7.025 1.00 86.75 408 ASP A O 1
ATOM 3045 N N . ASP A 1 409 ? -29.023 -3.760 -4.833 1.00 90.06 409 ASP A N 1
ATOM 3046 C CA . ASP A 1 409 ? -30.425 -3.785 -4.385 1.00 90.06 409 ASP A CA 1
ATOM 3047 C C . ASP A 1 409 ? -31.055 -2.391 -4.180 1.00 90.06 409 ASP A C 1
ATOM 3049 O O . ASP A 1 409 ? -32.215 -2.280 -3.782 1.00 90.06 409 ASP A O 1
ATOM 3053 N N . GLY A 1 410 ? -30.307 -1.315 -4.446 1.00 87.12 410 GLY A N 1
ATOM 3054 C CA . GLY A 1 410 ? -30.776 0.062 -4.297 1.00 87.12 410 GLY A CA 1
ATOM 3055 C C . GLY A 1 410 ? -30.689 0.618 -2.871 1.00 87.12 410 GLY A C 1
ATOM 3056 O O . GLY A 1 410 ? -30.978 1.800 -2.665 1.00 87.12 410 GLY A O 1
ATOM 3057 N N . THR A 1 411 ? -30.261 -0.177 -1.888 1.00 91.56 411 THR A N 1
ATOM 3058 C CA . THR A 1 411 ? -30.058 0.298 -0.512 1.00 91.56 411 THR A CA 1
ATOM 3059 C C . THR A 1 411 ? -28.705 1.005 -0.341 1.00 91.56 411 THR A C 1
ATOM 3061 O O . THR A 1 411 ? -27.751 0.710 -1.070 1.00 91.56 411 THR A O 1
ATOM 3064 N N . PRO A 1 412 ? -28.570 1.958 0.604 1.00 92.19 412 PRO A N 1
ATOM 3065 C CA . PRO A 1 412 ? -27.281 2.577 0.894 1.00 92.19 412 PRO A CA 1
ATOM 3066 C C . PRO A 1 412 ? -26.228 1.565 1.365 1.00 92.19 412 PRO A C 1
ATOM 3068 O O . PRO A 1 412 ? -26.514 0.682 2.174 1.00 92.19 412 PRO A O 1
ATOM 3071 N N . GLU A 1 413 ? -24.980 1.743 0.927 1.00 91.00 413 GLU A N 1
ATOM 3072 C CA . GLU A 1 413 ? -23.838 0.974 1.447 1.00 91.00 413 GLU A CA 1
ATOM 3073 C C . GLU A 1 413 ? -23.575 1.270 2.926 1.00 91.00 413 GLU A C 1
ATOM 3075 O O . GLU A 1 413 ? -23.259 0.375 3.707 1.00 91.00 413 GLU A O 1
ATOM 3080 N N . ASN A 1 414 ? -23.771 2.527 3.324 1.00 90.44 414 ASN A N 1
ATOM 3081 C CA . ASN A 1 414 ? -23.728 2.960 4.711 1.00 90.44 414 ASN A CA 1
ATOM 3082 C C . ASN A 1 414 ? -24.938 3.866 4.990 1.00 90.44 414 ASN A C 1
ATOM 3084 O O . ASN A 1 414 ? -25.142 4.862 4.294 1.00 90.44 414 ASN A O 1
ATOM 3088 N N . ALA A 1 415 ? -25.733 3.522 6.007 1.00 89.75 415 ALA A N 1
ATOM 3089 C CA . ALA A 1 415 ? -26.940 4.258 6.382 1.00 89.75 415 ALA A CA 1
ATOM 3090 C C . ALA A 1 415 ? -26.656 5.710 6.812 1.00 89.75 415 ALA A C 1
ATOM 3092 O O . ALA A 1 415 ? -27.465 6.594 6.534 1.00 89.75 415 ALA A O 1
ATOM 3093 N N . ASP A 1 416 ? -25.490 5.971 7.410 1.00 87.94 416 ASP A N 1
ATOM 3094 C CA . ASP A 1 416 ? -25.061 7.314 7.822 1.00 87.94 416 ASP A CA 1
ATOM 3095 C C . ASP A 1 416 ? -24.604 8.164 6.631 1.00 87.94 416 ASP A C 1
ATOM 3097 O O . ASP A 1 416 ? -24.582 9.395 6.706 1.00 87.94 416 ASP A O 1
ATOM 3101 N N . ILE A 1 417 ? -24.258 7.517 5.512 1.00 93.50 417 ILE A N 1
ATOM 3102 C CA . ILE A 1 417 ? -23.803 8.157 4.276 1.00 93.50 417 ILE A CA 1
ATOM 3103 C C . ILE A 1 417 ? -24.712 7.754 3.101 1.00 93.50 417 ILE A C 1
ATOM 3105 O O . ILE A 1 417 ? -24.268 7.129 2.135 1.00 93.50 417 ILE A O 1
ATOM 3109 N N . PRO A 1 418 ? -25.997 8.147 3.123 1.00 90.25 418 PRO A N 1
ATOM 3110 C CA . PRO A 1 418 ? -26.972 7.652 2.157 1.00 90.25 418 PRO A CA 1
ATOM 3111 C C . PRO A 1 418 ? -26.802 8.247 0.755 1.00 90.25 418 PRO A C 1
ATOM 3113 O O . PRO A 1 418 ? -27.405 7.774 -0.204 1.00 90.25 418 PRO A O 1
ATOM 3116 N N . ASN A 1 419 ? -26.037 9.334 0.608 1.00 93.56 419 ASN A N 1
ATOM 3117 C CA . ASN A 1 419 ? -25.888 10.016 -0.671 1.00 93.56 419 ASN A CA 1
ATOM 3118 C C . ASN A 1 419 ? -24.579 10.808 -0.788 1.00 93.56 419 ASN A C 1
ATOM 3120 O O . ASN A 1 419 ? -23.853 11.055 0.177 1.00 93.56 419 ASN A O 1
ATOM 3124 N N . ARG A 1 420 ? -24.313 11.269 -2.016 1.00 96.06 420 ARG A N 1
ATOM 3125 C CA . ARG A 1 420 ? -23.096 12.006 -2.385 1.00 96.06 420 ARG A CA 1
ATOM 3126 C C . ARG A 1 420 ? -22.886 13.274 -1.563 1.00 96.06 420 ARG A C 1
ATOM 3128 O O . ARG A 1 420 ? -21.748 13.606 -1.250 1.00 96.06 420 ARG A O 1
ATOM 3135 N N . LYS A 1 421 ? -23.960 14.015 -1.266 1.00 95.50 421 LYS A N 1
ATOM 3136 C CA . LYS A 1 421 ? -23.869 15.294 -0.551 1.00 95.50 421 LYS A CA 1
ATOM 3137 C C . LYS A 1 421 ? -23.440 15.064 0.893 1.00 95.50 421 LYS A C 1
ATOM 3139 O O . LYS A 1 421 ? -22.545 15.761 1.360 1.00 95.50 421 LYS A O 1
ATOM 3144 N N . VAL A 1 422 ? -24.022 14.061 1.552 1.00 96.31 422 VAL A N 1
ATOM 3145 C CA . VAL A 1 422 ? -23.641 13.677 2.917 1.00 96.31 422 VAL A CA 1
ATOM 3146 C C . VAL A 1 422 ? -22.182 13.228 2.961 1.00 96.31 422 VAL A C 1
ATOM 3148 O O . VAL A 1 422 ? -21.436 13.731 3.799 1.00 96.31 422 VAL A O 1
ATOM 3151 N N . LEU A 1 423 ? -21.738 12.396 2.007 1.00 98.00 423 LEU A N 1
ATOM 3152 C CA . LEU A 1 423 ? -20.329 11.993 1.929 1.00 98.00 423 LEU A CA 1
ATOM 3153 C C . LEU A 1 423 ? -19.395 13.204 1.800 1.00 98.00 423 LEU A C 1
ATOM 3155 O O . LEU A 1 423 ? -18.419 13.301 2.533 1.00 98.00 423 LEU A O 1
ATOM 3159 N N . MET A 1 424 ? -19.697 14.144 0.897 1.00 98.44 424 MET A N 1
ATOM 3160 C CA . MET A 1 424 ? -18.864 15.334 0.682 1.00 98.44 424 MET A CA 1
ATOM 3161 C C . MET A 1 424 ? -18.747 16.208 1.935 1.00 98.44 424 MET A C 1
ATOM 3163 O O . MET A 1 424 ? -17.653 16.668 2.255 1.00 98.44 424 MET A O 1
ATOM 3167 N N . VAL A 1 425 ? -19.852 16.421 2.654 1.00 96.62 425 VAL A N 1
ATOM 3168 C CA . VAL A 1 425 ? -19.837 17.188 3.909 1.00 96.62 425 VAL A CA 1
ATOM 3169 C C . VAL A 1 425 ? -19.034 16.447 4.979 1.00 96.62 425 VAL A C 1
ATOM 3171 O O . VAL A 1 425 ? -18.203 17.061 5.640 1.00 96.62 425 VAL A O 1
ATOM 3174 N N . LYS A 1 426 ? -19.210 15.126 5.110 1.00 93.75 426 LYS A N 1
ATOM 3175 C CA . LYS A 1 426 ? -18.456 14.317 6.079 1.00 93.75 426 LYS A CA 1
ATOM 3176 C C . LYS A 1 426 ? -16.961 14.253 5.772 1.00 93.75 426 LYS A C 1
ATOM 3178 O O . LYS A 1 426 ? -16.157 14.341 6.694 1.00 93.75 426 LYS A O 1
ATOM 3183 N N . MET A 1 427 ? -16.577 14.188 4.498 1.00 96.50 427 MET A N 1
ATOM 3184 C CA . MET A 1 427 ? -15.181 14.343 4.077 1.00 96.50 427 MET A CA 1
ATOM 3185 C C . MET A 1 427 ? -14.618 15.687 4.515 1.00 96.50 427 MET A C 1
ATOM 3187 O O . MET A 1 427 ? -13.605 15.723 5.203 1.00 96.50 427 MET A O 1
ATOM 3191 N N . ALA A 1 428 ? -15.283 16.785 4.167 1.00 96.44 428 ALA A N 1
ATOM 3192 C CA . ALA A 1 428 ? -14.799 18.112 4.522 1.00 96.44 428 ALA A CA 1
ATOM 3193 C C . ALA A 1 428 ? -14.725 18.338 6.044 1.00 96.44 428 ALA A C 1
ATOM 3195 O O . ALA A 1 428 ? -13.836 19.038 6.522 1.00 96.44 428 ALA A O 1
ATOM 3196 N N . GLU A 1 429 ? -15.618 17.711 6.812 1.00 94.12 429 GLU A N 1
ATOM 3197 C CA . GLU A 1 429 ? -15.607 17.755 8.274 1.00 94.12 429 GLU A CA 1
ATOM 3198 C C . GLU A 1 429 ? -14.423 16.981 8.888 1.00 94.12 429 GLU A C 1
ATOM 3200 O O . GLU A 1 429 ? -13.826 17.432 9.869 1.00 94.12 429 GLU A O 1
ATOM 3205 N N . LEU A 1 430 ? -14.098 15.801 8.345 1.00 85.75 430 LEU A N 1
ATOM 3206 C CA . LEU A 1 430 ? -13.121 14.878 8.933 1.00 85.75 430 LEU A CA 1
ATOM 3207 C C . LEU A 1 430 ? -11.698 15.066 8.411 1.00 85.75 430 LEU A C 1
ATOM 3209 O O . LEU A 1 430 ? -10.761 14.864 9.176 1.00 85.75 430 LEU A O 1
ATOM 3213 N N . ILE A 1 431 ? -11.518 15.486 7.156 1.00 92.56 431 ILE A N 1
ATOM 3214 C CA . ILE A 1 431 ? -10.195 15.672 6.544 1.00 92.56 431 ILE A CA 1
ATOM 3215 C C . ILE A 1 431 ? -9.263 16.543 7.411 1.00 92.56 431 ILE A C 1
ATOM 3217 O O . ILE A 1 431 ? -8.134 16.121 7.661 1.00 92.56 431 ILE A O 1
ATOM 3221 N N . PRO A 1 432 ? -9.694 17.703 7.950 1.00 93.94 432 PRO A N 1
ATOM 3222 C CA . PRO A 1 432 ? -8.851 18.519 8.829 1.00 93.94 432 PRO A CA 1
ATOM 3223 C C . PRO A 1 432 ? -8.412 17.821 10.126 1.00 93.94 432 PRO A C 1
ATOM 3225 O O . PRO A 1 432 ? -7.459 18.269 10.757 1.00 93.94 432 PRO A O 1
ATOM 3228 N N . LYS A 1 433 ? -9.110 16.754 10.535 1.00 87.75 433 LYS A N 1
ATOM 3229 C CA . LYS A 1 433 ? -8.870 15.999 11.774 1.00 87.75 433 LYS A CA 1
ATOM 3230 C C . LYS A 1 433 ? -7.960 14.779 11.556 1.00 87.75 433 LYS A C 1
ATOM 3232 O O . LYS A 1 433 ? -7.606 14.115 12.530 1.00 87.75 433 LYS A O 1
ATOM 3237 N N . LEU A 1 434 ? -7.589 14.465 10.311 1.00 70.75 434 LEU A N 1
ATOM 3238 C CA . LEU A 1 434 ? -6.767 13.296 9.992 1.00 70.75 434 LEU A CA 1
ATOM 3239 C C . LEU A 1 434 ? -5.324 13.470 10.484 1.00 70.75 434 LEU A C 1
ATOM 3241 O O . LEU A 1 434 ? -4.679 14.492 10.238 1.00 70.75 434 LEU A O 1
ATOM 3245 N N . GLN A 1 435 ? -4.783 12.430 11.122 1.00 70.12 435 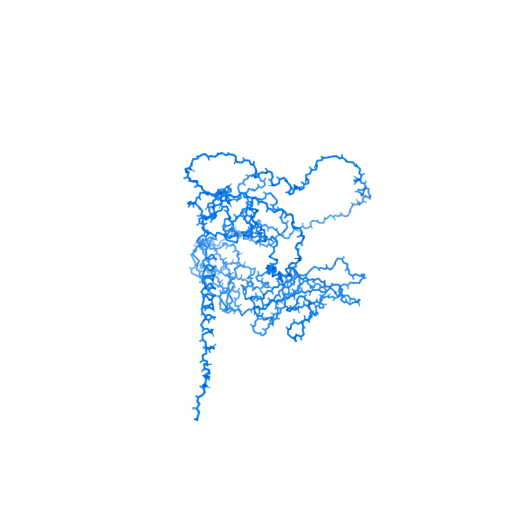GLN A N 1
ATOM 3246 C CA . GLN A 1 435 ? -3.375 12.410 11.534 1.00 70.12 435 GLN A CA 1
ATOM 3247 C C . GLN A 1 435 ? -2.433 12.384 10.323 1.00 70.12 435 GLN A C 1
ATOM 3249 O O . GLN A 1 435 ? -1.402 13.055 10.331 1.00 70.12 435 GLN A O 1
ATOM 3254 N N . SER A 1 436 ? -2.810 11.676 9.253 1.00 66.19 436 SER A N 1
ATOM 3255 C CA . SER A 1 436 ? -2.073 11.642 7.982 1.00 66.19 436 SER A CA 1
ATOM 3256 C C . SER A 1 436 ? -1.880 13.043 7.390 1.00 66.19 436 SER A C 1
ATOM 3258 O O . SER A 1 436 ? -0.777 13.401 6.975 1.00 66.19 436 SER A O 1
ATOM 3260 N N . ARG A 1 437 ? -2.929 13.874 7.431 1.00 86.94 437 ARG A N 1
ATOM 3261 C CA . ARG A 1 437 ? -2.893 15.275 7.001 1.00 86.94 437 ARG A CA 1
ATOM 3262 C C . ARG A 1 437 ? -1.957 16.110 7.861 1.00 86.94 437 ARG A C 1
ATOM 3264 O O . ARG A 1 437 ? -1.164 16.870 7.314 1.00 86.94 437 ARG A O 1
ATOM 3271 N N . LYS A 1 438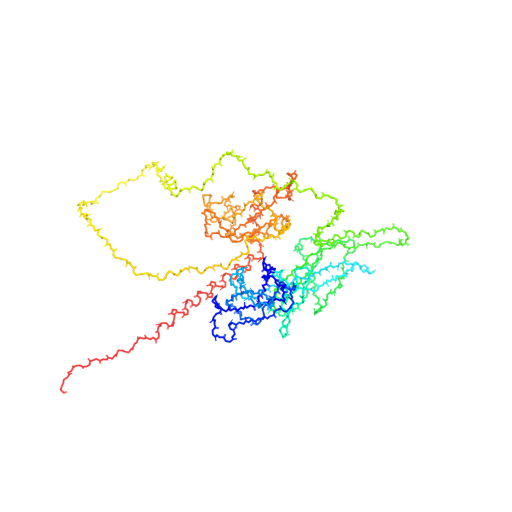 ? -2.033 15.970 9.188 1.00 82.00 438 LYS A N 1
ATOM 3272 C CA . LYS A 1 438 ? -1.139 16.684 10.109 1.00 82.00 438 LYS A CA 1
ATOM 3273 C C . LYS A 1 438 ? 0.329 16.407 9.768 1.00 82.00 438 LYS A C 1
ATOM 3275 O O . LYS A 1 438 ? 1.081 17.349 9.545 1.00 82.00 438 LYS A O 1
ATOM 3280 N N . LEU A 1 439 ? 0.696 15.132 9.630 1.00 71.56 439 LEU A N 1
ATOM 3281 C CA . LEU A 1 439 ? 2.059 14.716 9.284 1.00 71.56 439 LEU A CA 1
ATOM 3282 C C . LEU A 1 439 ? 2.502 15.238 7.910 1.00 71.56 439 LEU A C 1
ATOM 3284 O O . LEU A 1 439 ? 3.633 15.694 7.753 1.00 71.56 439 LEU A O 1
ATOM 3288 N N . ARG A 1 440 ? 1.611 15.199 6.911 1.00 85.94 440 ARG A N 1
ATOM 3289 C CA . ARG A 1 440 ? 1.883 15.736 5.571 1.00 85.94 440 ARG A CA 1
ATOM 3290 C C . ARG A 1 440 ? 2.176 17.237 5.615 1.00 85.94 440 ARG A C 1
ATOM 3292 O O . ARG A 1 440 ? 3.174 17.665 5.050 1.00 85.94 440 ARG A O 1
ATOM 3299 N N . LEU A 1 441 ? 1.340 18.016 6.300 1.00 87.00 441 LEU A N 1
ATOM 3300 C CA . LEU A 1 441 ? 1.511 19.468 6.409 1.00 87.00 441 LEU A CA 1
ATOM 3301 C C . LEU A 1 441 ? 2.770 19.841 7.202 1.00 87.00 441 LEU A C 1
ATOM 3303 O O . LEU A 1 441 ? 3.461 20.787 6.833 1.00 87.00 441 LEU A O 1
ATOM 3307 N N . GLU A 1 442 ? 3.097 19.098 8.263 1.00 86.88 442 GLU A N 1
ATOM 3308 C CA . GLU A 1 442 ? 4.347 19.278 9.015 1.00 86.88 442 GLU A CA 1
ATOM 3309 C C . GLU A 1 442 ? 5.573 19.025 8.131 1.00 86.88 442 GLU A C 1
ATOM 3311 O O . GLU A 1 442 ? 6.523 19.811 8.153 1.00 86.88 442 GLU A O 1
ATOM 3316 N N . LYS A 1 443 ? 5.528 17.972 7.308 1.00 79.94 443 LYS A N 1
ATOM 3317 C CA . LYS A 1 443 ? 6.582 17.658 6.342 1.00 79.94 443 LYS A CA 1
ATOM 3318 C C . LYS A 1 443 ? 6.710 18.733 5.258 1.00 79.94 443 LYS A C 1
ATOM 3320 O O . LYS A 1 443 ? 7.814 19.208 5.023 1.00 79.94 443 LYS A O 1
ATOM 3325 N N . GLU A 1 444 ? 5.605 19.148 4.642 1.00 85.06 444 GLU A N 1
ATOM 3326 C CA . GLU A 1 444 ? 5.587 20.215 3.627 1.00 85.06 444 GLU A CA 1
ATOM 3327 C C . GLU A 1 444 ? 6.126 21.539 4.194 1.00 85.06 444 GLU A C 1
ATOM 3329 O O . GLU A 1 444 ? 6.892 22.240 3.532 1.00 85.06 444 GLU A O 1
ATOM 3334 N N . ALA A 1 445 ? 5.775 21.873 5.441 1.00 89.62 445 ALA A N 1
ATOM 3335 C CA . ALA A 1 445 ? 6.289 23.058 6.120 1.00 89.62 445 ALA A CA 1
ATOM 3336 C C . ALA A 1 445 ? 7.797 22.960 6.387 1.00 89.62 445 ALA A C 1
ATOM 3338 O O . ALA A 1 445 ? 8.516 23.945 6.222 1.00 89.62 445 ALA A O 1
ATOM 3339 N N . GLU A 1 446 ? 8.289 21.787 6.785 1.00 86.62 446 GLU A N 1
ATOM 3340 C CA . GLU A 1 446 ? 9.716 21.561 7.000 1.00 86.62 446 GLU A CA 1
ATOM 3341 C C . GLU A 1 446 ? 10.514 21.637 5.695 1.00 86.62 446 GLU A C 1
ATOM 3343 O O . GLU A 1 446 ? 11.517 22.346 5.630 1.00 86.62 446 GLU A O 1
ATOM 3348 N N . GLU A 1 447 ? 10.031 20.999 4.631 1.00 85.94 447 GLU A N 1
ATOM 3349 C CA . GLU A 1 447 ? 10.633 21.080 3.297 1.00 85.94 447 GLU A CA 1
ATOM 3350 C C . GLU A 1 447 ? 10.650 22.526 2.780 1.00 85.94 447 GLU A C 1
ATOM 3352 O O . GLU A 1 447 ? 11.665 22.985 2.251 1.00 85.94 447 GLU A O 1
ATOM 3357 N N . ALA A 1 448 ? 9.577 23.290 3.004 1.00 87.81 448 ALA A N 1
ATOM 3358 C CA . ALA A 1 448 ? 9.534 24.709 2.662 1.00 87.81 448 ALA A CA 1
ATOM 3359 C C . ALA A 1 448 ? 10.545 25.540 3.475 1.00 87.81 448 ALA A C 1
ATOM 3361 O O . ALA A 1 448 ? 11.204 26.421 2.916 1.00 87.81 448 ALA A O 1
ATOM 3362 N N . ARG A 1 449 ? 10.716 25.252 4.775 1.00 90.50 449 ARG A N 1
ATOM 3363 C CA . ARG A 1 449 ? 11.738 25.901 5.619 1.00 90.50 449 ARG A CA 1
ATOM 3364 C C . ARG A 1 449 ? 13.152 25.596 5.132 1.00 90.50 449 ARG A C 1
ATOM 3366 O O . ARG A 1 449 ? 13.974 26.508 5.064 1.00 90.50 449 ARG A O 1
ATOM 3373 N N . GLN A 1 450 ? 13.424 24.347 4.764 1.00 84.56 450 GLN A N 1
ATOM 3374 C CA . GLN A 1 450 ? 14.720 23.918 4.234 1.00 84.56 450 GLN A CA 1
ATOM 3375 C C . GLN A 1 450 ? 15.007 24.524 2.856 1.00 84.56 450 GLN A C 1
ATOM 3377 O O . GLN A 1 450 ? 16.118 24.983 2.601 1.00 84.56 450 GLN A O 1
ATOM 3382 N N . ALA A 1 451 ? 14.004 24.604 1.982 1.00 83.94 451 ALA A N 1
ATOM 3383 C CA . ALA A 1 451 ? 14.140 25.273 0.692 1.00 83.94 451 ALA A CA 1
ATOM 3384 C C . ALA A 1 451 ? 14.418 26.777 0.861 1.00 83.94 451 ALA A C 1
ATOM 3386 O O . ALA A 1 451 ? 15.285 27.328 0.181 1.00 83.94 451 ALA A O 1
ATOM 3387 N N . ALA A 1 452 ? 13.733 27.439 1.799 1.00 85.94 452 ALA A N 1
ATOM 3388 C CA . ALA A 1 452 ? 13.952 28.852 2.098 1.00 85.94 452 ALA A CA 1
ATOM 3389 C C . ALA A 1 452 ? 15.342 29.117 2.705 1.00 85.94 452 ALA A C 1
ATOM 3391 O O . ALA A 1 452 ? 16.001 30.089 2.327 1.00 85.94 452 ALA A O 1
ATOM 3392 N N . SER A 1 453 ? 15.820 28.254 3.609 1.00 82.69 453 SER A N 1
ATOM 3393 C CA . SER A 1 453 ? 17.159 28.383 4.198 1.00 82.69 453 SER A CA 1
ATOM 3394 C C . SER A 1 453 ? 18.268 28.111 3.176 1.00 82.69 453 SER A C 1
ATOM 3396 O O . SER A 1 453 ? 19.247 28.858 3.131 1.00 82.69 453 SER A O 1
ATOM 3398 N N . ALA A 1 454 ? 18.090 27.123 2.292 1.00 76.38 454 ALA A N 1
ATOM 3399 C CA . ALA A 1 454 ? 18.999 26.858 1.178 1.00 76.38 454 ALA A CA 1
ATOM 3400 C C . ALA A 1 454 ? 19.049 28.032 0.185 1.00 76.38 454 ALA A C 1
ATOM 3402 O O . ALA A 1 454 ? 20.133 28.434 -0.243 1.00 76.38 454 ALA A O 1
ATOM 3403 N N . ALA A 1 455 ? 17.895 28.630 -0.129 1.00 76.31 455 ALA A N 1
ATOM 3404 C CA . ALA A 1 455 ? 17.823 29.818 -0.973 1.00 76.31 455 ALA A CA 1
ATOM 3405 C C . ALA A 1 455 ? 18.557 31.013 -0.341 1.00 76.31 455 ALA A C 1
ATOM 3407 O O . ALA A 1 455 ? 19.312 31.684 -1.037 1.00 76.31 455 ALA A O 1
ATOM 3408 N N . ALA A 1 456 ? 18.407 31.242 0.970 1.00 74.88 456 ALA A N 1
ATOM 3409 C CA . ALA A 1 456 ? 19.105 32.312 1.689 1.00 74.88 456 ALA A CA 1
ATOM 3410 C C . ALA A 1 456 ? 20.630 32.089 1.779 1.00 74.88 456 ALA A C 1
ATOM 3412 O O . ALA A 1 456 ? 21.413 33.036 1.649 1.00 74.88 456 ALA A O 1
ATOM 3413 N N . ALA A 1 457 ? 21.070 30.839 1.961 1.00 67.94 457 ALA A N 1
ATOM 3414 C CA . ALA A 1 457 ? 22.487 30.482 1.956 1.00 67.94 457 ALA A CA 1
ATOM 3415 C C . ALA A 1 457 ? 23.126 30.728 0.577 1.00 67.94 457 ALA A C 1
ATOM 3417 O O . ALA A 1 457 ? 24.222 31.292 0.501 1.00 67.94 457 ALA A O 1
ATOM 3418 N N . ALA A 1 458 ? 22.415 30.400 -0.507 1.00 63.03 458 ALA A N 1
ATOM 3419 C CA . ALA A 1 458 ? 22.870 30.643 -1.874 1.00 63.03 458 ALA A CA 1
ATOM 3420 C C . ALA A 1 458 ? 23.064 32.140 -2.182 1.00 63.03 458 ALA A C 1
ATOM 3422 O O . ALA A 1 458 ? 24.026 32.502 -2.859 1.00 63.03 458 ALA A O 1
ATOM 3423 N N . THR A 1 459 ? 22.229 33.030 -1.634 1.00 59.31 459 THR A N 1
ATOM 3424 C CA . THR A 1 459 ? 22.389 34.486 -1.806 1.00 59.31 459 THR A CA 1
ATOM 3425 C C . THR A 1 459 ? 23.595 35.047 -1.047 1.00 59.31 459 THR A C 1
ATOM 3427 O O . THR A 1 459 ? 24.224 35.997 -1.519 1.00 59.31 459 THR A O 1
ATOM 3430 N N . SER A 1 460 ? 23.963 34.453 0.095 1.00 56.31 460 SER A N 1
ATOM 3431 C CA . SER A 1 460 ? 25.091 34.909 0.928 1.00 56.31 460 SER A CA 1
ATOM 3432 C C . SER A 1 460 ? 26.485 34.532 0.387 1.00 56.31 460 SER A C 1
ATOM 3434 O O . SER A 1 460 ? 27.461 35.229 0.668 1.00 56.31 460 SER A O 1
ATOM 3436 N N . GLY A 1 461 ? 26.589 33.487 -0.446 1.00 49.66 461 GLY A N 1
ATOM 3437 C CA . GLY A 1 461 ? 27.855 33.025 -1.040 1.00 49.66 461 GLY A CA 1
ATOM 3438 C C . GLY A 1 461 ? 28.396 33.895 -2.186 1.00 49.66 461 GLY A C 1
ATOM 3439 O O . GLY A 1 461 ? 29.573 33.810 -2.530 1.00 49.66 461 GLY A O 1
ATOM 3440 N N . THR A 1 462 ? 27.572 34.777 -2.754 1.00 47.75 462 THR A N 1
ATOM 3441 C CA . THR A 1 462 ? 27.930 35.623 -3.911 1.00 47.75 462 THR A CA 1
ATOM 3442 C C . THR A 1 462 ? 28.615 36.949 -3.549 1.00 47.75 462 THR A C 1
ATOM 3444 O O . THR A 1 462 ? 29.030 37.686 -4.440 1.00 47.75 462 THR A O 1
ATOM 3447 N N . ALA A 1 463 ? 28.774 37.272 -2.260 1.00 45.47 463 ALA A N 1
ATOM 3448 C CA . ALA A 1 463 ? 29.318 38.562 -1.814 1.00 45.47 463 ALA A CA 1
ATOM 3449 C C . ALA A 1 463 ? 30.846 38.585 -1.567 1.00 45.47 463 ALA A C 1
ATOM 3451 O O . ALA A 1 463 ? 31.371 39.613 -1.143 1.00 45.47 463 ALA A O 1
ATOM 3452 N N . SER A 1 464 ? 31.589 37.499 -1.837 1.00 46.94 464 SER A N 1
ATOM 3453 C CA . SER A 1 464 ? 33.030 37.399 -1.503 1.00 46.94 464 SER A CA 1
ATOM 3454 C C . SER A 1 464 ? 34.002 37.398 -2.700 1.00 46.94 464 SER A C 1
ATOM 3456 O O . SER A 1 464 ? 35.168 37.035 -2.561 1.00 46.94 464 SER A O 1
ATOM 3458 N N . SER A 1 465 ? 33.592 37.846 -3.892 1.00 47.38 465 SER A N 1
ATOM 3459 C CA . SER A 1 465 ? 34.537 37.999 -5.015 1.00 47.38 465 SER A CA 1
ATOM 3460 C C . SER A 1 465 ? 34.286 39.255 -5.851 1.00 47.38 465 SER A C 1
ATOM 3462 O O . SER A 1 465 ? 33.675 39.203 -6.915 1.00 47.38 465 SER A O 1
ATOM 3464 N N . GLY A 1 466 ? 34.796 40.408 -5.411 1.00 44.19 466 GLY A N 1
ATOM 3465 C CA . GLY A 1 466 ? 34.783 41.602 -6.260 1.00 44.19 466 GLY A CA 1
ATOM 3466 C C . GLY A 1 466 ? 35.324 42.864 -5.604 1.00 44.19 466 GLY A C 1
ATOM 3467 O O . GLY A 1 466 ? 34.551 43.715 -5.186 1.00 44.19 466 GLY A O 1
ATOM 3468 N N . GLY A 1 467 ? 36.651 43.027 -5.541 1.00 40.44 467 GLY A N 1
ATOM 3469 C CA . GLY A 1 467 ? 37.223 44.253 -4.975 1.00 40.44 467 GLY A CA 1
ATOM 3470 C C . GLY A 1 467 ? 38.738 44.446 -5.073 1.00 40.44 467 GLY A C 1
ATOM 3471 O O . GLY A 1 467 ? 39.333 44.925 -4.117 1.00 40.44 467 GLY A O 1
ATOM 3472 N N . LYS A 1 468 ? 39.398 44.122 -6.197 1.00 41.03 468 LYS A N 1
ATOM 3473 C CA . LYS A 1 468 ? 40.787 44.569 -6.456 1.00 41.03 468 LYS A CA 1
ATOM 3474 C C . LYS A 1 468 ? 40.801 45.666 -7.529 1.00 41.03 468 LYS A C 1
ATOM 3476 O O . LYS A 1 468 ? 40.976 45.396 -8.713 1.00 41.03 468 LYS A O 1
ATOM 3481 N N . LYS A 1 469 ? 40.631 46.928 -7.115 1.00 41.53 469 LYS A N 1
ATOM 3482 C CA . LYS A 1 469 ? 40.914 48.107 -7.958 1.00 41.53 469 LYS A CA 1
ATOM 3483 C C . LYS A 1 469 ? 42.436 48.285 -8.076 1.00 41.53 469 LYS A C 1
ATOM 3485 O O . LYS A 1 469 ? 43.079 48.751 -7.140 1.00 41.53 469 LYS A O 1
ATOM 3490 N N . LYS A 1 470 ? 43.022 47.925 -9.226 1.00 41.66 470 LYS A N 1
ATOM 3491 C CA . LYS A 1 470 ? 44.388 48.333 -9.608 1.00 41.66 470 LYS A CA 1
ATOM 3492 C C . LYS A 1 470 ? 44.353 49.757 -10.171 1.00 41.66 470 LYS A C 1
ATOM 3494 O O . LYS A 1 470 ? 43.669 50.021 -11.156 1.00 41.66 470 LYS A O 1
ATOM 3499 N N . GLY A 1 471 ? 45.099 50.657 -9.534 1.00 41.88 471 GLY A N 1
ATOM 3500 C CA . GLY A 1 471 ? 45.302 52.032 -9.982 1.00 41.88 471 GLY A CA 1
ATOM 3501 C C . GLY A 1 471 ? 46.134 52.121 -11.263 1.00 41.88 471 GLY A C 1
ATOM 3502 O O . GLY A 1 471 ? 47.040 51.320 -11.494 1.00 41.88 471 GLY A O 1
ATOM 3503 N N . LYS A 1 472 ? 45.843 53.134 -12.083 1.00 36.88 472 LYS A N 1
ATOM 3504 C CA . LYS A 1 472 ? 46.646 53.515 -13.250 1.00 36.88 472 LYS A CA 1
ATOM 3505 C C . LYS A 1 472 ? 47.182 54.930 -13.014 1.00 36.88 472 LYS A C 1
ATOM 3507 O O . LYS A 1 472 ? 46.461 55.908 -13.171 1.00 36.88 472 LYS A O 1
ATOM 3512 N N . LYS A 1 473 ? 48.443 55.014 -12.584 1.00 39.84 473 LYS A N 1
ATOM 3513 C CA . LYS A 1 473 ? 49.229 56.252 -12.461 1.00 39.84 473 LYS A CA 1
ATOM 3514 C C . LYS A 1 473 ? 49.716 56.643 -13.864 1.00 39.84 473 LYS A C 1
ATOM 3516 O O . LYS A 1 473 ? 50.302 55.808 -14.551 1.00 39.84 473 LYS A O 1
ATOM 3521 N N . LYS A 1 474 ? 49.478 57.884 -14.296 1.00 39.88 474 LYS A N 1
ATOM 3522 C CA . LYS A 1 474 ? 50.055 58.475 -15.516 1.00 39.88 474 LYS A CA 1
ATOM 3523 C C . LYS A 1 474 ? 50.792 59.765 -15.138 1.00 39.88 474 LYS A C 1
ATOM 3525 O O . LYS A 1 474 ? 50.156 60.685 -14.643 1.00 39.88 474 LYS A O 1
ATOM 3530 N N . GLY A 1 475 ? 52.091 59.810 -15.453 1.00 36.00 475 GLY A N 1
ATOM 3531 C CA . GLY A 1 475 ? 52.946 61.008 -15.493 1.00 36.00 475 GLY A CA 1
ATOM 3532 C C . GLY A 1 475 ? 53.456 61.502 -14.130 1.00 36.00 475 GLY A C 1
ATOM 3533 O O . GLY A 1 475 ? 52.769 61.353 -13.132 1.00 36.00 475 GLY A O 1
ATOM 3534 N N . ARG A 1 476 ? 54.632 62.124 -14.008 1.00 40.22 476 ARG A N 1
ATOM 3535 C CA . ARG A 1 476 ? 55.652 62.538 -14.986 1.00 40.22 476 ARG A CA 1
ATOM 3536 C C . ARG A 1 476 ? 56.860 63.056 -14.173 1.00 40.22 476 ARG A C 1
ATOM 3538 O O . ARG A 1 476 ? 56.620 63.701 -13.158 1.00 40.22 476 ARG A O 1
ATOM 3545 N N . ARG A 1 477 ? 58.067 62.868 -14.723 1.00 36.59 477 ARG A N 1
ATOM 3546 C CA . ARG A 1 477 ? 59.407 63.285 -14.253 1.00 36.59 477 ARG A CA 1
ATOM 3547 C C . ARG A 1 477 ? 60.077 62.415 -13.201 1.00 36.59 477 ARG A C 1
ATOM 3549 O O . ARG A 1 477 ? 59.495 62.226 -12.117 1.00 36.59 477 ARG A O 1
#

Secondary structure (DSSP, 8-state):
-EEEE-PPPS--TTS---EEEEEEESSTTS---STTTSEEEEE--TT--EEEE-SPPTT--EEEEEEEEETTEE---EEEEEEEE-----PPPPPEEEEEEE-SSTT-EEEEEE---S-TTS--SEE-SSSEEPPPEETTEEGGGTSS-EEEEEEEEESSTT-SSPEEEE-STT--EEEE-SPPTT---EEEEEEEETT--EEEEEE-----PPP-S---S------------------PPPPP----TTTT------------PPPPTTTTTGGGS------------------------PPPPPP-----PPP------S-EEEES--TT---TTSEEE-GGGGBTTS-TTTT--S-STT-BSS--HHHHHHHHHHTT--EEEEEEEEETTEEEEEEEEEE--B-TTSSBSSTT--SHHHHHHHHHHHGGG-HHHHHHHHHHHHHHHHHHHHHHHHHHGGGSS------------